Protein 3GFV (pdb70)

B-factor: mean 33.12, std 13.96, range [14.82, 112.89]

Structure (mmCIF, N/CA/C/O backbone):
data_3GFV
#
_entry.id   3GFV
#
_cell.length_a   82.602
_cell.length_b   35.150
_cell.length_c   95.433
_cell.angle_alpha   90.00
_cell.angle_beta   91.53
_cell.angle_gamma   90.00
#
_symmetry.space_group_name_H-M   'P 1 21 1'
#
loop_
_entity.id
_entity.type
_entity.pdbx_description
1 polymer 'Uncharacterized ABC transporter solute-binding protein yclQ'
2 non-polymer 'PHOSPHATE ION'
3 non-polymer ASPARAGINE
4 water water
#
loop_
_atom_site.group_PDB
_atom_site.id
_atom_site.type_symbol
_atom_site.label_atom_id
_atom_site.label_alt_id
_atom_site.label_comp_id
_atom_site.label_asym_id
_atom_site.label_entity_id
_atom_site.label_seq_id
_atom_site.pdbx_PDB_ins_code
_atom_site.Cartn_x
_atom_site.Cartn_y
_atom_site.Cartn_z
_atom_site.occupancy
_atom_site.B_iso_or_equiv
_atom_site.auth_seq_id
_atom_site.auth_comp_id
_atom_site.auth_asym_id
_atom_site.auth_atom_id
_atom_site.pdbx_PDB_model_num
ATOM 1 N N . LYS A 1 14 ? 63.652 -0.106 40.768 1.00 74.18 14 LYS A N 1
ATOM 2 C CA . LYS A 1 14 ? 64.586 0.778 41.465 1.00 72.70 14 LYS A CA 1
ATOM 3 C C . LYS A 1 14 ? 65.875 0.054 41.873 1.00 56.55 14 LYS A C 1
ATOM 4 O O . LYS A 1 14 ? 65.838 -1.053 42.409 1.00 51.38 14 LYS A O 1
ATOM 10 N N . GLU A 1 15 ? 67.011 0.687 41.603 1.00 47.18 15 GLU A N 1
ATOM 11 C CA . GLU A 1 15 ? 68.314 0.080 41.850 1.00 39.54 15 GLU A CA 1
ATOM 12 C C . GLU A 1 15 ? 68.477 -0.211 43.342 1.00 36.85 15 GLU A C 1
ATOM 13 O O . GLU A 1 15 ? 68.131 0.627 44.166 1.00 32.39 15 GLU A O 1
ATOM 19 N N . GLN A 1 16 ? 68.963 -1.406 43.677 1.00 33.97 16 GLN A N 1
ATOM 20 C CA . GLN A 1 16 ? 69.129 -1.817 45.077 1.00 38.46 16 GLN A CA 1
ATOM 21 C C . GLN A 1 16 ? 70.599 -1.947 45.421 1.00 36.88 16 GLN A C 1
ATOM 22 O O . GLN A 1 16 ? 71.427 -2.199 44.547 1.00 35.20 16 GLN A O 1
ATOM 28 N N . ILE A 1 17 ? 70.926 -1.776 46.693 1.00 26.63 17 ILE A N 1
ATOM 29 C CA . ILE A 1 17 ? 72.274 -2.046 47.171 1.00 28.58 17 ILE A CA 1
ATOM 30 C C . ILE A 1 17 ? 72.176 -2.965 48.395 1.00 36.03 17 ILE A C 1
ATOM 31 O O . ILE A 1 17 ? 71.267 -2.817 49.228 1.00 33.81 17 ILE A O 1
ATOM 36 N N . THR A 1 18 ? 73.088 -3.932 48.472 1.00 32.03 18 THR A N 1
ATOM 37 C CA . THR A 1 18 ? 73.141 -4.883 49.576 1.00 29.09 18 THR A CA 1
ATOM 38 C C . THR A 1 18 ? 73.990 -4.330 50.711 1.00 29.40 18 THR A C 1
ATOM 39 O O . THR A 1 18 ? 75.169 -4.045 50.519 1.00 27.71 18 THR A O 1
ATOM 43 N N . VAL A 1 19 ? 73.380 -4.173 51.888 1.00 26.80 19 VAL A N 1
ATOM 44 C CA . VAL A 1 19 ? 74.040 -3.551 53.028 1.00 26.69 19 VAL A CA 1
ATOM 45 C C . VAL A 1 19 ? 74.253 -4.574 54.146 1.00 25.14 19 VAL A C 1
ATOM 46 O O . VAL A 1 19 ? 73.312 -4.952 54.825 1.00 25.30 19 VAL A O 1
ATOM 50 N N . LYS A 1 20 ? 75.483 -5.040 54.320 1.00 27.19 20 LYS A N 1
ATOM 51 C CA . LYS A 1 20 ? 75.804 -5.838 55.500 1.00 25.89 20 LYS A CA 1
ATOM 52 C C . LYS A 1 20 ? 75.845 -4.928 56.731 1.00 29.83 20 LYS A C 1
ATOM 53 O O . LYS A 1 20 ? 76.440 -3.847 56.707 1.00 28.85 20 LYS A O 1
ATOM 59 N N . HIS A 1 21 ? 75.197 -5.366 57.801 1.00 23.55 21 HIS A N 1
ATOM 60 C CA . HIS A 1 21 ? 75.221 -4.609 59.047 1.00 28.32 21 HIS A CA 1
ATOM 61 C C . HIS A 1 21 ? 75.131 -5.575 60.215 1.00 25.60 21 HIS A C 1
ATOM 62 O O . HIS A 1 21 ? 74.905 -6.766 60.019 1.00 27.19 21 HIS A O 1
ATOM 69 N N . GLN A 1 22 ? 75.323 -5.049 61.419 1.00 26.41 22 GLN A N 1
ATOM 70 C CA . GLN A 1 22 ? 75.355 -5.859 62.636 1.00 29.48 22 GLN A CA 1
ATOM 71 C C . GLN A 1 22 ? 74.186 -6.809 62.789 1.00 32.31 22 GLN A C 1
ATOM 72 O O . GLN A 1 22 ? 74.360 -7.920 63.306 1.00 33.12 22 GLN A O 1
ATOM 78 N N . LEU A 1 23 ? 72.999 -6.366 62.372 1.00 28.01 23 LEU A N 1
ATOM 79 C CA . LEU A 1 23 ? 71.777 -7.142 62.574 1.00 29.98 23 LEU A CA 1
ATOM 80 C C . LEU A 1 23 ? 71.404 -7.998 61.363 1.00 35.51 23 LEU A C 1
ATOM 81 O O . LEU A 1 23 ? 70.376 -8.676 61.367 1.00 41.18 23 LEU A O 1
ATOM 86 N N . ASP A 1 24 ? 72.231 -7.948 60.321 1.00 34.32 24 ASP A N 1
ATOM 87 C CA . ASP A 1 24 ? 72.161 -8.937 59.244 1.00 31.12 24 ASP A CA 1
ATOM 88 C C . ASP A 1 24 ? 73.452 -8.953 58.442 1.00 30.19 24 ASP A C 1
ATOM 89 O O . ASP A 1 24 ? 73.633 -8.177 57.494 1.00 34.77 24 ASP A O 1
ATOM 94 N N . LYS A 1 25 ? 74.351 -9.846 58.831 1.00 27.39 25 LYS A N 1
ATOM 95 C CA . LYS A 1 25 ? 75.686 -9.859 58.261 1.00 33.40 25 LYS A CA 1
ATOM 96 C C . LYS A 1 25 ? 75.704 -10.423 56.847 1.00 39.52 25 LYS A C 1
ATOM 97 O O . LYS A 1 25 ? 76.703 -10.304 56.139 1.00 41.33 25 LYS A O 1
ATOM 103 N N . ASN A 1 26 ? 74.583 -11.006 56.426 1.00 34.44 26 ASN A N 1
ATOM 104 C CA . ASN A 1 26 ? 74.454 -11.526 55.077 1.00 37.01 26 ASN A CA 1
ATOM 105 C C . ASN A 1 26 ? 73.953 -10.439 54.134 1.00 40.49 26 ASN A C 1
ATOM 106 O O . ASN A 1 26 ? 74.058 -10.557 52.920 1.00 43.84 26 ASN A O 1
ATOM 111 N N . GLY A 1 27 ? 73.407 -9.377 54.705 1.00 35.99 27 GLY A N 1
ATOM 112 C CA . GLY A 1 27 ? 73.034 -8.219 53.922 1.00 34.93 27 GLY A CA 1
ATOM 113 C C . GLY A 1 27 ? 71.544 -7.980 53.798 1.00 32.31 27 GLY A C 1
ATOM 114 O O . GLY A 1 27 ? 70.760 -8.893 53.535 1.00 41.11 27 GLY A O 1
ATOM 115 N N . THR A 1 28 ? 71.162 -6.723 53.964 1.00 26.15 28 THR A N 1
ATOM 116 C CA . THR A 1 28 ? 69.797 -6.277 53.719 1.00 27.89 28 THR A CA 1
ATOM 117 C C . THR A 1 28 ? 69.755 -5.428 52.446 1.00 27.09 28 THR A C 1
ATOM 118 O O . THR A 1 28 ? 70.547 -4.489 52.298 1.00 27.16 28 THR A O 1
ATOM 122 N N . LYS A 1 29 ? 68.839 -5.754 51.537 1.00 29.71 29 LYS A N 1
ATOM 123 C CA . LYS A 1 29 ? 68.649 -4.979 50.321 1.00 34.24 29 LYS A CA 1
ATOM 124 C C . LYS A 1 29 ? 67.993 -3.648 50.634 1.00 32.80 29 LYS A C 1
ATOM 125 O O . LYS A 1 29 ? 66.911 -3.615 51.215 1.00 28.09 29 LYS A O 1
ATOM 131 N N . VAL A 1 30 ? 68.645 -2.556 50.244 1.00 29.32 30 VAL A N 1
ATOM 132 C CA . VAL A 1 30 ? 68.085 -1.217 50.427 1.00 28.11 30 VAL A CA 1
ATOM 133 C C . VAL A 1 30 ? 68.120 -0.461 49.092 1.00 28.01 30 VAL A C 1
ATOM 134 O O . VAL A 1 30 ? 68.977 -0.719 48.225 1.00 30.36 30 VAL A O 1
ATOM 138 N N . PRO A 1 31 ? 67.164 0.451 48.887 1.00 31.44 31 PRO A N 1
ATOM 139 C CA . PRO A 1 31 ? 67.212 1.140 47.593 1.00 33.94 31 PRO A CA 1
ATOM 140 C C . PRO A 1 31 ? 68.383 2.105 47.570 1.00 30.99 31 PRO A C 1
ATOM 141 O O . PRO A 1 31 ? 68.683 2.743 48.588 1.00 31.93 31 PRO A O 1
ATOM 145 N N . LYS A 1 32 ? 69.047 2.206 46.419 1.00 30.57 32 LYS A N 1
ATOM 146 C CA . LYS A 1 32 ? 70.086 3.197 46.255 1.00 30.98 32 LYS A CA 1
ATOM 147 C C . LYS A 1 32 ? 69.417 4.566 46.233 1.00 27.97 32 LYS A C 1
ATOM 148 O O . LYS A 1 32 ? 68.317 4.710 45.683 1.00 29.89 32 LYS A O 1
ATOM 154 N N . ASN A 1 33 ? 70.057 5.563 46.838 1.00 28.13 33 ASN A N 1
ATOM 155 C CA . ASN A 1 33 ? 69.527 6.923 46.830 1.00 31.43 33 ASN A CA 1
ATOM 156 C C . ASN A 1 33 ? 68.080 6.967 47.317 1.00 31.65 33 ASN A C 1
ATOM 157 O O . ASN A 1 33 ? 67.189 7.455 46.597 1.00 32.18 33 ASN A O 1
ATOM 162 N N . PRO A 1 34 ? 67.838 6.433 48.522 1.00 28.47 34 PRO A N 1
ATOM 163 C CA . PRO A 1 34 ? 66.485 6.532 49.081 1.00 29.92 34 PRO A CA 1
ATOM 164 C C . PRO A 1 34 ? 66.143 7.994 49.351 1.00 27.76 34 PRO A C 1
ATOM 165 O O . PRO A 1 34 ? 67.046 8.832 49.508 1.00 27.40 34 PRO A O 1
ATOM 169 N N . LYS A 1 35 ? 64.848 8.291 49.388 1.00 29.26 35 LYS A N 1
ATOM 170 C CA . LYS A 1 35 ? 64.352 9.663 49.476 1.00 27.94 35 LYS A CA 1
ATOM 171 C C . LYS A 1 35 ? 63.566 9.962 50.748 1.00 30.12 35 LYS A C 1
ATOM 172 O O . LYS A 1 35 ? 63.281 11.119 51.040 1.00 28.82 35 LYS A O 1
ATOM 178 N N . LYS A 1 36 ? 63.193 8.925 51.490 1.00 26.84 36 LYS A N 1
ATOM 179 C CA . LYS A 1 36 ? 62.399 9.102 52.703 1.00 25.50 36 LYS A CA 1
ATOM 180 C C . LYS A 1 36 ? 62.976 8.253 53.836 1.00 25.54 36 LYS A C 1
ATOM 181 O O . LYS A 1 36 ? 62.461 7.174 54.174 1.00 27.06 36 LYS A O 1
ATOM 187 N N . VAL A 1 37 ? 64.042 8.754 54.437 1.00 22.31 37 VAL A N 1
ATOM 188 C CA . VAL A 1 37 ? 64.768 7.979 55.423 1.00 22.81 37 VAL A CA 1
ATOM 189 C C . VAL A 1 37 ? 64.387 8.417 56.845 1.00 21.52 37 VAL A C 1
ATOM 190 O O . VAL A 1 37 ? 64.390 9.608 57.164 1.00 23.86 37 VAL A O 1
ATOM 194 N N . VAL A 1 38 ? 64.018 7.443 57.683 1.00 20.99 38 VAL A N 1
ATOM 195 C CA . VAL A 1 38 ? 63.722 7.699 59.082 1.00 20.59 38 VAL A CA 1
ATOM 196 C C . VAL A 1 38 ? 64.950 7.274 59.876 1.00 18.15 38 VAL A C 1
ATOM 197 O O . VAL A 1 38 ? 65.444 6.164 59.706 1.00 22.31 38 VAL A O 1
ATOM 201 N N . VAL A 1 39 ? 65.454 8.165 60.728 1.00 19.85 39 VAL A N 1
ATOM 202 C CA . VAL A 1 39 ? 66.751 7.944 61.354 1.00 19.13 39 VAL A CA 1
ATOM 203 C C . VAL A 1 39 ? 66.625 8.006 62.873 1.00 20.93 39 VAL A C 1
ATOM 204 O O . VAL A 1 39 ? 66.264 9.046 63.426 1.00 23.22 39 VAL A O 1
ATOM 208 N N . PHE A 1 40 ? 66.912 6.881 63.528 1.00 22.02 40 PHE A N 1
ATOM 209 C CA . PHE A 1 40 ? 66.890 6.789 64.985 1.00 21.88 40 PHE A CA 1
ATOM 210 C C . PHE A 1 40 ? 68.283 6.799 65.596 1.00 22.73 40 PHE A C 1
ATOM 211 O O . PHE A 1 40 ? 68.431 6.622 66.796 1.00 24.14 40 PHE A O 1
ATOM 219 N N . ASP A 1 41 ? 69.305 7.001 64.775 1.00 20.05 41 ASP A N 1
ATOM 220 C CA . ASP A 1 41 ? 70.660 7.081 65.303 1.00 21.79 41 ASP A CA 1
ATOM 221 C C . ASP A 1 41 ? 71.215 8.466 64.978 1.00 21.30 41 ASP A C 1
ATOM 222 O O . ASP A 1 41 ? 71.377 8.798 63.812 1.00 22.07 41 ASP A O 1
ATOM 227 N N . PHE A 1 42 ? 71.525 9.264 65.997 1.00 20.67 42 PHE A N 1
ATOM 228 C CA . PHE A 1 42 ? 71.930 10.653 65.730 1.00 19.75 42 PHE A CA 1
ATOM 229 C C . PHE A 1 42 ? 73.290 10.771 65.045 1.00 20.67 42 PHE A C 1
ATOM 230 O O . PHE A 1 42 ? 73.522 11.720 64.284 1.00 21.28 42 PHE A O 1
ATOM 238 N N . GLY A 1 43 ? 74.181 9.817 65.302 1.00 18.47 43 GLY A N 1
ATOM 239 C CA . GLY A 1 43 ? 75.462 9.812 64.597 1.00 20.00 43 GLY A CA 1
ATOM 240 C C . GLY A 1 43 ? 75.220 9.704 63.100 1.00 22.70 43 GLY A C 1
ATOM 241 O O . GLY A 1 43 ? 75.801 10.442 62.285 1.00 22.18 43 GLY A O 1
ATOM 242 N N . SER A 1 44 ? 74.352 8.773 62.731 1.00 20.27 44 SER A N 1
ATOM 243 C CA . SER A 1 44 ? 74.051 8.541 61.324 1.00 19.77 44 SER A CA 1
ATOM 244 C C . SER A 1 44 ? 73.385 9.774 60.749 1.00 21.78 44 SER A C 1
ATOM 245 O O . SER A 1 44 ? 73.626 10.156 59.601 1.00 23.17 44 SER A O 1
ATOM 248 N N . LEU A 1 45 ? 72.507 10.388 61.538 1.00 20.69 45 LEU A N 1
ATOM 249 C CA . LEU A 1 45 ? 71.885 11.632 61.103 1.00 19.49 45 LEU A CA 1
ATOM 250 C C . LEU A 1 45 ? 72.916 12.718 60.777 1.00 22.04 45 LEU A C 1
ATOM 251 O O . LEU A 1 45 ? 72.779 13.444 59.790 1.00 21.77 45 LEU A O 1
ATOM 256 N N . ASP A 1 46 ? 73.956 12.829 61.601 1.00 20.82 46 ASP A N 1
ATOM 257 C CA . ASP A 1 46 ? 74.926 13.892 61.396 1.00 20.51 46 ASP A CA 1
ATOM 258 C C . ASP A 1 46 ? 75.874 13.583 60.239 1.00 24.45 46 ASP A C 1
ATOM 259 O O . ASP A 1 46 ? 76.381 14.503 59.590 1.00 24.29 46 ASP A O 1
ATOM 264 N N . THR A 1 47 ? 76.061 12.296 59.947 1.00 22.97 47 THR A N 1
ATOM 265 C CA . THR A 1 47 ? 76.778 11.924 58.728 1.00 21.43 47 THR A CA 1
ATOM 266 C C . THR A 1 47 ? 75.946 12.334 57.511 1.00 22.85 47 THR A C 1
ATOM 267 O O . THR A 1 47 ? 76.465 12.955 56.598 1.00 22.09 47 THR A O 1
ATOM 271 N N . LEU A 1 48 ? 74.653 12.023 57.512 1.00 22.73 48 LEU A N 1
ATOM 272 C CA . LEU A 1 48 ? 73.799 12.470 56.418 1.00 26.59 48 LEU A CA 1
ATOM 273 C C . LEU A 1 48 ? 73.892 13.991 56.249 1.00 26.97 48 LEU A C 1
ATOM 274 O O . LEU A 1 48 ? 73.989 14.500 55.128 1.00 26.58 48 LEU A O 1
ATOM 279 N N . ASP A 1 49 ? 73.889 14.722 57.364 1.00 27.14 49 ASP A N 1
ATOM 280 C CA . ASP A 1 49 ? 73.961 16.177 57.310 1.00 24.66 49 ASP A CA 1
ATOM 281 C C . ASP A 1 49 ? 75.279 16.653 56.699 1.00 24.46 49 ASP A C 1
ATOM 282 O O . ASP A 1 49 ? 75.287 17.551 55.860 1.00 29.50 49 ASP A O 1
ATOM 287 N N . LYS A 1 50 ? 76.389 16.056 57.134 1.00 25.18 50 LYS A N 1
ATOM 288 C CA . LYS A 1 50 ? 77.708 16.429 56.625 1.00 24.64 50 LYS A CA 1
ATOM 289 C C . LYS A 1 50 ? 77.792 16.209 55.109 1.00 31.24 50 LYS A C 1
ATOM 290 O O . LYS A 1 50 ? 78.478 16.943 54.387 1.00 31.18 50 LYS A O 1
ATOM 296 N N . LEU A 1 51 ? 77.085 15.195 54.626 1.00 29.46 51 LEU A N 1
ATOM 297 C CA . LEU A 1 51 ? 77.126 14.841 53.213 1.00 26.55 51 LEU A CA 1
ATOM 298 C C . LEU A 1 51 ? 76.117 15.658 52.406 1.00 33.34 51 LEU A C 1
ATOM 299 O O . LEU A 1 51 ? 75.968 15.447 51.209 1.00 32.85 51 LEU A O 1
ATOM 304 N N . GLY A 1 52 ? 75.426 16.582 53.070 1.00 28.23 52 GLY A N 1
ATOM 305 C CA . GLY A 1 52 ? 74.445 17.425 52.407 1.00 28.41 52 GLY A CA 1
ATOM 306 C C . GLY A 1 52 ? 73.180 16.680 52.028 1.00 31.44 52 GLY A C 1
ATOM 307 O O . GLY A 1 52 ? 72.587 16.942 50.986 1.00 32.02 52 GLY A O 1
ATOM 308 N N . LEU A 1 53 ? 72.749 15.748 52.871 1.00 27.90 53 LEU A N 1
ATOM 309 C CA . LEU A 1 53 ? 71.584 14.931 52.539 1.00 29.06 53 LEU A CA 1
ATOM 310 C C . LEU A 1 53 ? 70.373 15.203 53.429 1.00 28.54 53 LEU A C 1
ATOM 311 O O . LEU A 1 53 ? 69.533 14.324 53.586 1.00 29.13 53 LEU A O 1
ATOM 316 N N . ASP A 1 54 ? 70.280 16.407 53.994 1.00 27.56 54 ASP A N 1
ATOM 317 C CA . ASP A 1 54 ? 69.162 16.748 54.900 1.00 27.38 54 ASP A CA 1
ATOM 318 C C . ASP A 1 54 ? 67.812 16.480 54.214 1.00 32.54 54 ASP A C 1
ATOM 319 O O . ASP A 1 54 ? 66.831 16.065 54.845 1.00 30.44 54 ASP A O 1
ATOM 324 N N . ASP A 1 55 ? 67.770 16.725 52.907 1.00 30.95 55 ASP A N 1
ATOM 325 C CA . ASP A 1 55 ? 66.517 16.671 52.165 1.00 35.13 55 ASP A CA 1
ATOM 326 C C . ASP A 1 55 ? 65.868 15.296 52.146 1.00 36.03 55 ASP A C 1
ATOM 327 O O . ASP A 1 55 ? 64.669 15.187 51.894 1.00 35.63 55 ASP A O 1
ATOM 332 N N . ILE A 1 56 ? 66.644 14.247 52.394 1.00 24.85 56 ILE A N 1
ATOM 333 C CA . ILE A 1 56 ? 66.076 12.905 52.296 1.00 24.62 56 ILE A CA 1
ATOM 334 C C . ILE A 1 56 ? 65.761 12.295 53.670 1.00 23.38 56 ILE A C 1
ATOM 335 O O . ILE A 1 56 ? 65.381 11.129 53.781 1.00 27.51 56 ILE A O 1
ATOM 340 N N . VAL A 1 57 ? 65.920 13.097 54.713 1.00 23.39 57 VAL A N 1
ATOM 341 C CA . VAL A 1 57 ? 65.523 12.659 56.053 1.00 22.63 57 VAL A CA 1
ATOM 342 C C . VAL A 1 57 ? 64.034 12.904 56.238 1.00 24.92 57 VAL A C 1
ATOM 343 O O . VAL A 1 57 ? 63.600 14.054 56.275 1.00 25.68 57 VAL A O 1
ATOM 347 N N . ALA A 1 58 ? 63.252 11.834 56.355 1.00 23.30 58 ALA A N 1
ATOM 348 C CA . ALA A 1 58 ? 61.804 11.988 56.528 1.00 28.65 58 ALA A CA 1
ATOM 349 C C . ALA A 1 58 ? 61.396 12.281 57.967 1.00 28.80 58 ALA A C 1
ATOM 350 O O . ALA A 1 58 ? 60.374 12.936 58.217 1.00 26.67 58 ALA A O 1
ATOM 352 N N . GLY A 1 59 ? 62.179 11.781 58.915 1.00 26.43 59 GLY A N 1
ATOM 353 C CA . GLY A 1 59 ? 61.782 11.833 60.316 1.00 24.20 59 GLY A CA 1
ATOM 354 C C . GLY A 1 59 ? 62.875 11.350 61.244 1.00 22.64 59 GLY A C 1
ATOM 355 O O . GLY A 1 59 ? 63.777 10.596 60.838 1.00 22.84 59 GLY A O 1
ATOM 356 N N . LEU A 1 60 ? 62.786 11.787 62.498 1.00 22.02 60 LEU A N 1
ATOM 357 C CA . LEU A 1 60 ? 63.762 11.441 63.519 1.00 18.91 60 LEU A CA 1
ATOM 358 C C . LEU A 1 60 ? 63.073 11.684 64.866 1.00 20.63 60 LEU A C 1
ATOM 359 O O . LEU A 1 60 ? 62.082 12.418 64.940 1.00 21.88 60 LEU A O 1
ATOM 364 N N . PRO A 1 61 ? 63.591 11.067 65.937 1.00 22.06 61 PRO A N 1
ATOM 365 C CA . PRO A 1 61 ? 62.973 11.298 67.251 1.00 24.46 61 PRO A CA 1
ATOM 366 C C . PRO A 1 61 ? 63.437 12.640 67.836 1.00 26.28 61 PRO A C 1
ATOM 367 O O . PRO A 1 61 ? 64.620 12.823 68.084 1.00 29.96 61 PRO A O 1
ATOM 371 N N . LYS A 1 62 ? 62.519 13.575 68.058 1.00 26.25 62 LYS A N 1
ATOM 372 C CA . LYS A 1 62 ? 62.937 14.919 68.459 1.00 27.69 62 LYS A CA 1
ATOM 373 C C . LYS A 1 62 ? 62.838 15.188 69.951 1.00 32.41 62 LYS A C 1
ATOM 374 O O . LYS A 1 62 ? 63.038 16.321 70.380 1.00 33.40 62 LYS A O 1
ATOM 380 N N . GLN A 1 63 ? 62.520 14.163 70.733 1.00 29.68 63 GLN A N 1
ATOM 381 C CA . GLN A 1 63 ? 62.309 14.353 72.176 1.00 32.92 63 GLN A CA 1
ATOM 382 C C . GLN A 1 63 ? 63.399 15.219 72.806 1.00 35.80 63 GLN A C 1
ATOM 383 O O . GLN A 1 63 ? 63.102 16.213 73.478 1.00 34.40 63 GLN A O 1
ATOM 389 N N . VAL A 1 64 ? 64.657 14.827 72.599 1.00 27.72 64 VAL A N 1
ATOM 390 C CA . VAL A 1 64 ? 65.800 15.645 72.969 1.00 28.26 64 VAL A CA 1
ATOM 391 C C . VAL A 1 64 ? 66.819 15.631 71.843 1.00 25.74 64 VAL A C 1
ATOM 392 O O . VAL A 1 64 ? 67.147 14.568 71.306 1.00 28.47 64 VAL A O 1
ATOM 396 N N . LEU A 1 65 ? 67.306 16.814 71.474 1.00 30.85 65 LEU A N 1
ATOM 397 C CA . LEU A 1 65 ? 68.291 16.928 70.402 1.00 26.27 65 LEU A CA 1
ATOM 398 C C . LEU A 1 65 ? 69.531 17.649 70.866 1.00 30.50 65 LEU A C 1
ATOM 399 O O . LEU A 1 65 ? 69.440 18.721 71.477 1.00 32.91 65 LEU A O 1
ATOM 404 N N . PRO A 1 66 ? 70.705 17.074 70.580 1.00 26.40 66 PRO A N 1
ATOM 405 C CA . PRO A 1 66 ? 71.940 17.806 70.870 1.00 32.26 66 PRO A CA 1
ATOM 406 C C . PRO A 1 66 ? 71.934 19.130 70.109 1.00 33.85 66 PRO A C 1
ATOM 407 O O . PRO A 1 66 ? 71.344 19.206 69.020 1.00 30.96 66 PRO A O 1
ATOM 411 N N . LYS A 1 67 ? 72.605 20.139 70.656 1.00 35.50 67 LYS A N 1
ATOM 412 C CA . LYS A 1 67 ? 72.552 21.481 70.102 1.00 36.58 67 LYS A CA 1
ATOM 413 C C . LYS A 1 67 ? 72.958 21.517 68.634 1.00 31.17 67 LYS A C 1
ATOM 414 O O . LYS A 1 67 ? 72.343 22.226 67.846 1.00 27.00 67 LYS A O 1
ATOM 420 N N . TYR A 1 68 ? 73.999 20.767 68.286 1.00 26.46 68 TYR A N 1
ATOM 421 C CA . TYR A 1 68 ? 74.508 20.787 66.920 1.00 31.92 68 TYR A CA 1
ATOM 422 C C . TYR A 1 68 ? 73.471 20.275 65.926 1.00 30.63 68 TYR A C 1
ATOM 423 O O . TYR A 1 68 ? 73.594 20.549 64.736 1.00 27.74 68 TYR A O 1
ATOM 432 N N . LEU A 1 69 ? 72.450 19.568 66.415 1.00 28.45 69 LEU A N 1
ATOM 433 C CA . LEU A 1 69 ? 71.388 19.037 65.541 1.00 27.09 69 LEU A CA 1
ATOM 434 C C . LEU A 1 69 ? 70.073 19.808 65.626 1.00 26.67 69 LEU A C 1
ATOM 435 O O . LEU A 1 69 ? 69.042 19.342 65.135 1.00 25.59 69 LEU A O 1
ATOM 440 N N . SER A 1 70 ? 70.099 20.989 66.230 1.00 23.49 70 SER A N 1
ATOM 441 C CA . SER A 1 70 ? 68.849 21.751 66.462 1.00 28.23 70 SER A CA 1
ATOM 442 C C . SER A 1 70 ? 68.091 22.128 65.187 1.00 28.61 70 SER A C 1
ATOM 443 O O . SER A 1 70 ? 66.881 22.345 65.215 1.00 32.16 70 SER A O 1
ATOM 446 N N . LYS A 1 71 ? 68.801 22.198 64.070 1.00 27.65 71 LYS A N 1
ATOM 447 C CA . LYS A 1 71 ? 68.162 22.509 62.792 1.00 31.01 71 LYS A CA 1
ATOM 448 C C . LYS A 1 71 ? 67.029 21.516 62.501 1.00 28.19 71 LYS A C 1
ATOM 449 O O . LYS A 1 71 ? 66.058 21.841 61.827 1.00 30.60 71 LYS A O 1
ATOM 455 N N . PHE A 1 72 ? 67.151 20.305 63.035 1.00 28.30 72 PHE A N 1
ATOM 456 C CA . PHE A 1 72 ? 66.166 19.259 62.755 1.00 28.13 72 PHE A CA 1
ATOM 457 C C . PHE A 1 72 ? 64.836 19.419 63.501 1.00 29.93 72 PHE A C 1
ATOM 458 O O . PHE A 1 72 ? 63.927 18.606 63.336 1.00 28.60 72 PHE A O 1
ATOM 466 N N . LYS A 1 73 ? 64.713 20.485 64.288 1.00 31.39 73 LYS A N 1
ATOM 467 C CA . LYS A 1 73 ? 63.434 20.825 64.916 1.00 29.77 73 LYS A CA 1
ATOM 468 C C . LYS A 1 73 ? 62.439 21.323 63.864 1.00 26.07 73 LYS A C 1
ATOM 469 O O . LYS A 1 73 ? 61.225 21.300 64.072 1.00 33.12 73 LYS A O 1
ATOM 475 N N . ASP A 1 74 ? 62.966 21.784 62.735 1.00 29.80 74 ASP A N 1
ATOM 476 C CA . ASP A 1 74 ? 62.130 22.221 61.612 1.00 32.04 74 ASP A CA 1
ATOM 477 C C . ASP A 1 74 ? 61.015 21.218 61.338 1.00 31.90 74 ASP A C 1
ATOM 478 O O . ASP A 1 74 ? 61.253 20.018 61.291 1.00 31.11 74 ASP A O 1
ATOM 483 N N . ASP A 1 75 ? 59.792 21.703 61.159 1.00 31.36 75 ASP A N 1
ATOM 484 C CA . ASP A 1 75 ? 58.666 20.807 60.934 1.00 34.41 75 ASP A CA 1
ATOM 485 C C . ASP A 1 75 ? 58.737 20.037 59.609 1.00 33.91 75 ASP A C 1
ATOM 486 O O . ASP A 1 75 ? 57.934 19.140 59.381 1.00 34.47 75 ASP A O 1
ATOM 491 N N . LYS A 1 76 ? 59.681 20.374 58.728 1.00 37.88 76 LYS A N 1
ATOM 492 C CA . LYS A 1 76 ? 59.793 19.604 57.486 1.00 36.63 76 LYS A CA 1
ATOM 493 C C . LYS A 1 76 ? 60.239 18.174 57.825 1.00 29.60 76 LYS A C 1
ATOM 494 O O . LYS A 1 76 ? 60.055 17.248 57.041 1.00 34.91 76 LYS A O 1
ATOM 500 N N . TYR A 1 77 ? 60.827 18.003 59.002 1.00 24.93 77 TYR A N 1
ATOM 501 C CA . TYR A 1 77 ? 61.210 16.675 59.479 1.00 27.57 77 TYR A CA 1
ATOM 502 C C . TYR A 1 77 ? 60.137 16.181 60.448 1.00 28.45 77 TYR A C 1
ATOM 503 O O . TYR A 1 77 ? 59.797 16.883 61.400 1.00 30.22 77 TYR A O 1
ATOM 512 N N . ALA A 1 78 ? 59.593 14.993 60.205 1.00 27.77 78 ALA A N 1
ATOM 513 C CA . ALA A 1 78 ? 58.579 14.446 61.107 1.00 25.89 78 ALA A CA 1
ATOM 514 C C . ALA A 1 78 ? 59.198 14.013 62.424 1.00 27.88 78 ALA A C 1
ATOM 515 O O . ALA A 1 78 ? 60.294 13.450 62.448 1.00 28.05 78 ALA A O 1
ATOM 517 N N . ASP A 1 79 ? 58.494 14.283 63.522 1.00 27.08 79 ASP A N 1
ATOM 518 C CA . ASP A 1 79 ? 58.920 13.823 64.846 1.00 28.44 79 ASP A CA 1
ATOM 519 C C . ASP A 1 79 ? 58.405 12.395 65.060 1.00 29.28 79 ASP A C 1
ATOM 520 O O . ASP A 1 79 ? 57.188 12.168 65.118 1.00 31.72 79 ASP A O 1
ATOM 525 N N . VAL A 1 80 ? 59.315 11.428 65.163 1.00 25.00 80 VAL A N 1
ATOM 526 C CA . VAL A 1 80 ? 58.894 10.036 65.329 1.00 25.46 80 VAL A CA 1
ATOM 527 C C . VAL A 1 80 ? 59.123 9.530 66.762 1.00 27.62 80 VAL A C 1
ATOM 528 O O . VAL A 1 80 ? 59.278 8.332 66.987 1.00 26.09 80 VAL A O 1
ATOM 532 N N . GLY A 1 81 ? 59.161 10.459 67.720 1.00 25.64 81 GLY A N 1
ATOM 533 C CA . GLY A 1 81 ? 59.125 10.120 69.141 1.00 26.30 81 GLY A CA 1
ATOM 534 C C . GLY A 1 81 ? 60.421 10.345 69.902 1.00 26.99 81 GLY A C 1
ATOM 535 O O . GLY A 1 81 ? 60.994 11.443 69.904 1.00 26.12 81 GLY A O 1
ATOM 536 N N . SER A 1 82 ? 60.873 9.303 70.587 1.00 25.13 82 SER A N 1
ATOM 537 C CA . SER A 1 82 ? 62.129 9.382 71.322 1.00 21.68 82 SER A CA 1
ATOM 538 C C . SER A 1 82 ? 62.992 8.183 70.992 1.00 19.97 82 SER A C 1
ATOM 539 O O . SER A 1 82 ? 62.537 7.225 70.353 1.00 23.72 82 SER A O 1
ATOM 542 N N . LEU A 1 83 ? 64.245 8.239 71.438 1.00 21.70 83 LEU A N 1
ATOM 543 C CA . LEU A 1 83 ? 65.205 7.210 71.081 1.00 26.43 83 LEU A CA 1
ATOM 544 C C . LEU A 1 83 ? 64.767 5.881 71.672 1.00 27.89 83 LEU A C 1
ATOM 545 O O . LEU A 1 83 ? 64.967 4.837 71.057 1.00 26.29 83 LEU A O 1
ATOM 550 N N . LYS A 1 84 ? 64.177 5.926 72.869 1.00 24.50 84 LYS A N 1
ATOM 551 C CA . LYS A 1 84 ? 63.779 4.702 73.553 1.00 24.15 84 LYS A CA 1
ATOM 552 C C . LYS A 1 84 ? 62.308 4.351 73.326 1.00 28.77 84 LYS A C 1
ATOM 553 O O . LYS A 1 84 ? 61.899 3.224 73.566 1.00 30.71 84 LYS A O 1
ATOM 559 N N . GLU A 1 85 ? 61.523 5.309 72.848 1.00 25.12 85 GLU A N 1
ATOM 560 C CA . GLU A 1 85 ? 60.106 5.065 72.606 1.00 24.97 85 GLU A CA 1
ATOM 561 C C . GLU A 1 85 ? 59.727 5.521 71.189 1.00 23.05 85 GLU A C 1
ATOM 562 O O . GLU A 1 85 ? 59.163 6.603 71.027 1.00 23.69 85 GLU A O 1
ATOM 568 N N . PRO A 1 86 ? 60.026 4.696 70.166 1.00 24.67 86 PRO A N 1
ATOM 569 C CA . PRO A 1 86 ? 59.644 5.098 68.812 1.00 22.49 86 PRO A CA 1
ATOM 570 C C . PRO A 1 86 ? 58.134 5.164 68.648 1.00 29.14 86 PRO A C 1
ATOM 571 O O . PRO A 1 86 ? 57.386 4.350 69.211 1.00 29.30 86 PRO A O 1
ATOM 575 N N . ASP A 1 87 ? 57.678 6.160 67.900 1.00 28.75 87 ASP A N 1
ATOM 576 C CA . ASP A 1 87 ? 56.275 6.241 67.536 1.00 25.77 87 ASP A CA 1
ATOM 577 C C . ASP A 1 87 ? 56.127 5.430 66.251 1.00 27.36 87 ASP A C 1
ATOM 578 O O . ASP A 1 87 ? 56.237 5.968 65.149 1.00 27.56 87 ASP A O 1
ATOM 583 N N . PHE A 1 88 ? 55.895 4.129 66.403 1.00 27.30 88 PHE A N 1
ATOM 584 C CA . PHE A 1 88 ? 55.896 3.217 65.264 1.00 24.30 88 PHE A CA 1
ATOM 585 C C . PHE A 1 88 ? 54.797 3.538 64.247 1.00 22.93 88 PHE A C 1
ATOM 586 O O . PHE A 1 88 ? 54.989 3.397 63.046 1.00 27.91 88 PHE A O 1
ATOM 594 N N . ASP A 1 89 ? 53.629 3.959 64.722 1.00 26.17 89 ASP A N 1
ATOM 595 C CA . ASP A 1 89 ? 52.567 4.311 63.786 1.00 24.87 89 ASP A CA 1
ATOM 596 C C . ASP A 1 89 ? 52.968 5.489 62.911 1.00 24.19 89 ASP A C 1
ATOM 597 O O . ASP A 1 89 ? 52.675 5.521 61.706 1.00 27.56 89 ASP A O 1
ATOM 602 N N . LYS A 1 90 ? 53.607 6.481 63.522 1.00 26.15 90 LYS A N 1
ATOM 603 C CA . LYS A 1 90 ? 54.056 7.632 62.765 1.00 27.12 90 LYS A CA 1
ATOM 604 C C . LYS A 1 90 ? 55.138 7.231 61.764 1.00 28.32 90 LYS A C 1
ATOM 605 O O . LYS A 1 90 ? 55.126 7.687 60.615 1.00 28.20 90 LYS A O 1
ATOM 611 N N . VAL A 1 91 ? 56.075 6.391 62.196 1.00 21.32 91 VAL A N 1
ATOM 612 C CA . VAL A 1 91 ? 57.088 5.867 61.266 1.00 25.06 91 VAL A CA 1
ATOM 613 C C . VAL A 1 91 ? 56.423 5.243 60.023 1.00 28.24 91 VAL A C 1
ATOM 614 O O . VAL A 1 91 ? 56.795 5.561 58.885 1.00 25.49 91 VAL A O 1
ATOM 618 N N . ALA A 1 92 ? 55.435 4.375 60.251 1.00 25.74 92 ALA A N 1
ATOM 619 C CA . ALA A 1 92 ? 54.707 3.702 59.182 1.00 30.40 92 ALA A CA 1
ATOM 620 C C . ALA A 1 92 ? 53.973 4.712 58.304 1.00 32.42 92 ALA A C 1
ATOM 621 O O . ALA A 1 92 ? 53.957 4.583 57.083 1.00 28.93 92 ALA A O 1
ATOM 623 N N . GLU A 1 93 ? 53.406 5.740 58.932 1.00 29.58 93 GLU A N 1
ATOM 624 C CA . GLU A 1 93 ? 52.660 6.767 58.200 1.00 32.89 93 GLU A CA 1
ATOM 625 C C . GLU A 1 93 ? 53.509 7.500 57.156 1.00 26.97 93 GLU A C 1
ATOM 626 O O . GLU A 1 93 ? 53.002 7.937 56.118 1.00 30.82 93 GLU A O 1
ATOM 632 N N . LEU A 1 94 ? 54.800 7.614 57.427 1.00 29.47 94 LEU A N 1
ATOM 633 C CA . LEU A 1 94 ? 55.718 8.312 56.539 1.00 30.70 94 LEU A CA 1
ATOM 634 C C . LEU A 1 94 ? 56.054 7.505 55.283 1.00 31.25 94 LEU A C 1
ATOM 635 O O . LEU A 1 94 ? 56.631 8.040 54.338 1.00 32.22 94 LEU A O 1
ATOM 640 N N . ASP A 1 95 ? 55.696 6.223 55.272 1.00 27.80 95 ASP A N 1
ATOM 641 C CA . ASP A 1 95 ? 56.014 5.353 54.143 1.00 29.25 95 ASP A CA 1
ATOM 642 C C . ASP A 1 95 ? 57.496 5.452 53.778 1.00 28.72 95 ASP A C 1
ATOM 643 O O . ASP A 1 95 ? 57.867 5.696 52.612 1.00 27.14 95 ASP A O 1
ATOM 648 N N . PRO A 1 96 ? 58.364 5.260 54.773 1.00 24.32 96 PRO A N 1
ATOM 649 C CA . PRO A 1 96 ? 59.792 5.458 54.504 1.00 23.49 96 PRO A CA 1
ATOM 650 C C . PRO A 1 96 ? 60.380 4.387 53.588 1.00 27.43 96 PRO A C 1
ATOM 651 O O . PRO A 1 96 ? 59.849 3.283 53.491 1.00 26.28 96 PRO A O 1
ATOM 655 N N . ASP A 1 97 ? 61.476 4.704 52.906 1.00 26.45 97 ASP A N 1
ATOM 656 C CA . ASP A 1 97 ? 62.092 3.689 52.057 1.00 24.59 97 ASP A CA 1
ATOM 657 C C . ASP A 1 97 ? 63.358 3.104 52.678 1.00 23.66 97 ASP A C 1
ATOM 658 O O . ASP A 1 97 ? 63.923 2.147 52.161 1.00 25.88 97 ASP A O 1
ATOM 663 N N . LEU A 1 98 ? 63.758 3.662 53.826 1.00 23.57 98 LEU A N 1
ATOM 664 C CA . LEU A 1 98 ? 64.888 3.137 54.598 1.00 21.18 98 LEU A CA 1
ATOM 665 C C . LEU A 1 98 ? 64.749 3.581 56.059 1.00 21.89 98 LEU A C 1
ATOM 666 O O . LEU A 1 98 ? 64.375 4.725 56.328 1.00 23.75 98 LEU A O 1
ATOM 671 N N . ILE A 1 99 ? 65.037 2.684 57.000 1.00 19.42 99 ILE A N 1
ATOM 672 C CA . ILE A 1 99 ? 65.075 3.077 58.415 1.00 20.63 99 ILE A CA 1
ATOM 673 C C . ILE A 1 99 ? 66.458 2.744 58.960 1.00 20.91 99 ILE A C 1
ATOM 674 O O . ILE A 1 99 ? 66.992 1.661 58.695 1.00 21.48 99 ILE A O 1
ATOM 679 N N . ILE A 1 100 ? 67.041 3.687 59.692 1.00 21.79 100 ILE A N 1
ATOM 680 C CA . ILE A 1 100 ? 68.358 3.489 60.288 1.00 22.23 100 ILE A CA 1
ATOM 681 C C . ILE A 1 100 ? 68.197 3.485 61.800 1.00 23.38 100 ILE A C 1
ATOM 682 O O . ILE A 1 100 ? 67.654 4.440 62.380 1.00 21.11 100 ILE A O 1
ATOM 687 N N . ILE A 1 101 ? 68.648 2.411 62.438 1.00 21.20 101 ILE A N 1
ATOM 688 C CA . ILE A 1 101 ? 68.563 2.325 63.899 1.00 21.39 101 ILE A CA 1
ATOM 689 C C . ILE A 1 101 ? 69.928 2.070 64.518 1.00 22.92 101 ILE A C 1
ATOM 690 O O . ILE A 1 101 ? 70.909 1.803 63.819 1.00 24.30 101 ILE A O 1
ATOM 695 N N . SER A 1 102 ? 70.006 2.156 65.839 1.00 21.40 102 SER A N 1
ATOM 696 C CA . SER A 1 102 ? 71.217 1.725 66.510 1.00 19.99 102 SER A CA 1
ATOM 697 C C . SER A 1 102 ? 70.881 1.084 67.847 1.00 20.81 102 SER A C 1
ATOM 698 O O . SER A 1 102 ? 69.817 0.507 68.005 1.00 22.40 102 SER A O 1
ATOM 701 N N . ALA A 1 103 ? 71.818 1.132 68.778 1.00 20.93 103 ALA A N 1
ATOM 702 C CA . ALA A 1 103 ? 71.727 0.252 69.932 1.00 25.03 103 ALA A CA 1
ATOM 703 C C . ALA A 1 103 ? 70.417 0.392 70.728 1.00 25.93 103 ALA A C 1
ATOM 704 O O . ALA A 1 103 ? 69.858 -0.603 71.185 1.00 25.48 103 ALA A O 1
ATOM 706 N N . ARG A 1 104 ? 69.929 1.616 70.885 1.00 20.42 104 ARG A N 1
ATOM 707 C CA . ARG A 1 104 ? 68.749 1.843 71.712 1.00 25.13 104 ARG A CA 1
ATOM 708 C C . ARG A 1 104 ? 67.459 1.260 71.124 1.00 27.68 104 ARG A C 1
ATOM 709 O O . ARG A 1 104 ? 66.460 1.131 71.846 1.00 27.00 104 ARG A O 1
ATOM 717 N N . GLN A 1 105 ? 67.470 0.911 69.829 1.00 20.74 105 GLN A N 1
ATOM 718 C CA . GLN A 1 105 ? 66.299 0.287 69.212 1.00 22.97 105 GLN A CA 1
ATOM 719 C C . GLN A 1 105 ? 66.579 -1.144 68.736 1.00 23.71 105 GLN A C 1
ATOM 720 O O . GLN A 1 105 ? 65.802 -1.718 67.960 1.00 24.35 105 GLN A O 1
ATOM 726 N N . SER A 1 106 ? 67.682 -1.714 69.215 1.00 28.99 106 SER A N 1
ATOM 727 C CA . SER A 1 106 ? 68.170 -3.028 68.760 1.00 32.74 106 SER A CA 1
ATOM 728 C C . SER A 1 106 ? 67.103 -4.117 68.797 1.00 32.84 106 SER A C 1
ATOM 729 O O . SER A 1 106 ? 66.954 -4.905 67.856 1.00 31.95 106 SER A O 1
ATOM 732 N N . GLU A 1 107 ? 66.352 -4.154 69.889 1.00 25.97 107 GLU A N 1
ATOM 733 C CA . GLU A 1 107 ? 65.309 -5.151 70.047 1.00 25.80 107 GLU A CA 1
ATOM 734 C C . GLU A 1 107 ? 64.066 -4.944 69.199 1.00 29.28 107 GLU A C 1
ATOM 735 O O . GLU A 1 107 ? 63.194 -5.807 69.171 1.00 32.43 107 GLU A O 1
ATOM 741 N N . SER A 1 108 ? 63.958 -3.804 68.525 1.00 27.30 108 SER A N 1
ATOM 742 C CA . SER A 1 108 ? 62.785 -3.546 67.687 1.00 28.25 108 SER A CA 1
ATOM 743 C C . SER A 1 108 ? 63.114 -3.687 66.204 1.00 29.46 108 SER A C 1
ATOM 744 O O . SER A 1 108 ? 62.335 -3.280 65.350 1.00 27.76 108 SER A O 1
ATOM 747 N N . TYR A 1 109 ? 64.274 -4.263 65.915 1.00 27.55 109 TYR A N 1
ATOM 748 C CA . TYR A 1 109 ? 64.681 -4.483 64.518 1.00 26.99 109 TYR A CA 1
ATOM 749 C C . TYR A 1 109 ? 63.594 -5.208 63.723 1.00 31.48 109 TYR A C 1
ATOM 750 O O . TYR A 1 109 ? 63.260 -4.818 62.604 1.00 27.74 109 TYR A O 1
ATOM 759 N N . LYS A 1 110 ? 63.014 -6.254 64.304 1.00 30.71 110 LYS A N 1
ATOM 760 C CA . LYS A 1 110 ? 61.994 -7.005 63.584 1.00 31.49 110 LYS A CA 1
ATOM 761 C C . LYS A 1 110 ? 60.773 -6.137 63.260 1.00 28.32 110 LYS A C 1
ATOM 762 O O . LYS A 1 110 ? 60.193 -6.240 62.177 1.00 29.63 110 LYS A O 1
ATOM 768 N N . GLU A 1 111 ? 60.379 -5.290 64.214 1.00 33.28 111 GLU A N 1
ATOM 769 C CA . GLU A 1 111 ? 59.205 -4.428 64.054 1.00 37.52 111 GLU A CA 1
ATOM 770 C C . GLU A 1 111 ? 59.439 -3.360 62.976 1.00 29.02 111 GLU A C 1
ATOM 771 O O . GLU A 1 111 ? 58.563 -3.068 62.160 1.00 31.33 111 GLU A O 1
ATOM 777 N N . PHE A 1 112 ? 60.629 -2.769 62.983 1.00 24.95 112 PHE A N 1
ATOM 778 C CA . PHE A 1 112 ? 60.965 -1.745 62.007 1.00 24.79 112 PHE A CA 1
ATOM 779 C C . PHE A 1 112 ? 61.046 -2.360 60.610 1.00 25.75 112 PHE A C 1
ATOM 780 O O . PHE A 1 112 ? 60.622 -1.748 59.629 1.00 26.27 112 PHE A O 1
ATOM 788 N N . SER A 1 113 ? 61.590 -3.573 60.534 1.00 26.91 113 SER A N 1
ATOM 789 C CA . SER A 1 113 ? 61.769 -4.267 59.250 1.00 25.86 113 SER A CA 1
ATOM 790 C C . SER A 1 113 ? 60.456 -4.587 58.549 1.00 27.05 113 SER A C 1
ATOM 791 O O . SER A 1 113 ? 60.432 -4.730 57.331 1.00 29.10 113 SER A O 1
ATOM 794 N N . LYS A 1 114 ? 59.367 -4.704 59.315 1.00 31.82 114 LYS A N 1
ATOM 795 C CA . LYS A 1 114 ? 58.041 -4.874 58.725 1.00 35.89 114 LYS A CA 1
ATOM 796 C C . LYS A 1 114 ? 57.570 -3.599 58.020 1.00 35.26 114 LYS A C 1
ATOM 797 O O . LYS A 1 114 ? 56.742 -3.654 57.109 1.00 34.51 114 LYS A O 1
ATOM 803 N N . ILE A 1 115 ? 58.109 -2.453 58.429 1.00 29.00 115 ILE A N 1
ATOM 804 C CA . ILE A 1 115 ? 57.740 -1.174 57.814 1.00 27.89 115 ILE A CA 1
ATOM 805 C C . ILE A 1 115 ? 58.563 -0.880 56.555 1.00 28.45 115 ILE A C 1
ATOM 806 O O . ILE A 1 115 ? 58.034 -0.490 55.517 1.00 30.04 115 ILE A O 1
ATOM 811 N N . ALA A 1 116 ? 59.866 -1.081 56.651 1.00 25.87 116 ALA A N 1
ATOM 812 C CA . ALA A 1 116 ? 60.751 -0.750 55.540 1.00 25.85 116 ALA A CA 1
ATOM 813 C C . ALA A 1 116 ? 62.081 -1.438 55.760 1.00 25.42 116 ALA A C 1
ATOM 814 O O . ALA A 1 116 ? 62.354 -1.936 56.865 1.00 26.54 116 ALA A O 1
ATOM 816 N N . PRO A 1 117 ? 62.921 -1.458 54.719 1.00 28.03 117 PRO A N 1
ATOM 817 C CA . PRO A 1 117 ? 64.273 -1.976 54.935 1.00 26.17 117 PRO A CA 1
ATOM 818 C C . PRO A 1 117 ? 64.930 -1.208 56.067 1.00 21.56 117 PRO A C 1
ATOM 819 O O . PRO A 1 117 ? 64.877 0.019 56.092 1.00 23.63 117 PRO A O 1
ATOM 823 N N . THR A 1 118 ? 65.532 -1.939 56.996 1.00 23.52 118 THR A N 1
ATOM 824 C CA . THR A 1 118 ? 66.099 -1.341 58.184 1.00 19.53 118 THR A CA 1
ATOM 825 C C . THR A 1 118 ? 67.522 -1.816 58.331 1.00 20.65 118 THR A C 1
ATOM 826 O O . THR A 1 118 ? 67.812 -3.001 58.154 1.00 26.98 118 THR A O 1
ATOM 830 N N . ILE A 1 119 ? 68.410 -0.883 58.639 1.00 21.79 119 ILE A N 1
ATOM 831 C CA . ILE A 1 119 ? 69.795 -1.229 58.878 1.00 22.23 119 ILE A CA 1
ATOM 832 C C . ILE A 1 119 ? 70.206 -0.680 60.231 1.00 22.78 119 ILE A C 1
ATOM 833 O O . ILE A 1 119 ? 69.746 0.375 60.654 1.00 22.68 119 ILE A O 1
ATOM 838 N N . TYR A 1 120 ? 71.079 -1.423 60.893 1.00 20.49 120 TYR A N 1
ATOM 839 C CA . TYR A 1 120 ? 71.674 -1.010 62.165 1.00 22.15 120 TYR A CA 1
ATOM 840 C C . TYR A 1 120 ? 73.037 -0.373 61.941 1.00 21.96 120 TYR A C 1
ATOM 841 O O . TYR A 1 120 ? 73.926 -1.003 61.339 1.00 26.20 120 TYR A O 1
ATOM 850 N N . LEU A 1 121 ? 73.209 0.871 62.389 1.00 19.68 121 LEU A N 1
ATOM 851 C CA . LEU A 1 121 ? 74.506 1.556 62.245 1.00 17.89 121 LEU A CA 1
ATOM 852 C C . LEU A 1 121 ? 75.032 2.091 63.590 1.00 29.21 121 LEU A C 1
ATOM 853 O O . LEU A 1 121 ? 75.396 3.265 63.706 1.00 35.24 121 LEU A O 1
ATOM 858 N N . GLY A 1 122 ? 75.089 1.254 64.605 1.00 32.00 122 GLY A N 1
ATOM 859 C CA . GLY A 1 122 ? 75.733 1.702 65.840 1.00 25.70 122 GLY A CA 1
ATOM 860 C C . GLY A 1 122 ? 77.187 1.299 65.926 1.00 25.59 122 GLY A C 1
ATOM 861 O O . GLY A 1 122 ? 77.558 0.225 65.471 1.00 26.62 122 GLY A O 1
ATOM 862 N N . VAL A 1 123 ? 78.012 2.135 66.554 1.00 25.36 123 VAL A N 1
ATOM 863 C CA . VAL A 1 123 ? 79.410 1.771 66.749 1.00 24.89 123 VAL A CA 1
ATOM 864 C C . VAL A 1 123 ? 79.527 0.591 67.707 1.00 26.98 123 VAL A C 1
ATOM 865 O O . VAL A 1 123 ? 78.727 0.439 68.643 1.00 28.54 123 VAL A O 1
ATOM 869 N N . ASP A 1 124 ? 80.517 -0.253 67.465 1.00 24.10 124 ASP A N 1
ATOM 870 C CA . ASP A 1 124 ? 80.840 -1.327 68.398 1.00 26.12 124 ASP A CA 1
ATOM 871 C C . ASP A 1 124 ? 82.025 -0.807 69.207 1.00 22.72 124 ASP A C 1
ATOM 872 O O . ASP A 1 124 ? 83.125 -0.661 68.669 1.00 25.83 124 ASP A O 1
ATOM 877 N N . THR A 1 125 ? 81.808 -0.509 70.490 1.00 25.96 125 THR A N 1
ATOM 878 C CA . THR A 1 125 ? 82.866 0.161 71.253 1.00 27.07 125 THR A CA 1
ATOM 879 C C . THR A 1 125 ? 84.040 -0.766 71.539 1.00 28.53 125 THR A C 1
ATOM 880 O O . THR A 1 125 ? 85.091 -0.327 72.003 1.00 32.46 125 THR A O 1
ATOM 884 N N . ALA A 1 126 ? 83.882 -2.049 71.259 1.00 30.28 126 ALA A N 1
ATOM 885 C CA . ALA A 1 126 ? 85.014 -2.956 71.386 1.00 38.49 126 ALA A CA 1
ATOM 886 C C . ALA A 1 126 ? 85.896 -2.881 70.130 1.00 34.77 126 ALA A C 1
ATOM 887 O O . ALA A 1 126 ? 87.044 -3.340 70.125 1.00 35.90 126 ALA A O 1
ATOM 889 N N . LYS A 1 127 ? 85.346 -2.301 69.065 1.00 30.66 127 LYS A N 1
ATOM 890 C CA . LYS A 1 127 ? 86.040 -2.169 67.786 1.00 28.12 127 LYS A CA 1
ATOM 891 C C . LYS A 1 127 ? 85.667 -0.821 67.210 1.00 29.65 127 LYS A C 1
ATOM 892 O O . LYS A 1 127 ? 85.015 -0.750 66.163 1.00 29.28 127 LYS A O 1
ATOM 898 N N . TYR A 1 128 ? 86.041 0.252 67.890 1.00 24.57 128 TYR A N 1
ATOM 899 C CA . TYR A 1 128 ? 85.426 1.540 67.597 1.00 21.78 128 TYR A CA 1
ATOM 900 C C . TYR A 1 128 ? 85.655 1.991 66.132 1.00 23.96 128 TYR A C 1
ATOM 901 O O . TYR A 1 128 ? 84.697 2.196 65.388 1.00 26.12 128 TYR A O 1
ATOM 918 N N . GLU A 1 130 ? 86.894 0.521 63.456 1.00 29.45 130 GLU A N 1
ATOM 919 C CA . GLU A 1 130 ? 86.435 -0.415 62.433 1.00 33.06 130 GLU A CA 1
ATOM 920 C C . GLU A 1 130 ? 84.949 -0.194 62.150 1.00 28.29 130 GLU A C 1
ATOM 921 O O . GLU A 1 130 ? 84.553 -0.029 60.994 1.00 29.44 130 GLU A O 1
ATOM 927 N N . SER A 1 131 ? 84.140 -0.184 63.210 1.00 26.93 131 SER A N 1
ATOM 928 C CA . SER A 1 131 ? 82.692 -0.018 63.063 1.00 24.91 131 SER A CA 1
ATOM 929 C C . SER A 1 131 ? 82.349 1.404 62.611 1.00 24.59 131 SER A C 1
ATOM 930 O O . SER A 1 131 ? 81.436 1.595 61.791 1.00 23.49 131 SER A O 1
ATOM 933 N N . PHE A 1 132 ? 83.074 2.396 63.131 1.00 22.74 132 PHE A N 1
ATOM 934 C CA . PHE A 1 132 ? 82.881 3.794 62.726 1.00 24.60 132 PHE A CA 1
ATOM 935 C C . PHE A 1 132 ? 83.098 3.939 61.219 1.00 25.37 132 PHE A C 1
ATOM 936 O O . PHE A 1 132 ? 82.272 4.486 60.498 1.00 21.89 132 PHE A O 1
ATOM 944 N N . LYS A 1 133 ? 84.225 3.458 60.730 1.00 23.10 133 LYS A N 1
ATOM 945 C CA . LYS A 1 133 ? 84.452 3.567 59.288 1.00 24.69 133 LYS A CA 1
ATOM 946 C C . LYS A 1 133 ? 83.433 2.770 58.480 1.00 27.28 133 LYS A C 1
ATOM 947 O O . LYS A 1 133 ? 82.957 3.226 57.436 1.00 25.51 133 LYS A O 1
ATOM 953 N N . SER A 1 134 ? 83.086 1.584 58.961 1.00 24.44 134 SER A N 1
ATOM 954 C CA . SER A 1 134 ? 82.142 0.757 58.219 1.00 27.62 134 SER A CA 1
ATOM 955 C C . SER A 1 134 ? 80.785 1.443 58.113 1.00 25.25 134 SER A C 1
ATOM 956 O O . SER A 1 134 ? 80.158 1.438 57.060 1.00 26.62 134 SER A O 1
ATOM 959 N N . ASP A 1 135 ? 80.344 2.063 59.201 1.00 22.91 135 ASP A N 1
ATOM 960 C CA . ASP A 1 135 ? 79.043 2.744 59.206 1.00 18.79 135 ASP A CA 1
ATOM 961 C C . ASP A 1 135 ? 79.044 3.885 58.207 1.00 24.40 135 ASP A C 1
ATOM 962 O O . ASP A 1 135 ? 78.096 4.022 57.420 1.00 23.10 135 ASP A O 1
ATOM 967 N N . ALA A 1 136 ? 80.084 4.726 58.271 1.00 21.32 136 ALA A N 1
ATOM 968 C CA . ALA A 1 136 ? 80.207 5.863 57.357 1.00 27.39 136 ALA A CA 1
ATOM 969 C C . ALA A 1 136 ? 80.249 5.393 55.905 1.00 29.21 136 ALA A C 1
ATOM 970 O O . ALA A 1 136 ? 79.564 5.932 55.026 1.00 23.83 136 ALA A O 1
ATOM 972 N N . GLU A 1 137 ? 81.070 4.387 55.641 1.00 24.70 137 GLU A N 1
ATOM 973 C CA . GLU A 1 137 ? 81.199 3.875 54.273 1.00 27.77 137 GLU A CA 1
ATOM 974 C C . GLU A 1 137 ? 79.889 3.324 53.726 1.00 30.22 137 GLU A C 1
ATOM 975 O O . GLU A 1 137 ? 79.619 3.413 52.508 1.00 26.08 137 GLU A O 1
ATOM 981 N N . THR A 1 138 ? 79.091 2.742 54.614 1.00 28.70 138 THR A N 1
ATOM 982 C CA . THR A 1 138 ? 77.774 2.211 54.226 1.00 29.01 138 THR A CA 1
ATOM 983 C C . THR A 1 138 ? 76.875 3.348 53.770 1.00 25.81 138 THR A C 1
ATOM 984 O O . THR A 1 138 ? 76.202 3.258 52.741 1.00 24.54 138 THR A O 1
ATOM 988 N N . ILE A 1 139 ? 76.854 4.427 54.543 1.00 25.69 139 ILE A N 1
ATOM 989 C CA . ILE A 1 139 ? 76.092 5.604 54.140 1.00 23.79 139 ILE A CA 1
ATOM 990 C C . ILE A 1 139 ? 76.597 6.152 52.800 1.00 28.88 139 ILE A C 1
ATOM 991 O O . ILE A 1 139 ? 75.812 6.479 51.906 1.00 28.87 139 ILE A O 1
ATOM 996 N N . GLY A 1 140 ? 77.914 6.224 52.647 1.00 27.09 140 GLY A N 1
ATOM 997 C CA . GLY A 1 140 ? 78.487 6.630 51.371 1.00 26.58 140 GLY A CA 1
ATOM 998 C C . GLY A 1 140 ? 77.995 5.806 50.195 1.00 29.20 140 GLY A C 1
ATOM 999 O O . GLY A 1 140 ? 77.672 6.341 49.124 1.00 28.19 140 GLY A O 1
ATOM 1000 N N . LYS A 1 141 ? 77.947 4.492 50.382 1.00 26.97 141 LYS A N 1
ATOM 1001 C CA . LYS A 1 141 ? 77.532 3.597 49.299 1.00 30.37 141 LYS A CA 1
ATOM 1002 C C . LYS A 1 141 ? 76.061 3.772 48.955 1.00 30.08 141 LYS A C 1
ATOM 1003 O O . LYS A 1 141 ? 75.691 3.800 47.766 1.00 27.95 141 LYS A O 1
ATOM 1009 N N . ILE A 1 142 ? 75.220 3.889 49.980 1.00 28.35 142 ILE A N 1
ATOM 1010 C CA . ILE A 1 142 ? 73.780 4.029 49.757 1.00 25.82 142 ILE A CA 1
ATOM 1011 C C . ILE A 1 142 ? 73.429 5.304 48.985 1.00 29.52 142 ILE A C 1
ATOM 1012 O O . ILE A 1 142 ? 72.554 5.297 48.109 1.00 30.62 142 ILE A O 1
ATOM 1017 N N . PHE A 1 143 ? 74.115 6.398 49.303 1.00 29.45 143 PHE A N 1
ATOM 1018 C CA . PHE A 1 143 ? 73.804 7.710 48.716 1.00 33.88 143 PHE A CA 1
ATOM 1019 C C . PHE A 1 143 ? 74.781 8.220 47.664 1.00 33.88 143 PHE A C 1
ATOM 1020 O O . PHE A 1 143 ? 74.765 9.405 47.314 1.00 34.39 143 PHE A O 1
ATOM 1028 N N . ASP A 1 144 ? 75.624 7.330 47.146 1.00 29.19 144 ASP A N 1
ATOM 1029 C CA . ASP A 1 144 ? 76.586 7.692 46.122 1.00 29.54 144 ASP A CA 1
ATOM 1030 C C . ASP A 1 144 ? 77.487 8.836 46.567 1.00 33.94 144 ASP A C 1
ATOM 1031 O O . ASP A 1 144 ? 77.688 9.802 45.821 1.00 35.91 144 ASP A O 1
ATOM 1036 N N . LYS A 1 145 ? 78.038 8.717 47.778 1.00 25.83 145 LYS A N 1
ATOM 1037 C CA . LYS A 1 145 ? 78.932 9.720 48.345 1.00 30.68 145 LYS A CA 1
ATOM 1038 C C . LYS A 1 145 ? 80.211 9.046 48.831 1.00 30.13 145 LYS A C 1
ATOM 1039 O O . LYS A 1 145 ? 80.829 9.474 49.824 1.00 31.94 145 LYS A O 1
ATOM 1045 N N . GLU A 1 146 ? 80.595 7.976 48.149 1.00 33.23 146 GLU A N 1
ATOM 1046 C CA . GLU A 1 146 ? 81.744 7.181 48.578 1.00 36.14 146 GLU A CA 1
ATOM 1047 C C . GLU A 1 146 ? 83.033 8.002 48.646 1.00 34.90 146 GLU A C 1
ATOM 1048 O O . GLU A 1 146 ? 83.791 7.891 49.610 1.00 35.49 146 GLU A O 1
ATOM 1054 N N . ASP A 1 147 ? 83.277 8.848 47.652 1.00 33.25 147 ASP A N 1
ATOM 1055 C CA . ASP A 1 147 ? 84.497 9.650 47.677 1.00 37.56 147 ASP A CA 1
ATOM 1056 C C . ASP A 1 147 ? 84.497 10.693 48.796 1.00 33.12 147 ASP A C 1
ATOM 1057 O O . ASP A 1 147 ? 85.510 10.901 49.457 1.00 32.61 147 ASP A O 1
ATOM 1062 N N . LYS 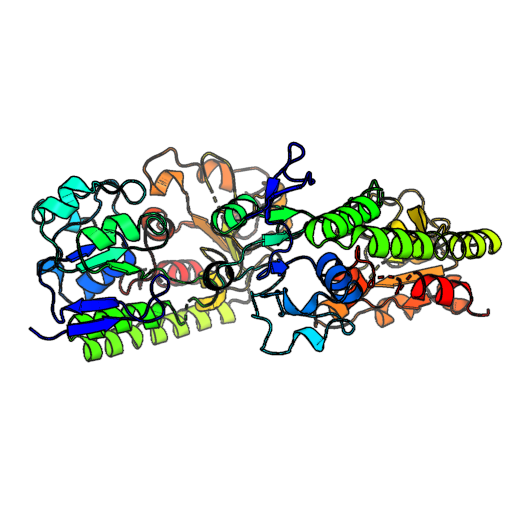A 1 148 ? 83.378 11.377 48.986 1.00 32.31 148 LYS A N 1
ATOM 1063 C CA . LYS A 1 148 ? 83.270 12.330 50.086 1.00 28.67 148 LYS A CA 1
ATOM 1064 C C . LYS A 1 148 ? 83.520 11.637 51.418 1.00 28.56 148 LYS A C 1
ATOM 1065 O O . LYS A 1 148 ? 84.253 12.151 52.267 1.00 29.73 148 LYS A O 1
ATOM 1071 N N . VAL A 1 149 ? 82.924 10.465 51.612 1.00 26.93 149 VAL A N 1
ATOM 1072 C CA . VAL A 1 149 ? 83.142 9.754 52.874 1.00 29.87 149 VAL A CA 1
ATOM 1073 C C . VAL A 1 149 ? 84.612 9.377 53.038 1.00 26.88 149 VAL A C 1
ATOM 1074 O O . VAL A 1 149 ? 85.186 9.544 54.114 1.00 29.09 149 VAL A O 1
ATOM 1078 N N . LYS A 1 150 ? 85.234 8.896 51.964 1.00 27.75 150 LYS A N 1
ATOM 1079 C CA . LYS A 1 150 ? 86.630 8.485 52.054 1.00 31.18 150 LYS A CA 1
ATOM 1080 C C . LYS A 1 150 ? 87.500 9.646 52.523 1.00 31.80 150 LYS A C 1
ATOM 1081 O O . LYS A 1 150 ? 88.356 9.500 53.408 1.00 29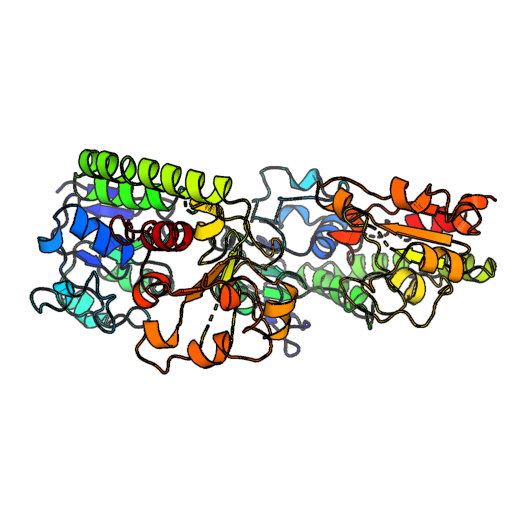.04 150 LYS A O 1
ATOM 1087 N N . ASP A 1 151 ? 87.274 10.804 51.922 1.00 28.20 151 ASP A N 1
ATOM 1088 C CA . ASP A 1 151 ? 88.042 11.996 52.240 1.00 32.41 151 ASP A CA 1
ATOM 1089 C C . ASP A 1 151 ? 87.792 12.470 53.674 1.00 31.67 151 ASP A C 1
ATOM 1090 O O . ASP A 1 151 ? 88.725 12.870 54.382 1.00 31.01 151 ASP A O 1
ATOM 1095 N N . GLU A 1 152 ? 86.536 12.433 54.104 1.00 28.46 152 GLU A N 1
ATOM 1096 C CA . GLU A 1 152 ? 86.203 12.822 55.464 1.00 25.50 152 GLU A CA 1
ATOM 1097 C C . GLU A 1 152 ? 86.818 11.863 56.482 1.00 24.07 152 GLU A C 1
ATOM 1098 O O . GLU A 1 152 ? 87.291 12.287 57.527 1.00 27.11 152 GLU A O 1
ATOM 1104 N N . LEU A 1 153 ? 86.812 10.570 56.175 1.00 25.01 153 LEU A N 1
ATOM 1105 C CA . LEU A 1 153 ? 87.415 9.600 57.086 1.00 27.50 153 LEU A CA 1
ATOM 1106 C C . LEU A 1 153 ? 88.923 9.856 57.162 1.00 26.72 153 LEU A C 1
ATOM 1107 O O . LEU A 1 153 ? 89.517 9.770 58.247 1.00 27.99 153 LEU A O 1
ATOM 1112 N N . ALA A 1 154 ? 89.539 10.166 56.021 1.00 26.85 154 ALA A N 1
ATOM 1113 C CA . ALA A 1 154 ? 90.957 10.493 56.020 1.00 27.53 154 ALA A CA 1
ATOM 1114 C C . ALA A 1 154 ? 91.287 11.691 56.907 1.00 27.77 154 ALA A C 1
ATOM 1115 O O . ALA A 1 154 ? 92.269 11.659 57.664 1.00 29.22 154 ALA A O 1
ATOM 1117 N N . ASN A 1 155 ? 90.482 12.746 56.826 1.00 26.76 155 ASN A N 1
ATOM 1118 C CA . ASN A 1 155 ? 90.693 13.921 57.671 1.00 31.89 155 ASN A CA 1
ATOM 1119 C C . ASN A 1 155 ? 90.535 13.580 59.141 1.00 30.10 155 ASN A C 1
ATOM 1120 O O . ASN A 1 155 ? 91.294 14.058 59.981 1.00 28.65 155 ASN A O 1
ATOM 1125 N N . ILE A 1 156 ? 89.528 12.771 59.450 1.00 23.83 156 ILE A N 1
ATOM 1126 C CA . ILE A 1 156 ? 89.330 12.317 60.817 1.00 23.32 156 ILE A CA 1
ATOM 1127 C C . ILE A 1 156 ? 90.532 11.487 61.319 1.00 24.50 156 ILE A C 1
ATOM 1128 O O . ILE A 1 156 ? 91.008 11.685 62.445 1.00 23.28 156 ILE A O 1
ATOM 1133 N N . ASP A 1 157 ? 91.059 10.603 60.472 1.00 25.10 157 ASP A N 1
ATOM 1134 C CA . ASP A 1 157 ? 92.236 9.823 60.866 1.00 31.30 157 ASP A CA 1
ATOM 1135 C C . ASP A 1 157 ? 93.410 10.740 61.193 1.00 28.90 157 ASP A C 1
ATOM 1136 O O . ASP A 1 157 ? 94.166 10.486 62.138 1.00 27.52 157 ASP A O 1
ATOM 1141 N N A HIS A 1 158 ? 93.558 11.805 60.412 0.60 29.42 158 HIS A N 1
ATOM 1142 N N B HIS A 1 158 ? 93.569 11.794 60.400 0.40 29.51 158 HIS A N 1
ATOM 1143 C CA A HIS A 1 158 ? 94.627 12.782 60.626 0.60 30.36 158 HIS A CA 1
ATOM 1144 C CA B HIS A 1 158 ? 94.625 12.770 60.638 0.40 30.07 158 HIS A CA 1
ATOM 1145 C C A HIS A 1 158 ? 94.438 13.514 61.949 0.60 26.62 158 HIS A C 1
ATOM 1146 C C B HIS A 1 158 ? 94.421 13.441 61.990 0.40 26.40 158 HIS A C 1
ATOM 1147 O O A HIS A 1 158 ? 95.407 13.760 62.676 0.60 26.09 158 HIS A O 1
ATOM 1148 O O B HIS A 1 158 ? 95.358 13.566 62.781 0.40 27.66 158 HIS A O 1
ATOM 1161 N N . SER A 1 159 ? 93.195 13.892 62.237 1.00 24.79 159 SER A N 1
ATOM 1162 C CA . SER A 1 159 ? 92.855 14.575 63.496 1.00 22.79 159 SER A CA 1
ATOM 1163 C C . SER A 1 159 ? 93.058 13.641 64.668 1.00 21.27 159 SER A C 1
ATOM 1164 O O . SER A 1 159 ? 93.544 14.052 65.732 1.00 25.70 159 SER A O 1
ATOM 1167 N N . ILE A 1 160 ? 92.694 12.376 64.485 1.00 21.65 160 ILE A N 1
ATOM 1168 C CA . ILE A 1 160 ? 92.903 11.373 65.543 1.00 23.61 160 ILE A CA 1
ATOM 1169 C C . ILE A 1 160 ? 94.400 11.169 65.831 1.00 25.45 160 ILE A C 1
ATOM 1170 O O . ILE A 1 160 ? 94.819 11.106 67.000 1.00 23.89 160 ILE A O 1
ATOM 1175 N N . ALA A 1 161 ? 95.203 11.069 64.772 1.00 23.59 161 ALA A N 1
ATOM 1176 C CA . ALA A 1 161 ? 96.656 10.946 64.970 1.00 23.93 161 ALA A CA 1
ATOM 1177 C C . ALA A 1 161 ? 97.214 12.131 65.750 1.00 27.95 161 ALA A C 1
ATOM 1178 O O . ALA A 1 161 ? 98.080 11.968 66.632 1.00 26.62 161 ALA A O 1
ATOM 1180 N N A ASP A 1 162 ? 96.723 13.324 65.429 0.70 25.21 162 ASP A N 1
ATOM 1181 N N B ASP A 1 162 ? 96.729 13.322 65.415 0.30 26.03 162 ASP A N 1
ATOM 1182 C CA A ASP A 1 162 ? 97.155 14.547 66.101 0.70 26.87 162 ASP A CA 1
ATOM 1183 C CA B ASP A 1 162 ? 97.138 14.532 66.111 0.30 27.07 162 ASP A CA 1
ATOM 1184 C C A ASP A 1 162 ? 96.791 14.574 67.603 0.70 24.55 162 ASP A C 1
ATOM 1185 C C B ASP A 1 162 ? 96.831 14.437 67.608 0.30 24.99 162 ASP A C 1
ATOM 1186 O O A ASP A 1 162 ? 97.608 14.979 68.439 0.70 25.83 162 ASP A O 1
ATOM 1187 O O B ASP A 1 162 ? 97.725 14.599 68.440 0.30 26.44 162 ASP A O 1
ATOM 1196 N N . VAL A 1 163 ? 95.577 14.158 67.956 1.00 24.30 163 VAL A N 1
ATOM 1197 C CA . VAL A 1 163 ? 95.195 14.161 69.369 1.00 23.20 163 VAL A CA 1
ATOM 1198 C C . VAL A 1 163 ? 95.938 13.063 70.128 1.00 22.56 163 VAL A C 1
ATOM 1199 O O . VAL A 1 163 ? 96.352 13.254 71.275 1.00 23.02 163 VAL A O 1
ATOM 1203 N N . LYS A 1 164 ? 96.147 11.935 69.468 1.00 25.02 164 LYS A N 1
ATOM 1204 C CA . LYS A 1 164 ? 96.866 10.832 70.080 1.00 24.86 164 LYS A CA 1
ATOM 1205 C C . LYS A 1 164 ? 98.309 11.240 70.371 1.00 25.95 164 LYS A C 1
ATOM 1206 O O . LYS A 1 164 ? 98.840 10.940 71.449 1.00 26.05 164 LYS A O 1
ATOM 1212 N N . LYS A 1 165 ? 98.939 11.928 69.426 1.00 23.91 165 LYS A N 1
ATOM 1213 C CA . LYS A 1 165 ? 100.300 12.415 69.649 1.00 25.60 165 LYS A CA 1
ATOM 1214 C C . LYS A 1 165 ? 100.344 13.372 70.850 1.00 26.57 165 LYS A C 1
ATOM 1215 O O . LYS A 1 165 ? 101.216 13.256 71.720 1.00 26.69 165 LYS A O 1
ATOM 1221 N N . THR A 1 166 ? 99.385 14.287 70.912 1.00 23.11 166 THR A N 1
ATOM 1222 C CA . THR A 1 166 ? 99.267 15.215 72.031 1.00 25.16 166 THR A CA 1
ATOM 1223 C C . THR A 1 166 ? 99.074 14.455 73.339 1.00 27.12 166 THR A C 1
ATOM 1224 O O . THR A 1 166 ? 99.717 14.761 74.354 1.00 27.08 166 THR A O 1
ATOM 1228 N N . ALA A 1 167 ? 98.173 13.476 73.330 1.00 23.52 167 ALA A N 1
ATOM 1229 C CA . ALA A 1 167 ? 97.898 12.714 74.554 1.00 22.14 167 ALA A CA 1
ATOM 1230 C C . ALA A 1 167 ? 99.160 11.998 75.044 1.00 24.48 167 ALA A C 1
ATOM 1231 O O . ALA A 1 167 ? 99.434 11.949 76.244 1.00 29.18 167 ALA A O 1
ATOM 1233 N N . GLU A 1 168 ? 99.911 11.426 74.110 1.00 23.00 168 GLU A N 1
ATOM 1234 C CA . GLU A 1 168 ? 101.095 10.644 74.472 1.00 27.61 168 GLU A CA 1
ATOM 1235 C C . GLU A 1 168 ? 102.270 11.521 74.905 1.00 32.22 168 GLU A C 1
ATOM 1236 O O . GLU A 1 168 ? 103.099 11.094 75.714 1.00 32.34 168 GLU A O 1
ATOM 1242 N N . LYS A 1 169 ? 102.327 12.750 74.396 1.00 27.42 169 LYS A N 1
ATOM 1243 C CA . LYS A 1 169 ? 103.366 13.698 74.808 1.00 28.75 169 LYS A CA 1
ATOM 1244 C C . LYS A 1 169 ? 103.302 14.066 76.282 1.00 29.37 169 LYS A C 1
ATOM 1245 O O . LYS A 1 169 ? 104.327 14.332 76.909 1.00 29.00 169 LYS A O 1
ATOM 1251 N N . LEU A 1 170 ? 102.094 14.088 76.833 1.00 25.31 170 LEU A N 1
ATOM 1252 C CA . LEU A 1 170 ? 101.845 14.642 78.152 1.00 23.62 170 LEU A CA 1
ATOM 1253 C C . LEU A 1 170 ? 102.411 13.791 79.255 1.00 24.23 170 LEU A C 1
ATOM 1254 O O . LEU A 1 170 ? 102.792 14.321 80.303 1.00 31.18 170 LEU A O 1
ATOM 1259 N N . ASN A 1 171 ? 102.449 12.474 79.045 1.00 28.74 171 ASN A N 1
ATOM 1260 C CA . ASN A 1 171 ? 102.820 11.559 80.128 1.00 35.58 171 ASN A CA 1
ATOM 1261 C C . ASN A 1 171 ? 101.912 11.773 81.318 1.00 26.57 171 ASN A C 1
ATOM 1262 O O . ASN A 1 171 ? 102.349 11.903 82.475 1.00 28.59 171 ASN A O 1
ATOM 1267 N N . LYS A 1 172 ? 100.631 11.861 81.011 1.00 23.77 172 LYS A N 1
ATOM 1268 C CA . LYS A 1 172 ? 99.626 12.067 82.050 1.00 20.75 172 LYS A CA 1
ATOM 1269 C C . LYS A 1 172 ? 98.484 11.107 81.746 1.00 24.36 172 LYS A C 1
ATOM 1270 O O . LYS A 1 172 ? 98.358 10.631 80.610 1.00 28.64 172 LYS A O 1
ATOM 1276 N N . ASN A 1 173 ? 97.621 10.846 82.729 1.00 19.14 173 ASN A N 1
ATOM 1277 C CA . ASN A 1 173 ? 96.524 9.915 82.484 1.00 18.42 173 ASN A CA 1
ATOM 1278 C C . ASN A 1 173 ? 95.163 10.599 82.594 1.00 17.50 173 ASN A C 1
ATOM 1279 O O . ASN A 1 173 ? 95.078 11.786 82.920 1.00 18.09 173 ASN A O 1
ATOM 1284 N N . GLY A 1 174 ? 94.110 9.849 82.287 1.00 20.29 174 GLY A N 1
ATOM 1285 C CA . GLY A 1 174 ? 92.765 10.410 82.300 1.00 19.03 174 GLY A CA 1
ATOM 1286 C C . GLY A 1 174 ? 91.757 9.419 82.844 1.00 16.88 174 GLY A C 1
ATOM 1287 O O . GLY A 1 174 ? 91.889 8.195 82.671 1.00 21.77 174 GLY A O 1
ATOM 1288 N N . LEU A 1 175 ? 90.739 9.958 83.506 1.00 15.60 175 LEU A N 1
ATOM 1289 C CA . LEU A 1 175 ? 89.598 9.164 83.944 1.00 17.22 175 LEU A CA 1
ATOM 1290 C C . LEU A 1 175 ? 88.333 9.753 83.319 1.00 17.53 175 LEU A C 1
ATOM 1291 O O . LEU A 1 175 ? 88.159 10.968 83.316 1.00 17.39 175 LEU A O 1
ATOM 1296 N N . VAL A 1 176 ? 87.460 8.891 82.803 1.00 16.63 176 VAL A N 1
ATOM 1297 C CA . VAL A 1 176 ? 86.182 9.335 82.232 1.00 15.33 176 VAL A CA 1
ATOM 1298 C C . VAL A 1 176 ? 85.035 8.949 83.153 1.00 17.90 176 VAL A C 1
ATOM 1299 O O . VAL A 1 176 ? 84.875 7.771 83.497 1.00 19.44 176 VAL A O 1
ATOM 1303 N N . ILE A 1 177 ? 84.229 9.931 83.543 1.00 17.40 177 ILE A N 1
ATOM 1304 C CA . ILE A 1 177 ? 83.081 9.655 84.435 1.00 16.54 177 ILE A CA 1
ATOM 1305 C C . ILE A 1 177 ? 81.814 10.260 83.880 1.00 20.61 177 ILE A C 1
ATOM 1306 O O . ILE A 1 177 ? 81.853 11.261 83.176 1.00 19.94 177 ILE A O 1
ATOM 1319 N N . ALA A 1 179 ? 78.115 11.680 85.410 1.00 20.66 179 ALA A N 1
ATOM 1320 C CA . ALA A 1 179 ? 77.315 12.039 86.579 1.00 23.65 179 ALA A CA 1
ATOM 1321 C C . ALA A 1 179 ? 75.837 11.917 86.245 1.00 25.76 179 ALA A C 1
ATOM 1322 O O . ALA A 1 179 ? 75.408 12.312 85.176 1.00 25.34 179 ALA A O 1
ATOM 1324 N N . ASN A 1 180 ? 75.054 11.391 87.185 1.00 22.84 180 ASN A N 1
ATOM 1325 C CA . ASN A 1 180 ? 73.648 11.187 86.927 1.00 25.30 180 ASN A CA 1
ATOM 1326 C C . ASN A 1 180 ? 72.916 11.336 88.235 1.00 27.76 180 ASN A C 1
ATOM 1327 O O . ASN A 1 180 ? 72.909 10.422 89.073 1.00 28.48 180 ASN A O 1
ATOM 1332 N N . ASP A 1 181 ? 72.362 12.528 88.439 1.00 28.99 181 ASP A N 1
ATOM 1333 C CA . ASP A 1 181 ? 71.644 12.827 89.659 1.00 31.66 181 ASP A CA 1
ATOM 1334 C C . ASP A 1 181 ? 72.549 12.530 90.847 1.00 34.20 181 ASP A C 1
ATOM 1335 O O . ASP A 1 181 ? 72.127 11.915 91.832 1.00 39.03 181 ASP A O 1
ATOM 1340 N N . GLY A 1 182 ? 73.803 12.948 90.736 1.00 33.40 182 GLY A N 1
ATOM 1341 C CA . GLY A 1 182 ? 74.739 12.827 91.839 1.00 36.50 182 GLY A CA 1
ATOM 1342 C C . GLY A 1 182 ? 75.505 11.519 91.899 1.00 31.49 182 GLY A C 1
ATOM 1343 O O . GLY A 1 182 ? 76.538 11.450 92.571 1.00 36.37 182 GLY A O 1
ATOM 1344 N N . LYS A 1 183 ? 75.000 10.474 91.241 1.00 27.33 183 LYS A N 1
ATOM 1345 C CA . LYS A 1 183 ? 75.724 9.203 91.186 1.00 24.95 183 LYS A CA 1
ATOM 1346 C C . LYS A 1 183 ? 76.778 9.262 90.071 1.00 25.42 183 LYS A C 1
ATOM 1347 O O . LYS A 1 183 ? 76.545 9.835 89.003 1.00 27.48 183 LYS A O 1
ATOM 1353 N N . ILE A 1 184 ? 77.929 8.658 90.322 1.00 22.97 184 ILE A N 1
ATOM 1354 C CA . ILE A 1 184 ? 79.019 8.693 89.341 1.00 21.94 184 ILE A CA 1
ATOM 1355 C C . ILE A 1 184 ? 79.270 7.299 88.796 1.00 25.09 184 ILE A C 1
ATOM 1356 O O . ILE A 1 184 ? 79.218 6.325 89.540 1.00 22.84 184 ILE A O 1
ATOM 1361 N N . SER A 1 185 ? 79.546 7.184 87.501 1.00 20.93 185 SER A N 1
ATOM 1362 C CA . SER A 1 185 ? 80.003 5.919 86.967 1.00 18.91 185 SER A CA 1
ATOM 1363 C C . SER A 1 185 ? 81.238 6.142 86.104 1.00 18.43 185 SER A C 1
ATOM 1364 O O . SER A 1 185 ? 81.392 7.203 85.514 1.00 22.56 185 SER A O 1
ATOM 1367 N N . ALA A 1 186 ? 82.109 5.139 86.063 1.00 20.09 186 ALA A N 1
ATOM 1368 C CA . ALA A 1 186 ? 83.401 5.246 85.385 1.00 16.98 186 ALA A CA 1
ATOM 1369 C C . ALA A 1 186 ? 83.417 4.432 84.114 1.00 22.70 186 ALA A C 1
ATOM 1370 O O . ALA A 1 186 ? 82.790 3.376 84.044 1.00 21.87 186 ALA A O 1
ATOM 1372 N N . PHE A 1 187 ? 84.186 4.918 83.139 1.00 19.96 187 PHE A N 1
ATOM 1373 C CA . PHE A 1 187 ? 84.272 4.324 81.825 1.00 20.10 187 PHE A CA 1
ATOM 1374 C C . PHE A 1 187 ? 85.735 4.207 81.438 1.00 19.53 187 PHE A C 1
ATOM 1375 O O . PHE A 1 187 ? 86.479 5.204 81.462 1.00 22.88 187 PHE A O 1
ATOM 1383 N N . GLY A 1 188 ? 86.143 2.995 81.085 1.00 19.97 188 GLY A N 1
ATOM 1384 C CA . GLY A 1 188 ? 87.506 2.757 80.668 1.00 24.56 188 GLY A CA 1
ATOM 1385 C C . GLY A 1 188 ? 87.544 2.219 79.253 1.00 21.88 188 GLY A C 1
ATOM 1386 O O . GLY A 1 188 ? 86.559 2.338 78.496 1.00 22.65 188 GLY A O 1
ATOM 1387 N N . PRO A 1 189 ? 88.679 1.626 78.877 1.00 24.38 189 PRO A N 1
ATOM 1388 C CA . PRO A 1 189 ? 88.822 1.060 77.531 1.00 27.15 189 PRO A CA 1
ATOM 1389 C C . PRO A 1 189 ? 87.660 0.137 77.153 1.00 27.10 189 PRO A C 1
ATOM 1390 O O . PRO A 1 189 ? 87.188 -0.634 77.985 1.00 24.55 189 PRO A O 1
ATOM 1394 N N . LYS A 1 190 ? 87.201 0.250 75.906 1.00 24.29 190 LYS A N 1
ATOM 1395 C CA . LYS A 1 190 ? 86.184 -0.637 75.326 1.00 26.75 190 LYS A CA 1
ATOM 1396 C C . LYS A 1 190 ? 84.778 -0.348 75.846 1.00 29.37 190 LYS A C 1
ATOM 1397 O O . LYS A 1 190 ? 83.814 -0.975 75.413 1.00 30.12 190 LYS A O 1
ATOM 1403 N N . SER A 1 191 ? 84.654 0.607 76.762 1.00 25.63 191 SER A N 1
ATOM 1404 C CA . SER A 1 191 ? 83.336 0.989 77.265 1.00 22.79 191 SER A CA 1
ATOM 1405 C C . SER A 1 191 ? 82.662 1.973 76.312 1.00 24.44 191 SER A C 1
ATOM 1406 O O . SER A 1 191 ? 83.217 2.363 75.270 1.00 25.76 191 SER A O 1
ATOM 1409 N N . ARG A 1 192 ? 81.462 2.388 76.684 1.00 24.51 192 ARG A N 1
ATOM 1410 C CA . ARG A 1 192 ? 80.727 3.351 75.894 1.00 29.06 192 ARG A CA 1
ATOM 1411 C C . ARG A 1 192 ? 81.566 4.581 75.537 1.00 28.17 192 ARG A C 1
ATOM 1412 O O . ARG A 1 192 ? 81.491 5.095 74.433 1.00 25.18 192 ARG A O 1
ATOM 1420 N N . TYR A 1 193 ? 82.393 5.045 76.468 1.00 22.65 193 TYR A N 1
ATOM 1421 C CA . TYR A 1 193 ? 83.220 6.221 76.206 1.00 23.64 193 TYR A CA 1
ATOM 1422 C C . TYR A 1 193 ? 84.702 5.876 76.170 1.00 26.64 193 TYR A C 1
ATOM 1423 O O . TYR A 1 193 ? 85.575 6.758 76.279 1.00 26.32 193 TYR A O 1
ATOM 1432 N N . GLY A 1 194 ? 84.977 4.591 75.988 1.00 23.67 194 GLY A N 1
ATOM 1433 C CA . GLY A 1 194 ? 86.329 4.098 75.847 1.00 22.55 194 GLY A CA 1
ATOM 1434 C C . GLY A 1 194 ? 87.158 4.755 74.754 1.00 25.18 194 GLY A C 1
ATOM 1435 O O . GLY A 1 194 ? 88.383 4.706 74.814 1.00 22.68 194 GLY A O 1
ATOM 1436 N N . LEU A 1 195 ? 86.522 5.350 73.746 1.00 19.98 195 LEU A N 1
ATOM 1437 C CA . LEU A 1 195 ? 87.305 5.920 72.641 1.00 18.95 195 LEU A CA 1
ATOM 1438 C C . LEU A 1 195 ? 88.317 6.974 73.090 1.00 21.33 195 LEU A C 1
ATOM 1439 O O . LEU A 1 195 ? 89.328 7.184 72.417 1.00 20.20 195 LEU A O 1
ATOM 1444 N N . ILE A 1 196 ? 88.066 7.620 74.231 1.00 20.17 196 ILE A N 1
ATOM 1445 C CA . ILE A 1 196 ? 88.998 8.623 74.737 1.00 20.88 196 ILE A CA 1
ATOM 1446 C C . ILE A 1 196 ? 90.361 7.959 74.976 1.00 19.79 196 ILE A C 1
ATOM 1447 O O . ILE A 1 196 ? 91.412 8.557 74.722 1.00 21.29 196 ILE A O 1
ATOM 1452 N N . HIS A 1 197 ? 90.325 6.702 75.398 1.00 19.32 197 HIS A N 1
ATOM 1453 C CA . HIS A 1 197 ? 91.547 5.896 75.527 1.00 17.78 197 HIS A CA 1
ATOM 1454 C C . HIS A 1 197 ? 91.892 5.087 74.282 1.00 18.83 197 HIS A C 1
ATOM 1455 O O . HIS A 1 197 ? 93.065 5.065 73.852 1.00 25.45 197 HIS A O 1
ATOM 1462 N N . ASP A 1 198 ? 90.891 4.421 73.704 1.00 21.95 198 ASP A N 1
ATOM 1463 C CA . ASP A 1 198 ? 91.138 3.440 72.653 1.00 24.90 198 ASP A CA 1
ATOM 1464 C C . ASP A 1 198 ? 91.506 4.097 71.329 1.00 26.96 198 ASP A C 1
ATOM 1465 O O . ASP A 1 198 ? 92.240 3.527 70.523 1.00 30.47 198 ASP A O 1
ATOM 1470 N N . VAL A 1 199 ? 90.989 5.295 71.111 1.00 22.82 199 VAL A N 1
ATOM 1471 C CA . VAL A 1 199 ? 91.135 5.959 69.820 1.00 21.28 199 VAL A CA 1
ATOM 1472 C C . VAL A 1 199 ? 91.999 7.202 69.970 1.00 21.29 199 VAL A C 1
ATOM 1473 O O . VAL A 1 199 ? 92.952 7.390 69.218 1.00 24.32 199 VAL A O 1
ATOM 1477 N N . PHE A 1 200 ? 91.685 8.028 70.977 1.00 22.45 200 PHE A N 1
ATOM 1478 C CA . PHE A 1 200 ? 92.362 9.309 71.141 1.00 21.32 200 PHE A CA 1
ATOM 1479 C C . PHE A 1 200 ? 93.671 9.192 71.906 1.00 23.98 200 PHE A C 1
ATOM 1480 O O . PHE A 1 200 ? 94.411 10.171 72.016 1.00 24.76 200 PHE A O 1
ATOM 1488 N N . GLY A 1 201 ? 93.934 8.019 72.478 1.00 22.84 201 GLY A N 1
ATOM 1489 C CA . GLY A 1 201 ? 95.256 7.756 73.034 1.00 23.95 201 GLY A CA 1
ATOM 1490 C C . GLY A 1 201 ? 95.534 8.217 74.463 1.00 24.35 201 GLY A C 1
ATOM 1491 O O . GLY A 1 201 ? 96.683 8.168 74.921 1.00 23.16 201 GLY A O 1
ATOM 1492 N N . VAL A 1 202 ? 94.505 8.668 75.178 1.00 21.04 202 VAL A N 1
ATOM 1493 C CA . VAL A 1 202 ? 94.698 9.103 76.570 1.00 21.86 202 VAL A CA 1
ATOM 1494 C C . VAL A 1 202 ? 95.003 7.888 77.438 1.00 17.67 202 VAL A C 1
ATOM 1495 O O . VAL A 1 202 ? 94.274 6.899 77.425 1.00 22.40 202 VAL A O 1
ATOM 1499 N N . ALA A 1 203 ? 96.111 7.922 78.178 1.00 19.69 203 ALA A N 1
ATOM 1500 C CA . ALA A 1 203 ? 96.408 6.792 79.056 1.00 22.40 203 ALA A CA 1
ATOM 1501 C C . ALA A 1 203 ? 95.328 6.662 80.151 1.00 18.11 203 ALA A C 1
ATOM 1502 O O . ALA A 1 203 ? 94.997 7.645 80.806 1.00 20.16 203 ALA A O 1
ATOM 1504 N N . PRO A 1 204 ? 94.782 5.452 80.344 1.00 22.26 204 PRO A N 1
ATOM 1505 C CA . PRO A 1 204 ? 93.759 5.298 81.382 1.00 22.04 204 PRO A CA 1
ATOM 1506 C C . PRO A 1 204 ? 94.386 5.422 82.758 1.00 22.87 204 PRO A C 1
ATOM 1507 O O . PRO A 1 204 ? 95.440 4.825 83.010 1.00 23.37 204 PRO A O 1
ATOM 1511 N N . ALA A 1 205 ? 93.769 6.204 83.636 1.00 20.91 205 ALA A N 1
ATOM 1512 C CA . ALA A 1 205 ? 94.180 6.258 85.031 1.00 19.78 205 ALA A CA 1
ATOM 1513 C C . ALA A 1 205 ? 93.883 4.937 85.751 1.00 22.72 205 ALA A C 1
ATOM 1514 O O . ALA A 1 205 ? 94.535 4.594 86.741 1.00 23.14 205 ALA A O 1
ATOM 1516 N N . ASP A 1 206 ? 92.894 4.210 85.258 1.00 24.06 206 ASP A N 1
ATOM 1517 C CA . ASP A 1 206 ? 92.555 2.895 85.779 1.00 26.19 206 ASP A CA 1
ATOM 1518 C C . ASP A 1 206 ? 92.235 1.963 84.622 1.00 27.77 206 ASP A C 1
ATOM 1519 O O . ASP A 1 206 ? 91.152 2.040 84.054 1.00 21.67 206 ASP A O 1
ATOM 1524 N N . GLN A 1 207 ? 93.179 1.078 84.296 1.00 32.61 207 GLN A N 1
ATOM 1525 C CA . GLN A 1 207 ? 93.053 0.135 83.183 1.00 40.38 207 GLN A CA 1
ATOM 1526 C C . GLN A 1 207 ? 91.949 -0.888 83.394 1.00 35.97 207 GLN A C 1
ATOM 1527 O O . GLN A 1 207 ? 91.489 -1.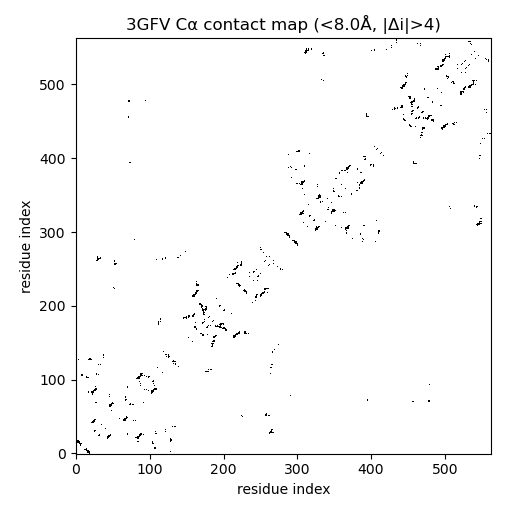516 82.438 1.00 41.15 207 GLN A O 1
ATOM 1533 N N . ASN A 1 208 ? 91.528 -1.045 84.645 1.00 30.85 208 ASN A N 1
ATOM 1534 C CA . ASN A 1 208 ? 90.709 -2.186 85.037 1.00 35.59 208 ASN A CA 1
ATOM 1535 C C . ASN A 1 208 ? 89.219 -1.922 85.219 1.00 31.93 208 ASN A C 1
ATOM 1536 O O . ASN A 1 208 ? 88.497 -2.762 85.751 1.00 33.77 208 ASN A O 1
ATOM 1541 N N . ILE A 1 209 ? 88.762 -0.760 84.782 1.00 26.79 209 ILE A N 1
ATOM 1542 C CA . ILE A 1 209 ? 87.336 -0.463 84.806 1.00 21.59 209 ILE A CA 1
ATOM 1543 C C . ILE A 1 209 ? 86.611 -1.453 83.893 1.00 27.60 209 ILE A C 1
ATOM 1544 O O . ILE A 1 209 ? 86.961 -1.606 82.720 1.00 29.44 209 ILE A O 1
ATOM 1549 N N . LYS A 1 210 ? 85.619 -2.136 84.450 1.00 28.15 210 LYS A N 1
ATOM 1550 C CA . LYS A 1 210 ? 84.796 -3.086 83.703 1.00 29.30 210 LYS A CA 1
ATOM 1551 C C . LYS A 1 210 ? 83.970 -2.349 82.643 1.00 29.56 210 LYS A C 1
ATOM 1552 O O . LYS A 1 210 ? 83.196 -1.449 82.977 1.00 28.17 210 LYS A O 1
ATOM 1558 N N . ALA A 1 211 ? 84.131 -2.738 81.374 1.00 35.16 211 ALA A N 1
ATOM 1559 C CA . ALA A 1 211 ? 83.474 -2.038 80.268 1.00 36.10 211 ALA A CA 1
ATOM 1560 C C . ALA A 1 211 ? 81.983 -2.303 80.269 1.00 33.35 211 ALA A C 1
ATOM 1561 O O . ALA A 1 211 ? 81.545 -3.450 80.383 1.00 37.81 211 ALA A O 1
ATOM 1563 N N . SER A 1 212 ? 81.200 -1.243 80.142 1.00 33.86 212 SER A N 1
ATOM 1564 C CA . SER A 1 212 ? 79.762 -1.397 79.986 1.00 37.72 212 SER A CA 1
ATOM 1565 C C . SER A 1 212 ? 79.169 -0.153 79.334 1.00 41.35 212 SER A C 1
ATOM 1566 O O . SER A 1 212 ? 79.897 0.795 78.992 1.00 32.05 212 SER A O 1
ATOM 1569 N N . THR A 1 213 ? 77.851 -0.152 79.154 1.00 40.05 213 THR A N 1
ATOM 1570 C CA . THR A 1 213 ? 77.184 0.979 78.521 1.00 38.55 213 THR A CA 1
ATOM 1571 C C . THR A 1 213 ? 76.727 2.003 79.552 1.00 38.09 213 THR A C 1
ATOM 1572 O O . THR A 1 213 ? 76.580 3.192 79.240 1.00 41.88 213 THR A O 1
ATOM 1576 N N A HIS A 1 214 ? 76.508 1.524 80.778 0.50 35.86 214 HIS A N 1
ATOM 1577 N N B HIS A 1 214 ? 76.486 1.559 80.779 0.50 35.87 214 HIS A N 1
ATOM 1578 C CA A HIS A 1 214 ? 76.037 2.344 81.892 0.50 38.48 214 HIS A CA 1
ATOM 1579 C CA B HIS A 1 214 ? 76.081 2.496 81.815 0.50 35.86 214 HIS A CA 1
ATOM 1580 C C A HIS A 1 214 ? 77.205 2.775 82.788 0.50 32.51 214 HIS A C 1
ATOM 1581 C C B HIS A 1 214 ? 77.272 2.905 82.681 0.50 31.29 214 HIS A C 1
ATOM 1582 O O A HIS A 1 214 ? 77.061 3.654 83.639 0.50 30.53 214 HIS A O 1
ATOM 1583 O O B HIS A 1 214 ? 77.213 3.898 83.403 0.50 29.14 214 HIS A O 1
ATOM 1596 N N . GLY A 1 215 ? 78.356 2.143 82.584 1.00 27.65 215 GLY A N 1
ATOM 1597 C CA . GLY A 1 215 ? 79.559 2.446 83.342 1.00 31.00 215 GLY A CA 1
ATOM 1598 C C . GLY A 1 215 ? 79.617 1.699 84.662 1.00 29.88 215 GLY A C 1
ATOM 1599 O O . GLY A 1 215 ? 78.639 1.091 85.116 1.00 31.59 215 GLY A O 1
ATOM 1600 N N . GLN A 1 216 ? 80.781 1.761 85.293 1.00 22.66 216 GLN A N 1
ATOM 1601 C CA . GLN A 1 216 ? 80.995 1.096 86.576 1.00 23.00 216 GLN A CA 1
ATOM 1602 C C . GLN A 1 216 ? 80.685 2.065 87.708 1.00 21.14 216 GLN A C 1
ATOM 1603 O O . GLN A 1 216 ? 81.283 3.123 87.818 1.00 23.26 216 GLN A O 1
ATOM 1609 N N . SER A 1 217 ? 79.731 1.700 88.548 1.00 23.74 217 SER A N 1
ATOM 1610 C CA . SER A 1 217 ? 79.345 2.568 89.638 1.00 20.04 217 SER A CA 1
ATOM 1611 C C . SER A 1 217 ? 80.544 2.768 90.578 1.00 26.87 217 SER A C 1
ATOM 1612 O O . SER A 1 217 ? 81.199 1.796 90.969 1.00 27.13 217 SER A O 1
ATOM 1615 N N . VAL A 1 218 ? 80.868 4.029 90.880 1.00 22.79 218 VAL A N 1
ATOM 1616 C CA . VAL A 1 218 ? 81.996 4.349 91.758 1.00 27.52 218 VAL A CA 1
ATOM 1617 C C . VAL A 1 218 ? 81.660 5.496 92.712 1.00 31.11 218 VAL A C 1
ATOM 1618 O O . VAL A 1 218 ? 80.735 6.256 92.470 1.00 27.87 218 VAL A O 1
ATOM 1622 N N . SER A 1 219 ? 82.440 5.624 93.785 1.00 34.50 219 SER A N 1
ATOM 1623 C CA . SER A 1 219 ? 82.268 6.688 94.778 1.00 32.21 219 SER A CA 1
ATOM 1624 C C . SER A 1 219 ? 83.235 7.850 94.539 1.00 33.64 219 SER A C 1
ATOM 1625 O O . SER A 1 219 ? 84.132 7.779 93.687 1.00 30.85 219 SER A O 1
ATOM 1628 N N . TYR A 1 220 ? 83.079 8.914 95.324 1.00 36.45 220 TYR A N 1
ATOM 1629 C CA . TYR A 1 220 ? 84.035 10.017 95.283 1.00 37.21 220 TYR A CA 1
ATOM 1630 C C . TYR A 1 220 ? 85.415 9.532 95.704 1.00 40.85 220 TYR A C 1
ATOM 1631 O O . TYR A 1 220 ? 86.436 9.959 95.146 1.00 37.50 220 TYR A O 1
ATOM 1640 N N . GLU A 1 221 ? 85.444 8.635 96.690 1.00 29.96 221 GLU A N 1
ATOM 1641 C CA . GLU A 1 221 ? 86.696 8.078 97.170 1.00 34.89 221 GLU A CA 1
ATOM 1642 C C . GLU A 1 221 ? 87.447 7.377 96.046 1.00 26.00 221 GLU A C 1
ATOM 1643 O O . GLU A 1 221 ? 88.671 7.295 96.077 1.00 25.90 221 GLU A O 1
ATOM 1649 N N . TYR A 1 222 ? 86.704 6.841 95.080 1.00 25.28 222 TYR A N 1
ATOM 1650 C CA . TYR A 1 222 ? 87.324 6.213 93.922 1.00 21.13 222 TYR A CA 1
ATOM 1651 C C . TYR A 1 222 ? 88.089 7.239 93.072 1.00 18.97 222 TYR A C 1
ATOM 1652 O O . TYR A 1 222 ? 89.174 6.962 92.591 1.00 23.01 222 TYR A O 1
ATOM 1661 N N . ILE A 1 223 ? 87.519 8.425 92.900 1.00 18.34 223 ILE A N 1
ATOM 1662 C CA . ILE A 1 223 ? 88.206 9.470 92.132 1.00 22.93 223 ILE A CA 1
ATOM 1663 C C . ILE A 1 223 ? 89.512 9.867 92.838 1.00 23.37 223 ILE A C 1
ATOM 1664 O O . ILE A 1 223 ? 90.562 10.000 92.212 1.00 20.46 223 ILE A O 1
ATOM 1669 N N . SER A 1 224 ? 89.430 10.020 94.151 1.00 21.22 224 SER A N 1
ATOM 1670 C CA . SER A 1 224 ? 90.577 10.368 94.979 1.00 19.52 224 SER A CA 1
ATOM 1671 C C . SER A 1 224 ? 91.640 9.279 94.903 1.00 23.62 224 SER A C 1
ATOM 1672 O O . SER A 1 224 ? 92.838 9.545 94.714 1.00 22.63 224 SER A O 1
ATOM 1675 N N . LYS A 1 225 ? 91.235 8.029 95.053 1.00 21.63 225 LYS A N 1
ATOM 1676 C CA . LYS A 1 225 ? 92.265 6.996 95.029 1.00 29.49 225 LYS A CA 1
ATOM 1677 C C . LYS A 1 225 ? 92.887 6.806 93.650 1.00 23.49 225 LYS A C 1
ATOM 1678 O O . LYS A 1 225 ? 94.038 6.410 93.528 1.00 26.84 225 LYS A O 1
ATOM 1684 N N . THR A 1 226 ? 92.115 7.096 92.602 1.00 18.29 226 THR A N 1
ATOM 1685 C CA . THR A 1 226 ? 92.619 6.995 91.241 1.00 19.80 226 THR A CA 1
ATOM 1686 C C . THR A 1 226 ? 93.530 8.163 90.889 1.00 20.34 226 THR A C 1
ATOM 1687 O O . THR A 1 226 ? 94.494 7.983 90.145 1.00 21.43 226 THR A O 1
ATOM 1691 N N . ASN A 1 227 ? 93.253 9.337 91.465 1.00 19.10 227 ASN A N 1
ATOM 1692 C CA . ASN A 1 227 ? 94.049 10.546 91.208 1.00 20.45 227 ASN A CA 1
ATOM 1693 C C . ASN A 1 227 ? 94.389 10.817 89.722 1.00 19.31 227 ASN A C 1
ATOM 1694 O O . ASN A 1 227 ? 95.555 10.957 89.328 1.00 18.79 227 ASN A O 1
ATOM 1699 N N . PRO A 1 228 ? 93.363 10.934 88.878 1.00 20.34 228 PRO A N 1
ATOM 1700 C CA . PRO A 1 228 ? 93.640 11.158 87.455 1.00 18.62 228 PRO A CA 1
ATOM 1701 C C . PRO A 1 228 ? 94.217 12.552 87.207 1.00 17.00 228 PRO A C 1
ATOM 1702 O O . PRO A 1 228 ? 93.841 13.512 87.885 1.00 18.91 228 PRO A O 1
ATOM 1706 N N . ASP A 1 229 ? 95.111 12.669 86.235 1.00 20.21 229 ASP A N 1
ATOM 1707 C CA . ASP A 1 229 ? 95.646 13.972 85.835 1.00 19.04 229 ASP A CA 1
ATOM 1708 C C . ASP A 1 229 ? 94.615 14.787 85.066 1.00 19.63 229 ASP A C 1
ATOM 1709 O O . ASP A 1 229 ? 94.563 16.010 85.189 1.00 20.55 229 ASP A O 1
ATOM 1714 N N . TYR A 1 230 ? 93.815 14.092 84.250 1.00 19.64 230 TYR A N 1
ATOM 1715 C CA . TYR A 1 230 ? 92.717 14.697 83.487 1.00 19.61 230 TYR A CA 1
ATOM 1716 C C . TYR A 1 230 ? 91.416 13.995 83.816 1.00 18.92 230 TYR A C 1
ATOM 1717 O O . TYR A 1 230 ? 91.374 12.773 83.919 1.00 18.90 230 TYR A O 1
ATOM 1726 N N . LEU A 1 231 ? 90.354 14.773 83.998 1.00 18.83 231 LEU A N 1
ATOM 1727 C CA . LEU A 1 231 ? 89.058 14.201 84.346 1.00 15.62 231 LEU A CA 1
ATOM 1728 C C . LEU A 1 231 ? 88.023 14.629 83.301 1.00 19.05 231 LEU A C 1
ATOM 1729 O O . LEU A 1 231 ? 87.711 15.810 83.170 1.00 19.35 231 LEU A O 1
ATOM 1734 N N . PHE A 1 232 ? 87.526 13.653 82.552 1.00 16.10 232 PHE A N 1
ATOM 1735 C CA . PHE A 1 232 ? 86.538 13.898 81.504 1.00 17.74 232 PHE A CA 1
ATOM 1736 C C . PHE A 1 232 ? 85.161 13.626 82.077 1.00 17.05 232 PHE A C 1
ATOM 1737 O O . PHE A 1 232 ? 84.900 12.520 82.559 1.00 20.27 232 PHE A O 1
ATOM 1745 N N . VAL A 1 233 ? 84.285 14.629 82.040 1.00 16.01 233 VAL A N 1
ATOM 1746 C CA . VAL A 1 233 ? 82.972 14.485 82.671 1.00 15.33 233 VAL A CA 1
ATOM 1747 C C . VAL A 1 233 ? 81.828 14.617 81.673 1.00 18.21 233 VAL A C 1
ATOM 1748 O O . VAL A 1 233 ? 81.785 15.578 80.885 1.00 22.29 233 VAL A O 1
ATOM 1752 N N . ILE A 1 234 ? 80.892 13.672 81.746 1.00 17.41 234 ILE A N 1
ATOM 1753 C CA . ILE A 1 234 ? 79.642 13.730 80.971 1.00 15.77 234 ILE A CA 1
ATOM 1754 C C . ILE A 1 234 ? 78.529 13.761 81.986 1.00 19.93 234 ILE A C 1
ATOM 1755 O O . ILE A 1 234 ? 78.574 13.027 82.971 1.00 22.56 234 ILE A O 1
ATOM 1760 N N . ASP A 1 235 ? 77.544 14.623 81.774 1.00 17.19 235 ASP A N 1
ATOM 1761 C CA . ASP A 1 235 ? 76.427 14.702 82.708 1.00 22.28 235 ASP A CA 1
ATOM 1762 C C . ASP A 1 235 ? 75.153 14.165 82.058 1.00 24.04 235 ASP A C 1
ATOM 1763 O O . ASP A 1 235 ? 74.574 14.809 81.175 1.00 23.25 235 ASP A O 1
ATOM 1768 N N . ARG A 1 236 ? 74.720 12.983 82.491 1.00 22.23 236 ARG A N 1
ATOM 1769 C CA . ARG A 1 236 ? 73.549 12.350 81.873 1.00 23.08 236 ARG A CA 1
ATOM 1770 C C . ARG A 1 236 ? 72.299 13.198 82.095 1.00 24.69 236 ARG A C 1
ATOM 1771 O O . ARG A 1 236 ? 71.444 13.306 81.213 1.00 22.78 236 ARG A O 1
ATOM 1779 N N . GLY A 1 237 ? 72.201 13.798 83.273 1.00 23.58 237 GLY A N 1
ATOM 1780 C CA . GLY A 1 237 ? 71.062 14.655 83.587 1.00 24.96 237 GLY A CA 1
ATOM 1781 C C . GLY A 1 237 ? 70.997 15.797 82.585 1.00 28.34 237 GLY A C 1
ATOM 1782 O O . GLY A 1 237 ? 69.951 16.057 81.986 1.00 26.11 237 GLY A O 1
ATOM 1783 N N . THR A 1 238 ? 72.123 16.475 82.386 1.00 27.31 238 THR A N 1
ATOM 1784 C CA . THR A 1 238 ? 72.150 17.599 81.454 1.00 26.13 238 THR A CA 1
ATOM 1785 C C . THR A 1 238 ? 71.755 17.139 80.064 1.00 26.19 238 THR A C 1
ATOM 1786 O O . THR A 1 238 ? 71.008 17.827 79.353 1.00 27.33 238 THR A O 1
ATOM 1790 N N . ALA A 1 239 ? 72.228 15.958 79.687 1.00 22.59 239 ALA A N 1
ATOM 1791 C CA . ALA A 1 239 ? 71.982 15.417 78.345 1.00 28.26 239 ALA A CA 1
ATOM 1792 C C . ALA A 1 239 ? 70.495 15.243 78.043 1.00 30.70 239 ALA A C 1
ATOM 1793 O O . ALA A 1 239 ? 70.035 15.459 76.907 1.00 29.01 239 ALA A O 1
ATOM 1795 N N . ILE A 1 240 ? 69.747 14.822 79.053 1.00 26.25 240 ILE A N 1
ATOM 1796 C CA . ILE A 1 240 ? 68.343 14.486 78.852 1.00 29.03 240 ILE A CA 1
ATOM 1797 C C . ILE A 1 240 ? 67.354 15.501 79.408 1.00 34.42 240 ILE A C 1
ATOM 1798 O O . ILE A 1 240 ? 66.148 15.267 79.356 1.00 33.83 240 ILE A O 1
ATOM 1803 N N . GLY A 1 241 ? 67.842 16.615 79.944 1.00 29.82 241 GLY A N 1
ATOM 1804 C CA . GLY A 1 241 ? 66.950 17.644 80.453 1.00 28.03 241 GLY A CA 1
ATOM 1805 C C . GLY A 1 241 ? 66.590 17.534 81.927 1.00 36.33 241 GLY A C 1
ATOM 1806 O O . GLY A 1 241 ? 65.637 18.157 82.402 1.00 36.22 241 GLY A O 1
ATOM 1807 N N . GLU A 1 242 ? 67.348 16.744 82.672 1.00 29.91 242 GLU A N 1
ATOM 1808 C CA . GLU A 1 242 ? 67.098 16.636 84.102 1.00 29.87 242 GLU A CA 1
ATOM 1809 C C . GLU A 1 242 ? 68.156 17.476 84.791 1.00 33.31 242 GLU A C 1
ATOM 1810 O O . GLU A 1 242 ? 68.992 18.096 84.120 1.00 36.02 242 GLU A O 1
ATOM 1816 N N . THR A 1 243 ? 68.152 17.510 86.114 1.00 33.72 243 THR A N 1
ATOM 1817 C CA . THR A 1 243 ? 69.128 18.358 86.782 1.00 26.93 243 THR A CA 1
ATOM 1818 C C . THR A 1 243 ? 70.565 17.871 86.549 1.00 28.98 243 THR A C 1
ATOM 1819 O O . THR A 1 243 ? 70.821 16.667 86.446 1.00 30.44 243 THR A O 1
ATOM 1823 N N . SER A 1 244 ? 71.483 18.831 86.442 1.00 26.03 244 SER A N 1
ATOM 1824 C CA . SER A 1 244 ? 72.912 18.550 86.331 1.00 28.27 244 SER A CA 1
ATOM 1825 C C . SER A 1 244 ? 73.493 18.217 87.695 1.00 27.40 244 SER A C 1
ATOM 1826 O O . SER A 1 244 ? 72.996 18.681 88.718 1.00 28.18 244 SER A O 1
ATOM 1829 N N . SER A 1 245 ? 74.552 17.423 87.729 1.00 24.48 245 SER A N 1
ATOM 1830 C CA . SER A 1 245 ? 75.153 17.134 89.039 1.00 24.37 245 SER A CA 1
ATOM 1831 C C . SER A 1 245 ? 76.666 17.067 88.953 1.00 26.51 245 SER A C 1
ATOM 1832 O O . SER A 1 245 ? 77.332 16.453 89.789 1.00 32.49 245 SER A O 1
ATOM 1835 N N . THR A 1 246 ? 77.212 17.738 87.954 1.00 26.74 246 THR A N 1
ATOM 1836 C CA . THR A 1 246 ? 78.658 17.763 87.781 1.00 34.11 246 THR A CA 1
ATOM 1837 C C . THR A 1 246 ? 79.399 18.542 88.871 1.00 38.47 246 THR A C 1
ATOM 1838 O O . THR A 1 246 ? 80.422 18.078 89.394 1.00 31.89 246 THR A O 1
ATOM 1842 N N . LYS A 1 247 ? 78.894 19.722 89.220 1.00 37.10 247 LYS A N 1
ATOM 1843 C CA . LYS A 1 247 ? 79.587 20.571 90.187 1.00 36.32 247 LYS A CA 1
ATOM 1844 C C . LYS A 1 247 ? 79.642 19.954 91.576 1.00 37.74 247 LYS A C 1
ATOM 1845 O O . LYS A 1 247 ? 80.629 20.113 92.306 1.00 34.69 247 LYS A O 1
ATOM 1851 N N . GLN A 1 248 ? 78.584 19.262 91.967 1.00 32.94 24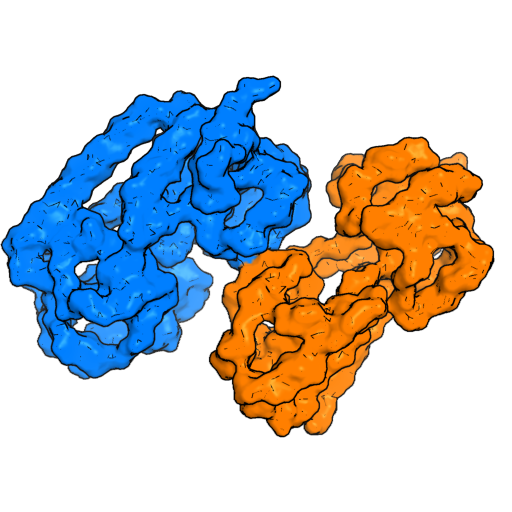8 GLN A N 1
ATOM 1852 C CA . GLN A 1 248 ? 78.596 18.662 93.289 1.00 41.39 248 GLN A CA 1
ATOM 1853 C C . GLN A 1 248 ? 79.646 17.568 93.304 1.00 35.31 248 GLN A C 1
ATOM 1854 O O . GLN A 1 248 ? 80.161 17.224 94.363 1.00 36.36 248 GLN A O 1
ATOM 1860 N N . VAL A 1 249 ? 79.967 17.016 92.130 1.00 30.34 249 VAL A N 1
ATOM 1861 C CA . VAL A 1 249 ? 81.021 16.025 92.109 1.00 31.60 249 VAL A CA 1
ATOM 1862 C C . VAL A 1 249 ? 82.386 16.701 92.093 1.00 26.44 249 VAL A C 1
ATOM 1863 O O . VAL A 1 249 ? 83.212 16.457 92.956 1.00 28.70 249 VAL A O 1
ATOM 1867 N N . VAL A 1 250 ? 82.624 17.551 91.107 1.00 26.87 250 VAL A N 1
ATOM 1868 C CA . VAL A 1 250 ? 84.010 17.927 90.831 1.00 31.13 250 VAL A CA 1
ATOM 1869 C C . VAL A 1 250 ? 84.495 19.035 91.732 1.00 35.86 250 VAL A C 1
ATOM 1870 O O . VAL A 1 250 ? 85.695 19.195 91.946 1.00 37.17 250 VAL A O 1
ATOM 1874 N N . GLU A 1 251 ? 83.557 19.798 92.275 1.00 34.32 251 GLU A N 1
ATOM 1875 C CA . GLU A 1 251 ? 83.922 20.873 93.183 1.00 35.51 251 GLU A CA 1
ATOM 1876 C C . GLU A 1 251 ? 83.753 20.449 94.646 1.00 34.91 251 GLU A C 1
ATOM 1877 O O . GLU A 1 251 ? 83.935 21.252 95.561 1.00 34.95 251 GLU A O 1
ATOM 1883 N N . ASN A 1 252 ? 83.448 19.170 94.859 1.00 28.60 252 ASN A N 1
ATOM 1884 C CA . ASN A 1 252 ? 83.367 18.636 96.223 1.00 26.38 252 ASN A CA 1
ATOM 1885 C C . ASN A 1 252 ? 84.711 18.736 96.959 1.00 31.71 252 ASN A C 1
ATOM 1886 O O . ASN A 1 252 ? 85.760 18.412 96.398 1.00 31.61 252 ASN A O 1
ATOM 1891 N N . ASP A 1 253 ? 84.675 19.171 98.212 1.00 31.59 253 ASP A N 1
ATOM 1892 C CA . ASP A 1 253 ? 85.887 19.296 99.018 1.00 36.61 253 ASP A CA 1
ATOM 1893 C C . ASP A 1 253 ? 86.741 18.024 99.012 1.00 37.57 253 ASP A C 1
ATOM 1894 O O . ASP A 1 253 ? 87.975 18.092 99.055 1.00 34.88 253 ASP A O 1
ATOM 1899 N N . TYR A 1 254 ? 86.087 16.866 98.975 1.00 34.26 254 TYR A N 1
ATOM 1900 C CA . TYR A 1 254 ? 86.811 15.607 99.074 1.00 32.85 254 TYR A CA 1
ATOM 1901 C C . TYR A 1 254 ? 87.862 15.410 97.980 1.00 34.12 254 TYR A C 1
ATOM 1902 O O . TYR A 1 254 ? 88.911 14.831 98.230 1.00 33.70 254 TYR A O 1
ATOM 1911 N N . VAL A 1 255 ? 87.557 15.861 96.769 1.00 26.97 255 VAL A N 1
ATOM 1912 C CA . VAL A 1 255 ? 88.452 15.653 95.636 1.00 24.12 255 VAL A CA 1
ATOM 1913 C C . VAL A 1 255 ? 89.239 16.893 95.269 1.00 25.68 255 VAL A C 1
ATOM 1914 O O . VAL A 1 255 ? 89.788 16.968 94.173 1.00 24.03 255 VAL A O 1
ATOM 1918 N N . LYS A 1 256 ? 89.304 17.861 96.182 1.00 27.96 256 LYS A N 1
ATOM 1919 C CA . LYS A 1 256 ? 89.950 19.132 95.868 1.00 29.77 256 LYS A CA 1
ATOM 1920 C C . LYS A 1 256 ? 91.420 18.951 95.539 1.00 26.58 256 LYS A C 1
ATOM 1921 O O . LYS A 1 256 ? 91.979 19.705 94.742 1.00 30.81 256 LYS A O 1
ATOM 1927 N N . ASN A 1 257 ? 92.046 17.938 96.128 1.00 24.10 257 ASN A N 1
ATOM 1928 C CA . ASN A 1 257 ? 93.452 17.684 95.852 1.00 23.58 257 ASN A CA 1
ATOM 1929 C C . ASN A 1 257 ? 93.766 16.724 94.708 1.00 21.91 257 ASN A C 1
ATOM 1930 O O . ASN A 1 257 ? 94.944 16.462 94.441 1.00 23.03 257 ASN A O 1
ATOM 1935 N N . VAL A 1 258 ? 92.739 16.213 94.021 1.00 21.72 258 VAL A N 1
ATOM 1936 C CA . VAL A 1 258 ? 92.965 15.365 92.852 1.00 20.58 258 VAL A CA 1
ATOM 1937 C C . VAL A 1 258 ? 93.694 16.199 91.780 1.00 21.05 258 VAL A C 1
ATOM 1938 O O . VAL A 1 258 ? 93.340 17.348 91.545 1.00 20.30 258 VAL A O 1
ATOM 1942 N N . ASN A 1 259 ? 94.704 15.621 91.141 1.00 20.81 259 ASN A N 1
ATOM 1943 C CA . ASN A 1 259 ? 95.453 16.337 90.105 1.00 17.87 259 ASN A CA 1
ATOM 1944 C C . ASN A 1 259 ? 94.545 17.101 89.133 1.00 19.75 259 ASN A C 1
ATOM 1945 O O . ASN A 1 259 ? 94.675 18.319 88.974 1.00 21.70 259 ASN A O 1
ATOM 1950 N N . ALA A 1 260 ? 93.612 16.390 88.501 1.00 19.79 260 ALA A N 1
ATOM 1951 C CA . ALA A 1 260 ? 92.743 17.022 87.508 1.00 20.02 260 ALA A CA 1
ATOM 1952 C C . ALA A 1 260 ? 91.993 18.232 88.076 1.00 26.23 260 ALA A C 1
ATOM 1953 O O . ALA A 1 260 ? 91.782 19.233 87.383 1.00 23.33 260 ALA A O 1
ATOM 1955 N N . VAL A 1 261 ? 91.587 18.134 89.335 1.00 21.22 261 VAL A N 1
ATOM 1956 C CA . VAL A 1 261 ? 90.841 19.218 89.957 1.00 20.53 261 VAL A CA 1
ATOM 1957 C C . VAL A 1 261 ? 91.748 20.407 90.306 1.00 24.10 261 VAL A C 1
ATOM 1958 O O . VAL A 1 261 ? 91.484 21.536 89.878 1.00 24.52 261 VAL A O 1
ATOM 1962 N N . LYS A 1 262 ? 92.816 20.169 91.054 1.00 22.56 262 LYS A N 1
ATOM 1963 C CA . LYS A 1 262 ? 93.618 21.303 91.494 1.00 25.09 262 LYS A CA 1
ATOM 1964 C C . LYS A 1 262 ? 94.395 21.966 90.356 1.00 30.98 262 LYS A C 1
ATOM 1965 O O . LYS A 1 262 ? 94.686 23.150 90.428 1.00 31.43 262 LYS A O 1
ATOM 1971 N N . ASN A 1 263 ? 94.692 21.215 89.301 1.00 25.66 263 ASN A N 1
ATOM 1972 C CA . ASN A 1 263 ? 95.450 21.735 88.172 1.00 23.98 263 ASN A CA 1
ATOM 1973 C C . ASN A 1 263 ? 94.551 22.316 87.068 1.00 26.89 263 ASN A C 1
ATOM 1974 O O . ASN A 1 263 ? 95.051 22.799 86.055 1.00 32.83 263 ASN A O 1
ATOM 1979 N N . GLY A 1 264 ? 93.238 22.267 87.266 1.00 25.47 264 GLY A N 1
ATOM 1980 C CA . GLY A 1 264 ? 92.294 22.797 86.286 1.00 31.56 264 GLY A CA 1
ATOM 1981 C C . GLY A 1 264 ? 92.222 21.979 85.002 1.00 30.49 264 GLY A C 1
ATOM 1982 O O . GLY A 1 264 ? 92.172 22.531 83.890 1.00 30.57 264 GLY A O 1
ATOM 1983 N N . HIS A 1 265 ? 92.242 20.657 85.145 1.00 23.62 265 HIS A N 1
ATOM 1984 C CA . HIS A 1 265 ? 92.113 19.763 83.996 1.00 23.98 265 HIS A CA 1
ATOM 1985 C C . HIS A 1 265 ? 90.874 18.886 84.098 1.00 24.78 265 HIS A C 1
ATOM 1986 O O . HIS A 1 265 ? 90.935 17.682 83.838 1.00 22.71 265 HIS A O 1
ATOM 1993 N N . VAL A 1 266 ? 89.771 19.492 84.525 1.00 20.64 266 VAL A N 1
ATOM 1994 C CA . VAL A 1 266 ? 88.468 18.866 84.367 1.00 19.64 266 VAL A CA 1
ATOM 1995 C C . VAL A 1 266 ? 87.951 19.317 83.011 1.00 23.36 266 VAL A C 1
ATOM 1996 O O . VAL A 1 266 ? 87.931 20.510 82.698 1.00 24.89 266 VAL A O 1
ATOM 2000 N N . ILE A 1 267 ? 87.580 18.347 82.192 1.00 19.39 267 ILE A N 1
ATOM 2001 C CA . ILE A 1 267 ? 87.092 18.627 80.841 1.00 18.51 267 ILE A CA 1
ATOM 2002 C C . ILE A 1 267 ? 85.613 18.295 80.794 1.00 20.09 267 ILE A C 1
ATOM 2003 O O . ILE A 1 267 ? 85.221 17.129 80.938 1.00 21.48 267 ILE A O 1
ATOM 2008 N N . TYR A 1 268 ? 84.793 19.336 80.651 1.00 20.72 268 TYR A N 1
ATOM 2009 C CA . TYR A 1 268 ? 83.345 19.170 80.628 1.00 23.39 268 TYR A CA 1
ATOM 2010 C C . TYR A 1 268 ? 82.915 18.935 79.182 1.00 21.88 268 TYR A C 1
ATOM 2011 O O . TYR A 1 268 ? 82.855 19.864 78.378 1.00 24.96 268 TYR A O 1
ATOM 2020 N N . LEU A 1 269 ? 82.638 17.682 78.868 1.00 19.06 269 LEU A N 1
ATOM 2021 C CA . LEU A 1 269 ? 82.274 17.298 77.510 1.00 18.84 269 LEU A CA 1
ATOM 2022 C C . LEU A 1 269 ? 80.847 17.756 77.230 1.00 21.77 269 LEU A C 1
ATOM 2023 O O . LEU A 1 269 ? 80.080 18.006 78.152 1.00 18.65 269 LEU A O 1
ATOM 2028 N N . ASP A 1 270 ? 80.510 17.904 75.951 1.00 18.62 270 ASP A N 1
ATOM 2029 C CA . ASP A 1 270 ? 79.153 18.276 75.548 1.00 22.98 270 ASP A CA 1
ATOM 2030 C C . ASP A 1 270 ? 78.239 17.083 75.787 1.00 19.88 270 ASP A C 1
ATOM 2031 O O . ASP A 1 270 ? 78.118 16.204 74.940 1.00 23.82 270 ASP A O 1
ATOM 2036 N N . SER A 1 271 ? 77.583 17.055 76.954 1.00 20.77 271 SER A N 1
ATOM 2037 C CA . SER A 1 271 ? 76.924 15.839 77.415 1.00 20.92 271 SER A CA 1
ATOM 2038 C C . SER A 1 271 ? 75.858 15.340 76.447 1.00 17.29 271 SER A C 1
ATOM 2039 O O . SER A 1 271 ? 75.759 14.134 76.189 1.00 19.77 271 SER A O 1
ATOM 2042 N N . ALA A 1 272 ? 75.055 16.258 75.922 1.00 19.28 272 ALA A N 1
ATOM 2043 C CA . ALA A 1 272 ? 74.013 15.859 74.965 1.00 21.32 272 ALA A CA 1
ATOM 2044 C C . ALA A 1 272 ? 74.591 15.116 73.750 1.00 23.05 272 ALA A C 1
ATOM 2045 O O . ALA A 1 272 ? 74.085 14.067 73.350 1.00 21.38 272 ALA A O 1
ATOM 2047 N N . THR A 1 273 ? 75.661 15.645 73.169 1.00 20.17 273 THR A N 1
ATOM 2048 C CA . THR A 1 273 ? 76.288 14.976 72.037 1.00 21.06 273 THR A CA 1
ATOM 2049 C C . THR A 1 273 ? 76.893 13.632 72.436 1.00 23.27 273 THR A C 1
ATOM 2050 O O . THR A 1 273 ? 76.701 12.623 71.757 1.00 17.82 273 THR A O 1
ATOM 2054 N N . TRP A 1 274 ? 77.608 13.605 73.566 1.00 17.74 274 TRP A N 1
ATOM 2055 C CA . TRP A 1 274 ? 78.288 12.384 73.979 1.00 18.36 274 TRP A CA 1
ATOM 2056 C C . TRP A 1 274 ? 77.341 11.266 74.403 1.00 19.10 274 TRP A C 1
ATOM 2057 O O . TRP A 1 274 ? 77.602 10.085 74.128 1.00 20.95 274 TRP A O 1
ATOM 2068 N N . TYR A 1 275 ? 76.226 11.645 75.030 1.00 19.05 275 TYR A N 1
ATOM 2069 C CA . TYR A 1 275 ? 75.266 10.670 75.534 1.00 21.22 275 TYR A CA 1
ATOM 2070 C C . TYR A 1 275 ? 74.205 10.265 74.495 1.00 22.33 275 TYR A C 1
ATOM 2071 O O . TYR A 1 275 ? 73.867 9.088 74.376 1.00 24.23 275 TYR A O 1
ATOM 2080 N N . LEU A 1 276 ? 73.712 11.224 73.724 1.00 18.75 276 LEU A N 1
ATOM 2081 C CA . LEU A 1 276 ? 72.609 10.938 72.795 1.00 19.86 276 LEU A CA 1
ATOM 2082 C C . LEU A 1 276 ? 73.115 10.626 71.403 1.00 24.31 276 LEU A C 1
ATOM 2083 O O . LEU A 1 276 ? 72.391 10.060 70.585 1.00 22.29 276 LEU A O 1
ATOM 2088 N N . SER A 1 277 ? 74.346 11.018 71.114 1.00 20.62 277 SER A N 1
ATOM 2089 C CA . SER A 1 277 ? 74.829 10.895 69.739 1.00 19.94 277 SER A CA 1
ATOM 2090 C C . SER A 1 277 ? 76.196 10.216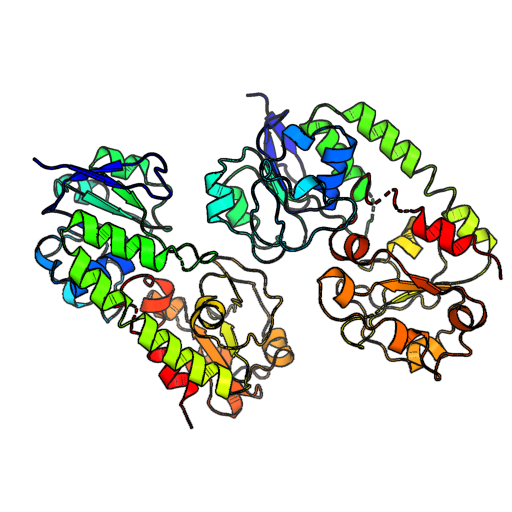 69.692 1.00 22.71 277 SER A C 1
ATOM 2091 O O . SER A 1 277 ? 76.473 9.311 70.471 1.00 23.50 277 SER A O 1
ATOM 2094 N N . GLY A 1 278 ? 77.048 10.659 68.778 1.00 20.96 278 GLY A N 1
ATOM 2095 C CA . GLY A 1 278 ? 78.333 10.014 68.576 1.00 20.36 278 GLY A CA 1
ATOM 2096 C C . GLY A 1 278 ? 78.305 9.018 67.421 1.00 24.45 278 GLY A C 1
ATOM 2097 O O . GLY A 1 278 ? 77.249 8.488 67.074 1.00 23.11 278 GLY A O 1
ATOM 2098 N N . GLY A 1 279 ? 79.472 8.766 66.836 1.00 21.51 279 GLY A N 1
ATOM 2099 C CA . GLY A 1 279 ? 79.615 7.735 65.821 1.00 19.67 279 GLY A CA 1
ATOM 2100 C C . GLY A 1 279 ? 79.377 8.244 64.417 1.00 19.67 279 GLY A C 1
ATOM 2101 O O . GLY A 1 279 ? 79.431 7.451 63.490 1.00 21.55 279 GLY A O 1
ATOM 2102 N N . GLY A 1 280 ? 79.146 9.548 64.268 1.00 22.45 280 GLY A N 1
ATOM 2103 C CA . GLY A 1 280 ? 78.959 10.165 62.963 1.00 18.59 280 GLY A CA 1
ATOM 2104 C C . GLY A 1 280 ? 80.093 11.097 62.585 1.00 22.16 280 GLY A C 1
ATOM 2105 O O . GLY A 1 280 ? 80.956 11.408 63.397 1.00 20.74 280 GLY A O 1
ATOM 2106 N N . LEU A 1 281 ? 80.115 11.551 61.336 1.00 21.73 281 LEU A N 1
ATOM 2107 C CA . LEU A 1 281 ? 81.223 12.397 60.890 1.00 18.80 281 LEU A CA 1
ATOM 2108 C C . LEU A 1 281 ? 81.285 13.714 61.674 1.00 27.52 281 LEU A C 1
ATOM 2109 O O . LEU A 1 281 ? 82.359 14.197 61.999 1.00 24.96 281 LEU A O 1
ATOM 2114 N N . GLU A 1 282 ? 80.136 14.296 61.996 1.00 21.84 282 GLU A N 1
ATOM 2115 C CA . GLU A 1 282 ? 80.155 15.576 62.696 1.00 21.88 282 GLU A CA 1
ATOM 2116 C C . GLU A 1 282 ? 80.441 15.389 64.178 1.00 19.67 282 GLU A C 1
ATOM 2117 O O . GLU A 1 282 ? 81.269 16.096 64.750 1.00 22.63 282 GLU A O 1
ATOM 2123 N N . SER A 1 283 ? 79.753 14.435 64.797 1.00 21.13 283 SER A N 1
ATOM 2124 C CA . SER A 1 283 ? 79.945 14.217 66.228 1.00 20.82 283 SER A CA 1
ATOM 2125 C C . SER A 1 283 ? 81.391 13.792 66.513 1.00 22.44 283 SER A C 1
ATOM 2126 O O . SER A 1 283 ? 81.987 14.257 67.483 1.00 19.21 283 SER A O 1
ATOM 2137 N N . THR A 1 285 ? 84.071 14.569 64.773 1.00 22.82 285 THR A N 1
ATOM 2138 C CA . THR A 1 285 ? 84.886 15.764 64.579 1.00 23.25 285 THR A CA 1
ATOM 2139 C C . THR A 1 285 ? 84.848 16.655 65.815 1.00 22.62 285 THR A C 1
ATOM 2140 O O . THR A 1 285 ? 85.889 17.114 66.300 1.00 23.91 285 THR A O 1
ATOM 2144 N N A GLN A 1 286 ? 83.643 16.859 66.328 0.70 20.94 286 GLN A N 1
ATOM 2145 N N B GLN A 1 286 ? 83.658 16.884 66.358 0.30 21.47 286 GLN A N 1
ATOM 2146 C CA A GLN A 1 286 ? 83.452 17.641 67.534 0.70 21.84 286 GLN A CA 1
ATOM 2147 C CA B GLN A 1 286 ? 83.546 17.719 67.554 0.30 22.08 286 GLN A CA 1
ATOM 2148 C C A GLN A 1 286 ? 84.176 17.013 68.719 0.70 21.66 286 GLN A C 1
ATOM 2149 C C B GLN A 1 286 ? 84.077 17.032 68.819 0.30 21.37 286 GLN A C 1
ATOM 2150 O O A GLN A 1 286 ? 84.874 17.707 69.470 0.70 22.35 286 GLN A O 1
ATOM 2151 O O B GLN A 1 286 ? 84.563 17.703 69.733 0.30 22.26 286 GLN A O 1
ATOM 2170 N N . ILE A 1 288 ? 86.644 14.830 68.922 1.00 22.21 288 ILE A N 1
ATOM 2171 C CA . ILE A 1 288 ? 88.106 14.949 68.870 1.00 22.50 288 ILE A CA 1
ATOM 2172 C C . ILE A 1 288 ? 88.540 16.322 69.365 1.00 20.98 288 ILE A C 1
ATOM 2173 O O . ILE A 1 288 ? 89.436 16.446 70.216 1.00 24.64 288 ILE A O 1
ATOM 2178 N N . LYS A 1 289 ? 87.899 17.366 68.850 1.00 21.40 289 LYS A N 1
ATOM 2179 C CA . LYS A 1 289 ? 88.291 18.731 69.179 1.00 25.85 289 LYS A CA 1
ATOM 2180 C C . LYS A 1 289 ? 88.094 19.059 70.658 1.00 23.21 289 LYS A C 1
ATOM 2181 O O . LYS A 1 289 ? 88.918 19.752 71.261 1.00 24.17 289 LYS A O 1
ATOM 2187 N N . GLU A 1 290 ? 87.011 18.561 71.251 1.00 21.47 290 GLU A N 1
ATOM 2188 C CA . GLU A 1 290 ? 86.819 18.772 72.681 1.00 18.80 290 GLU A CA 1
ATOM 2189 C C . GLU A 1 290 ? 87.957 18.152 73.497 1.00 22.64 290 GLU A C 1
ATOM 2190 O O . GLU A 1 290 ? 88.436 18.759 74.463 1.00 23.10 290 GLU A O 1
ATOM 2196 N N . VAL A 1 291 ? 88.361 16.938 73.135 1.00 20.02 291 VAL A N 1
ATOM 2197 C CA . VAL A 1 291 ? 89.427 16.246 73.862 1.00 22.33 291 VAL A CA 1
ATOM 2198 C C . VAL A 1 291 ? 90.776 16.959 73.651 1.00 23.58 291 VAL A C 1
ATOM 2199 O O . VAL A 1 291 ? 91.525 17.213 74.617 1.00 22.50 291 VAL A O 1
ATOM 2203 N N . LYS A 1 292 ? 91.053 17.300 72.401 1.00 24.29 292 LYS A N 1
ATOM 2204 C CA . LYS A 1 292 ? 92.304 17.980 72.028 1.00 24.15 292 LYS A CA 1
ATOM 2205 C C . LYS A 1 292 ? 92.397 19.308 72.772 1.00 25.87 292 LYS A C 1
ATOM 2206 O O . LYS A 1 292 ? 93.429 19.625 73.371 1.00 24.47 292 LYS A O 1
ATOM 2212 N N . ASP A 1 293 ? 91.312 20.081 72.742 1.00 23.33 293 ASP A N 1
ATOM 2213 C CA . ASP A 1 293 ? 91.258 21.351 73.480 1.00 26.29 293 ASP A CA 1
ATOM 2214 C C . ASP A 1 293 ? 91.503 21.170 74.973 1.00 27.51 293 ASP A C 1
ATOM 2215 O O . ASP A 1 293 ? 92.234 21.945 75.587 1.00 27.33 293 ASP A O 1
ATOM 2220 N N . GLY A 1 294 ? 90.876 20.150 75.552 1.00 23.58 294 GLY A N 1
ATOM 2221 C CA . GLY A 1 294 ? 91.098 19.812 76.945 1.00 23.77 294 GLY A CA 1
ATOM 2222 C C . GLY A 1 294 ? 92.562 19.513 77.199 1.00 24.21 294 GLY A C 1
ATOM 2223 O O . GLY A 1 294 ? 93.147 20.019 78.185 1.00 24.48 294 GLY A O 1
ATOM 2224 N N . LEU A 1 295 ? 93.174 18.722 76.311 1.00 20.74 295 LEU A N 1
ATOM 2225 C CA . LEU A 1 295 ? 94.556 18.257 76.546 1.00 22.24 295 LEU A CA 1
ATOM 2226 C C . LEU A 1 295 ? 95.572 19.361 76.310 1.00 30.22 295 LEU A C 1
ATOM 2227 O O . LEU A 1 295 ? 96.717 19.273 76.762 1.00 29.51 295 LEU A O 1
ATOM 2232 N N . GLU A 1 296 ? 95.154 20.399 75.594 1.00 27.51 296 GLU A N 1
ATOM 2233 C CA . GLU A 1 296 ? 96.065 21.475 75.237 1.00 31.07 296 GLU A CA 1
ATOM 2234 C C . GLU A 1 296 ? 95.980 22.668 76.184 1.00 36.68 296 GLU A C 1
ATOM 2235 O O . GLU A 1 296 ? 96.778 23.594 76.085 1.00 36.74 296 GLU A O 1
ATOM 2241 N N . LYS A 1 297 ? 95.029 22.641 77.112 1.00 31.14 297 LYS A N 1
ATOM 2242 C CA . LYS A 1 297 ? 94.867 23.747 78.050 1.00 38.24 297 LYS A CA 1
ATOM 2243 C C . LYS A 1 297 ? 96.051 23.824 78.997 1.00 45.55 297 LYS A C 1
ATOM 2244 O O . LYS A 1 297 ? 96.554 22.798 79.444 1.00 41.81 297 LYS A O 1
ATOM 2250 N N . GLU A 1 298 ? 96.485 25.042 79.309 1.00 56.03 298 GLU A N 1
ATOM 2251 C CA . GLU A 1 298 ? 97.648 25.263 80.176 1.00 67.16 298 GLU A CA 1
ATOM 2252 C C . GLU A 1 298 ? 97.396 24.922 81.652 1.00 65.69 298 GLU A C 1
ATOM 2253 O O . GLU A 1 298 ? 96.257 24.975 82.118 1.00 63.69 298 GLU A O 1
ATOM 2259 N N . ASN A 1 299 ? 98.473 24.585 82.368 1.00 71.48 299 ASN A N 1
ATOM 2260 C CA . ASN A 1 299 ? 98.466 24.320 83.821 1.00 75.01 299 ASN A CA 1
ATOM 2261 C C . ASN A 1 299 ? 98.616 22.847 84.208 1.00 71.27 299 ASN A C 1
ATOM 2262 O O . ASN A 1 299 ? 99.465 22.130 83.678 1.00 65.91 299 ASN A O 1
ATOM 2267 N N . LYS B 1 14 ? 21.850 6.197 49.335 1.00 97.93 14 LYS B N 1
ATOM 2268 C CA . LYS B 1 14 ? 22.032 5.823 50.735 1.00 95.60 14 LYS B CA 1
ATOM 2269 C C . LYS B 1 14 ? 23.219 6.564 51.346 1.00 84.11 14 LYS B C 1
ATOM 2270 O O . LYS B 1 14 ? 24.338 6.481 50.844 1.00 81.56 14 LYS B O 1
ATOM 2276 N N . GLU B 1 15 ? 22.963 7.282 52.437 1.00 75.25 15 GLU B N 1
ATOM 2277 C CA . GLU B 1 15 ? 23.938 8.207 53.009 1.00 69.40 15 GLU B CA 1
ATOM 2278 C C . GLU B 1 15 ? 25.313 7.593 53.282 1.00 64.08 15 GLU B C 1
ATOM 2279 O O . GLU B 1 15 ? 25.434 6.475 53.792 1.00 52.02 15 GLU B O 1
ATOM 2285 N N . GLN B 1 16 ? 26.346 8.354 52.945 1.00 60.29 16 GLN B N 1
ATOM 2286 C CA . GLN B 1 16 ? 27.713 7.901 53.078 1.00 58.99 16 GLN B CA 1
ATOM 2287 C C . GLN B 1 16 ? 28.451 8.867 53.983 1.00 55.99 16 GLN B C 1
ATOM 2288 O O . GLN B 1 16 ? 28.035 10.009 54.146 1.00 57.12 16 GLN B O 1
ATOM 2294 N N . ILE B 1 17 ? 29.542 8.401 54.576 1.00 49.18 17 ILE B N 1
ATOM 2295 C CA . ILE B 1 17 ? 30.385 9.232 55.416 1.00 52.05 17 ILE B CA 1
ATOM 2296 C C . ILE B 1 17 ? 31.830 8.857 55.124 1.00 48.18 17 ILE B C 1
ATOM 2297 O O . ILE B 1 17 ? 32.132 7.685 54.879 1.00 49.46 17 ILE B O 1
ATOM 2302 N N . THR B 1 18 ? 32.732 9.831 55.125 1.00 37.83 18 THR B N 1
ATOM 2303 C CA . THR B 1 18 ? 34.126 9.483 54.890 1.00 34.60 18 THR B CA 1
ATOM 2304 C C . THR B 1 18 ? 34.911 9.487 56.194 1.00 38.86 18 THR B C 1
ATOM 2305 O O . THR B 1 18 ? 34.857 10.438 56.976 1.00 39.65 18 THR B O 1
ATOM 2309 N N . VAL B 1 19 ? 35.608 8.380 56.425 1.00 35.84 19 VAL B N 1
ATOM 2310 C CA . VAL B 1 19 ? 36.313 8.128 57.665 1.00 36.63 19 VAL B CA 1
ATOM 2311 C C . VAL B 1 19 ? 37.812 8.112 57.420 1.00 31.18 19 VAL B C 1
ATOM 2312 O O . VAL B 1 19 ? 38.327 7.237 56.730 1.00 33.89 19 VAL B O 1
ATOM 2316 N N . LYS B 1 20 ? 38.520 9.089 57.979 1.00 33.11 20 LYS B N 1
ATOM 2317 C CA . LYS B 1 20 ? 39.969 9.094 57.884 1.00 36.45 20 LYS B CA 1
ATOM 2318 C C . LYS B 1 20 ? 40.479 8.166 58.983 1.00 38.13 20 LYS B C 1
ATOM 2319 O O . LYS B 1 20 ? 39.947 8.173 60.095 1.00 36.37 20 LYS B O 1
ATOM 2325 N N . HIS B 1 21 ? 41.478 7.356 58.650 1.00 31.85 21 HIS B N 1
ATOM 2326 C CA . HIS B 1 21 ? 42.059 6.395 59.585 1.00 37.21 21 HIS B CA 1
ATOM 2327 C C . HIS B 1 21 ? 43.479 6.088 59.148 1.00 38.32 21 HIS B C 1
ATOM 2328 O O . HIS B 1 21 ? 43.900 6.484 58.062 1.00 39.63 21 HIS B O 1
ATOM 2335 N N . GLN B 1 22 ? 44.227 5.383 59.989 1.00 38.20 22 GLN B N 1
ATOM 2336 C CA . GLN B 1 22 ? 45.647 5.163 59.709 1.00 35.07 22 GLN B CA 1
ATOM 2337 C C . GLN B 1 22 ? 45.974 4.461 58.407 1.00 47.38 22 GLN B C 1
ATOM 2338 O O . GLN B 1 22 ? 47.062 4.643 57.870 1.00 54.24 22 GLN B O 1
ATOM 2344 N N . LEU B 1 23 ? 45.065 3.638 57.901 1.00 43.74 23 LEU B N 1
ATOM 2345 C CA . LEU B 1 23 ? 45.355 2.921 56.668 1.00 41.28 23 LEU B CA 1
ATOM 2346 C C . LEU B 1 23 ? 44.738 3.627 55.443 1.00 36.90 23 LEU B C 1
ATOM 2347 O O . LEU B 1 23 ? 44.798 3.120 54.340 1.00 44.10 23 LEU B O 1
ATOM 2352 N N . ASP B 1 24 ? 44.154 4.801 55.667 1.00 38.42 24 ASP B N 1
ATOM 2353 C CA . ASP B 1 24 ? 43.618 5.626 54.576 1.00 38.93 24 ASP B CA 1
ATOM 2354 C C . ASP B 1 24 ? 43.445 7.048 55.087 1.00 41.40 24 ASP B C 1
ATOM 2355 O O . ASP B 1 24 ? 42.341 7.458 55.462 1.00 41.28 24 ASP B O 1
ATOM 2360 N N . LYS B 1 25 ? 44.545 7.798 55.124 1.00 50.32 25 LYS B N 1
ATOM 2361 C CA . LYS B 1 25 ? 44.532 9.134 55.722 1.00 55.40 25 LYS B CA 1
ATOM 2362 C C . LYS B 1 25 ? 43.628 10.115 54.973 1.00 49.55 25 LYS B C 1
ATOM 2363 O O . LYS B 1 25 ? 43.141 11.087 55.553 1.00 44.02 25 LYS B O 1
ATOM 2369 N N . ASN B 1 26 ? 43.404 9.861 53.690 1.00 47.13 26 ASN B N 1
ATOM 2370 C CA . ASN B 1 26 ? 42.545 10.741 52.901 1.00 50.39 26 ASN B CA 1
ATOM 2371 C C . ASN B 1 26 ? 41.055 10.406 52.996 1.00 48.54 26 ASN B C 1
ATOM 2372 O O . ASN B 1 26 ? 40.211 11.168 52.518 1.00 46.85 26 ASN B O 1
ATOM 2377 N N . GLY B 1 27 ? 40.731 9.271 53.615 1.00 45.00 27 GLY B N 1
ATOM 2378 C CA . GLY B 1 27 ? 39.342 8.950 53.895 1.00 40.87 27 GLY B CA 1
ATOM 2379 C C . GLY B 1 27 ? 38.741 7.785 53.123 1.00 43.14 27 GLY B C 1
ATOM 2380 O O . GLY B 1 27 ? 38.737 7.761 51.887 1.00 42.98 27 GLY B O 1
ATOM 2381 N N . THR B 1 28 ? 38.219 6.818 53.872 1.00 38.95 28 THR B N 1
ATOM 2382 C CA . THR B 1 28 ? 37.481 5.696 53.316 1.00 33.82 28 THR B CA 1
ATOM 2383 C C . THR B 1 28 ? 35.993 6.026 53.337 1.00 35.34 28 THR B C 1
ATOM 2384 O O . THR B 1 28 ? 35.448 6.418 54.378 1.00 35.79 28 THR B O 1
ATOM 2388 N N . LYS B 1 29 ? 35.336 5.872 52.192 1.00 35.35 29 LYS B N 1
ATOM 2389 C CA . LYS B 1 29 ? 33.901 6.109 52.101 1.00 35.90 29 LYS B CA 1
ATOM 2390 C C . LYS B 1 29 ? 33.173 4.932 52.741 1.00 38.05 29 LYS B C 1
ATOM 2391 O O . LYS B 1 29 ? 33.329 3.794 52.307 1.00 34.17 29 LYS B O 1
ATOM 2397 N N . VAL B 1 30 ? 32.390 5.221 53.779 1.00 34.39 30 VAL B N 1
ATOM 2398 C CA . VAL B 1 30 ? 31.699 4.215 54.571 1.00 34.36 30 VAL B CA 1
ATOM 2399 C C . VAL B 1 30 ? 30.203 4.510 54.645 1.00 35.05 30 VAL B C 1
ATOM 2400 O O . VAL B 1 30 ? 29.809 5.661 54.803 1.00 37.22 30 VAL B O 1
ATOM 2404 N N . PRO B 1 31 ? 29.356 3.477 54.542 1.00 31.07 31 PRO B N 1
ATOM 2405 C CA . PRO B 1 31 ? 27.917 3.746 54.674 1.00 33.76 31 PRO B CA 1
ATOM 2406 C C . PRO B 1 31 ? 27.576 4.221 56.078 1.00 32.57 31 PRO B C 1
ATOM 2407 O O . PRO B 1 31 ? 28.120 3.667 57.035 1.00 32.72 31 PRO B O 1
ATOM 2411 N N . LYS B 1 32 ? 26.694 5.206 56.213 1.00 32.47 32 LYS B N 1
ATOM 2412 C CA . LYS B 1 32 ? 26.162 5.552 57.527 1.00 34.57 32 LYS B CA 1
ATOM 2413 C C . LYS B 1 32 ? 25.190 4.456 57.938 1.00 32.03 32 LYS B C 1
ATOM 2414 O O . LYS B 1 32 ? 24.444 3.937 57.103 1.00 32.59 32 LYS B O 1
ATOM 2420 N N . ASN B 1 33 ? 25.197 4.102 59.216 1.00 30.08 33 ASN B N 1
ATOM 2421 C CA . ASN B 1 33 ? 24.300 3.058 59.717 1.00 29.88 33 ASN B CA 1
ATOM 2422 C C . ASN B 1 33 ? 24.373 1.716 58.980 1.00 34.73 33 ASN B C 1
ATOM 2423 O O . ASN B 1 33 ? 23.350 1.198 58.519 1.00 30.67 33 ASN B O 1
ATOM 2428 N N . PRO B 1 34 ? 25.578 1.139 58.875 1.00 32.04 34 PRO B N 1
ATOM 2429 C CA . PRO B 1 34 ? 25.718 -0.171 58.233 1.00 33.21 34 PRO B CA 1
ATOM 2430 C C . PRO B 1 34 ? 25.016 -1.256 59.057 1.00 31.58 34 PRO B C 1
ATOM 2431 O O . PRO B 1 34 ? 24.762 -1.051 60.245 1.00 32.11 34 PRO B O 1
ATOM 2435 N N . LYS B 1 35 ? 24.709 -2.390 58.432 1.00 33.31 35 LYS B N 1
ATOM 2436 C CA . LYS B 1 35 ? 23.861 -3.409 59.050 1.00 33.23 35 LYS B CA 1
ATOM 2437 C C . LYS B 1 35 ? 24.528 -4.772 59.164 1.00 31.68 35 LYS B C 1
ATOM 2438 O O . LYS B 1 35 ? 24.020 -5.659 59.841 1.00 34.34 35 LYS B O 1
ATOM 2444 N N . LYS B 1 36 ? 25.642 -4.943 58.464 1.00 32.08 36 LYS B N 1
ATOM 2445 C CA . LYS B 1 36 ? 26.367 -6.202 58.443 1.00 34.94 36 LYS B CA 1
ATOM 2446 C C . LYS B 1 36 ? 27.859 -5.922 58.577 1.00 36.30 36 LYS B C 1
ATOM 2447 O O . LYS B 1 36 ? 28.605 -5.869 57.586 1.00 33.92 36 LYS B O 1
ATOM 2453 N N . VAL B 1 37 ? 28.288 -5.735 59.818 1.00 26.79 37 VAL B N 1
ATOM 2454 C CA . VAL B 1 37 ? 29.638 -5.273 60.074 1.00 29.09 37 VAL B CA 1
ATOM 2455 C C . VAL B 1 37 ? 30.470 -6.440 60.559 1.00 27.11 37 VAL B C 1
ATOM 2456 O O . VAL B 1 37 ? 30.078 -7.145 61.489 1.00 29.63 37 VAL B O 1
ATOM 2460 N N . VAL B 1 38 ? 31.608 -6.657 59.911 1.00 24.31 38 VAL B N 1
ATOM 2461 C CA . VAL B 1 38 ? 32.542 -7.687 60.348 1.00 26.50 38 VAL B CA 1
ATOM 2462 C C . VAL B 1 38 ? 33.653 -7.024 61.156 1.00 25.37 38 VAL B C 1
ATOM 2463 O O . VAL B 1 38 ? 34.246 -6.037 60.721 1.00 25.19 38 VAL B O 1
ATOM 2467 N N . VAL B 1 39 ? 33.926 -7.549 62.349 1.00 24.68 39 VAL B N 1
ATOM 2468 C CA . VAL B 1 39 ? 34.793 -6.828 63.275 1.00 21.99 39 VAL B CA 1
ATOM 2469 C C . VAL B 1 39 ? 35.960 -7.705 63.723 1.00 24.30 39 VAL B C 1
ATOM 2470 O O . VAL B 1 39 ? 35.759 -8.732 64.364 1.00 25.05 39 VAL B O 1
ATOM 2474 N N . PHE B 1 40 ? 37.179 -7.288 63.395 1.00 20.70 40 PHE B N 1
ATOM 2475 C CA . PHE B 1 40 ? 38.376 -8.028 63.777 1.00 22.27 40 PHE B CA 1
ATOM 2476 C C . PHE B 1 40 ? 39.106 -7.341 64.914 1.00 25.31 40 PHE B C 1
ATOM 2477 O O . PHE B 1 40 ? 40.137 -7.829 65.371 1.00 30.14 40 PHE B O 1
ATOM 2485 N N . ASP B 1 41 ? 38.593 -6.198 65.361 1.00 21.02 41 ASP B N 1
ATOM 2486 C CA . ASP B 1 41 ? 39.221 -5.498 66.483 1.00 21.04 41 ASP B CA 1
ATOM 2487 C C . ASP B 1 41 ? 38.312 -5.612 67.704 1.00 21.41 41 ASP B C 1
ATOM 2488 O O . ASP B 1 41 ? 37.198 -5.105 67.682 1.00 19.63 41 ASP B O 1
ATOM 2493 N N . PHE B 1 42 ? 38.775 -6.262 68.763 1.00 19.61 42 PHE B N 1
ATOM 2494 C CA . PHE B 1 42 ? 37.854 -6.562 69.883 1.00 20.83 42 PHE B CA 1
ATOM 2495 C C . PHE B 1 42 ? 37.448 -5.331 70.692 1.00 20.89 42 PHE B C 1
ATOM 2496 O O . PHE B 1 42 ? 36.345 -5.289 71.250 1.00 20.41 42 PHE B O 1
ATOM 2504 N N . GLY B 1 43 ? 38.335 -4.338 70.784 1.00 18.05 43 GLY B N 1
ATOM 2505 C CA . GLY B 1 43 ? 37.982 -3.063 71.395 1.00 16.38 43 GLY B CA 1
ATOM 2506 C C . GLY B 1 43 ? 36.798 -2.428 70.686 1.00 19.42 43 GLY B C 1
ATOM 2507 O O . GLY B 1 43 ? 35.828 -1.982 71.326 1.00 18.44 43 GLY B O 1
ATOM 2508 N N . SER B 1 44 ? 36.860 -2.396 69.355 1.00 18.31 44 SER B N 1
ATOM 2509 C CA . SER B 1 44 ? 35.780 -1.791 68.572 1.00 17.51 44 SER B CA 1
ATOM 2510 C C . SER B 1 44 ? 34.487 -2.587 68.770 1.00 19.37 44 SER B C 1
ATOM 2511 O O . SER B 1 44 ? 33.402 -2.001 68.850 1.00 20.21 44 SER B O 1
ATOM 2514 N N . LEU B 1 45 ? 34.612 -3.914 68.799 1.00 19.27 45 LEU B N 1
ATOM 2515 C CA . LEU B 1 45 ? 33.471 -4.804 69.065 1.00 19.42 45 LEU B CA 1
ATOM 2516 C C . LEU B 1 45 ? 32.822 -4.439 70.385 1.00 23.75 45 LEU B C 1
ATOM 2517 O O . LEU B 1 45 ? 31.606 -4.387 70.481 1.00 23.42 45 LEU B O 1
ATOM 2522 N N . ASP B 1 46 ? 33.633 -4.201 71.414 1.00 18.93 46 ASP B N 1
ATOM 2523 C CA . ASP B 1 46 ? 33.048 -3.900 72.723 1.00 19.27 46 ASP B CA 1
ATOM 2524 C C . ASP B 1 46 ? 32.447 -2.494 72.794 1.00 21.31 46 ASP B C 1
ATOM 2525 O O . ASP B 1 46 ? 31.494 -2.254 73.531 1.00 22.75 46 ASP B O 1
ATOM 2530 N N . THR B 1 47 ? 32.968 -1.574 71.983 1.00 21.04 47 THR B N 1
ATOM 2531 C CA . THR B 1 47 ? 32.322 -0.275 71.851 1.00 20.38 47 THR B CA 1
ATOM 2532 C C . THR B 1 47 ? 30.966 -0.439 71.190 1.00 21.28 47 THR B C 1
ATOM 2533 O O . THR B 1 47 ? 29.980 0.124 71.670 1.00 21.02 47 THR B O 1
ATOM 2537 N N . LEU B 1 48 ? 30.905 -1.186 70.089 1.00 18.87 48 LEU B N 1
ATOM 2538 C CA . LEU B 1 48 ? 29.603 -1.467 69.466 1.00 22.60 48 LEU B CA 1
ATOM 2539 C C . LEU B 1 48 ? 28.645 -2.072 70.501 1.00 24.94 48 LEU B C 1
ATOM 2540 O O . LEU B 1 48 ? 27.489 -1.661 70.596 1.00 22.82 48 LEU B O 1
ATOM 2545 N N . ASP B 1 49 ? 29.133 -3.027 71.292 1.00 23.00 49 ASP B N 1
ATOM 2546 C CA . ASP B 1 49 ? 28.278 -3.631 72.314 1.00 25.21 49 ASP B CA 1
ATOM 2547 C C . ASP B 1 49 ? 27.737 -2.614 73.318 1.00 26.39 49 ASP B C 1
ATOM 2548 O O . ASP B 1 49 ? 26.537 -2.612 73.630 1.00 23.34 49 ASP B O 1
ATOM 2553 N N . LYS B 1 50 ? 28.620 -1.760 73.823 1.00 22.89 50 LYS B N 1
ATOM 2554 C CA . LYS B 1 50 ? 28.261 -0.744 74.805 1.00 26.06 50 LYS B CA 1
ATOM 2555 C C . LYS B 1 50 ? 27.211 0.210 74.256 1.00 30.27 50 LYS B C 1
ATOM 2556 O O . LYS B 1 50 ? 26.357 0.703 74.986 1.00 29.31 50 LYS B O 1
ATOM 2562 N N . LEU B 1 51 ? 27.275 0.465 72.957 1.00 21.58 51 LEU B N 1
ATOM 2563 C CA . LEU B 1 51 ? 26.335 1.386 72.324 1.00 24.60 51 LEU B CA 1
ATOM 2564 C C . LEU B 1 51 ? 25.039 0.701 71.911 1.00 28.16 51 LEU B C 1
ATOM 2565 O O . LEU B 1 51 ? 24.173 1.323 71.288 1.00 31.35 51 LEU B O 1
ATOM 2570 N N . GLY B 1 52 ? 24.909 -0.578 72.247 1.00 28.92 52 GLY B N 1
ATOM 2571 C CA . GLY B 1 52 ? 23.712 -1.330 71.933 1.00 29.74 52 GLY B CA 1
ATOM 2572 C C . GLY B 1 52 ? 23.550 -1.692 70.470 1.00 30.38 52 GLY B C 1
ATOM 2573 O O . GLY B 1 52 ? 22.430 -1.724 69.955 1.00 32.55 52 GLY B O 1
ATOM 2574 N N . LEU B 1 53 ? 24.660 -1.992 69.804 1.00 26.28 53 LEU B N 1
ATOM 2575 C CA . LEU B 1 53 ? 24.664 -2.263 68.369 1.00 26.32 53 LEU B CA 1
ATOM 2576 C C . LEU B 1 53 ? 24.979 -3.722 67.996 1.00 30.09 53 LEU B C 1
ATOM 2577 O O . LEU B 1 53 ? 25.397 -3.982 66.867 1.00 28.83 53 LEU B O 1
ATOM 2582 N N . ASP B 1 54 ? 24.762 -4.667 68.919 1.00 27.42 54 ASP B N 1
ATOM 2583 C CA . ASP B 1 54 ? 25.028 -6.093 68.655 1.00 31.66 54 ASP B CA 1
ATOM 2584 C C . ASP B 1 54 ? 24.380 -6.569 67.367 1.00 32.60 54 ASP B C 1
ATOM 2585 O O . ASP B 1 54 ? 24.941 -7.397 66.653 1.00 30.18 54 ASP B O 1
ATOM 2590 N N . ASP B 1 55 ? 23.175 -6.077 67.095 1.00 33.39 55 ASP B N 1
ATOM 2591 C CA . ASP B 1 55 ? 22.391 -6.593 65.983 1.00 38.31 55 ASP B CA 1
ATOM 2592 C C . ASP B 1 55 ? 23.014 -6.322 64.630 1.00 35.08 55 ASP B C 1
ATOM 2593 O O . ASP B 1 55 ? 22.650 -6.948 63.643 1.00 41.47 55 ASP B O 1
ATOM 2598 N N . ILE B 1 56 ? 23.958 -5.395 64.573 1.00 32.08 56 ILE B N 1
ATOM 2599 C CA . ILE B 1 56 ? 24.579 -5.103 63.290 1.00 31.50 56 ILE B CA 1
ATOM 2600 C C . ILE B 1 56 ? 25.946 -5.766 63.140 1.00 30.57 56 ILE B C 1
ATOM 2601 O O . ILE B 1 56 ? 26.639 -5.569 62.139 1.00 30.51 56 ILE B O 1
ATOM 2606 N N . VAL B 1 57 ? 26.337 -6.544 64.143 1.00 28.31 57 VAL B N 1
ATOM 2607 C CA . VAL B 1 57 ? 27.586 -7.290 64.054 1.00 30.89 57 VAL B CA 1
ATOM 2608 C C . VAL B 1 57 ? 27.302 -8.589 63.334 1.00 33.46 57 VAL B C 1
ATOM 2609 O O . VAL B 1 57 ? 26.620 -9.474 63.859 1.00 33.38 57 VAL B O 1
ATOM 2613 N N . ALA B 1 58 ? 27.809 -8.684 62.110 1.00 29.29 58 ALA B N 1
ATOM 2614 C CA . ALA B 1 58 ? 27.608 -9.858 61.277 1.00 33.46 58 ALA B CA 1
ATOM 2615 C C . ALA B 1 58 ? 28.551 -11.004 61.645 1.00 33.97 58 ALA B C 1
ATOM 2616 O O . ALA B 1 58 ? 28.158 -12.173 61.604 1.00 38.22 58 ALA B O 1
ATOM 2618 N N . GLY B 1 59 ? 29.792 -10.674 62.005 1.00 32.10 59 GLY B N 1
ATOM 2619 C CA . GLY B 1 59 ? 30.774 -11.698 62.295 1.00 29.90 59 GLY B CA 1
ATOM 2620 C C . GLY B 1 59 ? 32.025 -11.159 62.972 1.00 27.39 59 GLY B C 1
ATOM 2621 O O . GLY B 1 59 ? 32.282 -9.957 62.979 1.00 28.37 59 GLY B O 1
ATOM 2622 N N . LEU B 1 60 ? 32.802 -12.074 63.537 1.00 29.11 60 LEU B N 1
ATOM 2623 C CA . LEU B 1 60 ? 34.030 -11.723 64.265 1.00 25.08 60 LEU B CA 1
ATOM 2624 C C . LEU B 1 60 ? 34.885 -12.980 64.345 1.00 27.48 60 LEU B C 1
ATOM 2625 O O . LEU B 1 60 ? 34.378 -14.081 64.161 1.00 29.08 60 LEU B O 1
ATOM 2630 N N . PRO B 1 61 ? 36.195 -12.829 64.615 1.00 28.35 61 PRO B N 1
ATOM 2631 C CA . PRO B 1 61 ? 37.033 -14.021 64.772 1.00 29.56 61 PRO B CA 1
ATOM 2632 C C . PRO B 1 61 ? 36.864 -14.631 66.169 1.00 29.08 61 PRO B C 1
ATOM 2633 O O . PRO B 1 61 ? 37.281 -14.031 67.150 1.00 32.11 61 PRO B O 1
ATOM 2637 N N . LYS B 1 62 ? 36.257 -15.808 66.251 1.00 27.47 62 LYS B N 1
ATOM 2638 C CA . LYS B 1 62 ? 35.907 -16.396 67.539 1.00 33.88 62 LYS B CA 1
ATOM 2639 C C . LYS B 1 62 ? 36.946 -17.326 68.152 1.00 35.49 62 LYS B C 1
ATOM 2640 O O . LYS B 1 62 ? 36.722 -17.859 69.241 1.00 38.44 62 LYS B O 1
ATOM 2646 N N . GLN B 1 63 ? 38.070 -17.537 67.473 1.00 37.52 63 GLN B N 1
ATOM 2647 C CA . GLN B 1 63 ? 39.064 -18.495 67.977 1.00 38.66 63 GLN B CA 1
ATOM 2648 C C . GLN B 1 63 ? 39.307 -18.355 69.476 1.00 40.45 63 GLN B C 1
ATOM 2649 O O . GLN B 1 63 ? 39.316 -19.344 70.217 1.00 38.61 63 GLN B O 1
ATOM 2655 N N . VAL B 1 64 ? 39.544 -17.130 69.927 1.00 34.02 64 VAL B N 1
ATOM 2656 C CA . VAL B 1 64 ? 39.671 -16.900 71.357 1.00 33.34 64 VAL B CA 1
ATOM 2657 C C . VAL B 1 64 ? 39.020 -15.574 71.709 1.00 30.83 64 VAL B C 1
ATOM 2658 O O . VAL B 1 64 ? 39.296 -14.556 71.076 1.00 32.79 64 VAL B O 1
ATOM 2662 N N . LEU B 1 65 ? 38.127 -15.592 72.695 1.00 25.81 65 LEU B N 1
ATOM 2663 C CA . LEU B 1 65 ? 37.449 -14.373 73.101 1.00 24.55 65 LEU B CA 1
ATOM 2664 C C . LEU B 1 65 ? 37.664 -14.129 74.587 1.00 30.22 65 LEU B C 1
ATOM 2665 O O . LEU B 1 65 ? 37.496 -15.042 75.394 1.00 33.22 65 LEU B O 1
ATOM 2670 N N . PRO B 1 66 ? 38.017 -12.893 74.956 1.00 25.79 66 PRO B N 1
ATOM 2671 C CA . PRO B 1 66 ? 38.098 -12.550 76.379 1.00 31.47 66 PRO B CA 1
ATOM 2672 C C . PRO B 1 66 ? 36.745 -12.837 77.036 1.00 34.58 66 PRO B C 1
ATOM 2673 O O . PRO B 1 66 ? 35.702 -12.790 76.368 1.00 27.93 66 PRO B O 1
ATOM 2677 N N . LYS B 1 67 ? 36.750 -13.114 78.328 1.00 31.88 67 LYS B N 1
ATOM 2678 C CA . LYS B 1 67 ? 35.516 -13.552 78.965 1.00 36.23 67 LYS B CA 1
ATOM 2679 C C . LYS B 1 67 ? 34.410 -12.488 78.905 1.00 32.41 67 LYS B C 1
ATOM 2680 O O . LYS B 1 67 ? 33.243 -12.837 78.757 1.00 31.70 67 LYS B O 1
ATOM 2686 N N . TYR B 1 68 ? 34.767 -11.205 78.980 1.00 26.76 68 TYR B N 1
ATOM 2687 C CA . TYR B 1 68 ? 33.748 -10.150 78.911 1.00 28.95 68 TYR B CA 1
ATOM 2688 C C . TYR B 1 68 ? 33.055 -10.117 77.545 1.00 28.59 68 TYR B C 1
ATOM 2689 O O . TYR B 1 68 ? 32.002 -9.506 77.415 1.00 29.97 68 TYR B O 1
ATOM 2698 N N . LEU B 1 69 ? 33.619 -10.797 76.545 1.00 26.50 69 LEU B N 1
ATOM 2699 C CA . LEU B 1 69 ? 32.988 -10.847 75.209 1.00 26.99 69 LEU B CA 1
ATOM 2700 C C . LEU B 1 69 ? 32.420 -12.224 74.852 1.00 34.12 69 LEU B C 1
ATOM 2701 O O . LEU B 1 69 ? 32.119 -12.494 73.682 1.00 31.98 69 LEU B O 1
ATOM 2706 N N . SER B 1 70 ? 32.276 -13.090 75.851 1.00 33.86 70 SER B N 1
ATOM 2707 C CA . SER B 1 70 ? 31.821 -14.459 75.601 1.00 37.62 70 SER B CA 1
ATOM 2708 C C . SER B 1 70 ? 30.454 -14.515 74.904 1.00 37.34 70 SER B C 1
ATOM 2709 O O . SER B 1 70 ? 30.172 -15.459 74.158 1.00 39.69 70 SER B O 1
ATOM 2712 N N . LYS B 1 71 ? 29.616 -13.506 75.136 1.00 35.33 71 LYS B N 1
ATOM 2713 C CA . LYS B 1 71 ? 28.302 -13.449 74.488 1.00 39.77 71 LYS B CA 1
ATOM 2714 C C . LYS B 1 71 ? 28.402 -13.573 72.975 1.00 39.17 71 LYS B C 1
ATOM 2715 O O . LYS B 1 71 ? 27.461 -14.023 72.328 1.00 39.27 71 LYS B O 1
ATOM 2721 N N . PHE B 1 72 ? 29.540 -13.176 72.412 1.00 35.74 72 PHE B N 1
ATOM 2722 C CA . PHE B 1 72 ? 29.722 -13.208 70.962 1.00 35.44 72 PHE B CA 1
ATOM 2723 C C . PHE B 1 72 ? 30.114 -14.592 70.427 1.00 38.14 72 PHE B C 1
ATOM 2724 O O . PHE B 1 72 ? 30.367 -14.741 69.230 1.00 39.13 72 PHE B O 1
ATOM 2732 N N . LYS B 1 73 ? 30.156 -15.597 71.304 1.00 34.54 73 LYS B N 1
ATOM 2733 C CA . LYS B 1 73 ? 30.338 -16.979 70.850 1.00 42.86 73 LYS B CA 1
ATOM 2734 C C . LYS B 1 73 ? 29.077 -17.451 70.134 1.00 46.04 73 LYS B C 1
ATOM 2735 O O . LYS B 1 73 ? 29.120 -18.361 69.311 1.00 45.57 73 LYS B O 1
ATOM 2741 N N . ASP B 1 74 ? 27.959 -16.805 70.456 1.00 44.72 74 ASP B N 1
ATOM 2742 C CA . ASP B 1 74 ? 26.649 -17.161 69.923 1.00 44.76 74 ASP B CA 1
ATOM 2743 C C . ASP B 1 74 ? 26.673 -17.272 68.393 1.00 42.51 74 ASP B C 1
ATOM 2744 O O . ASP B 1 74 ? 27.209 -16.395 67.709 1.00 44.73 74 ASP B O 1
ATOM 2749 N N A ASP B 1 75 ? 26.102 -18.343 67.847 0.70 41.26 75 ASP B N 1
ATOM 2750 N N B ASP B 1 75 ? 26.074 -18.346 67.882 0.30 42.06 75 ASP B N 1
ATOM 2751 C CA A ASP B 1 75 ? 26.122 -18.530 66.398 0.70 41.75 75 ASP B CA 1
ATOM 2752 C CA B ASP B 1 75 ? 26.003 -18.614 66.449 0.30 43.81 75 ASP B CA 1
ATOM 2753 C C A ASP B 1 75 ? 25.208 -17.545 65.676 0.70 42.77 75 ASP B C 1
ATOM 2754 C C B ASP B 1 75 ? 25.313 -17.484 65.702 0.30 43.19 75 ASP B C 1
ATOM 2755 O O A ASP B 1 75 ? 25.070 -17.592 64.455 0.70 42.85 75 ASP B O 1
ATOM 2756 O O B ASP B 1 75 ? 25.415 -17.385 64.479 0.30 42.39 75 ASP B O 1
ATOM 2765 N N . LYS B 1 76 ? 24.587 -16.650 66.437 1.00 47.09 76 LYS B N 1
ATOM 2766 C CA . LYS B 1 76 ? 23.921 -15.493 65.849 1.00 48.01 76 LYS B CA 1
ATOM 2767 C C . LYS B 1 76 ? 24.970 -14.662 65.097 1.00 44.99 76 LYS B C 1
ATOM 2768 O O . LYS B 1 76 ? 24.658 -13.970 64.125 1.00 42.76 76 LYS B O 1
ATOM 2774 N N . TYR B 1 77 ? 26.223 -14.756 65.548 1.00 36.53 77 TYR B N 1
ATOM 2775 C CA . TYR B 1 77 ? 27.351 -14.097 64.889 1.00 35.99 77 TYR B CA 1
ATOM 2776 C C . TYR B 1 77 ? 28.186 -15.116 64.125 1.00 37.11 77 TYR B C 1
ATOM 2777 O O . TYR B 1 77 ? 28.443 -16.204 64.620 1.00 43.89 77 TYR B O 1
ATOM 2786 N N . ALA B 1 78 ? 28.612 -14.756 62.918 1.00 38.38 78 ALA B N 1
ATOM 2787 C CA . ALA B 1 78 ? 29.414 -15.653 62.085 1.00 35.85 78 ALA B CA 1
ATOM 2788 C C . ALA B 1 78 ? 30.848 -15.699 62.593 1.00 36.38 78 ALA B C 1
ATOM 2789 O O . ALA B 1 78 ? 31.385 -14.680 62.986 1.00 36.34 78 ALA B O 1
ATOM 2791 N N . ASP B 1 79 ? 31.469 -16.873 62.566 1.00 38.66 79 ASP B N 1
ATOM 2792 C CA . ASP B 1 79 ? 32.878 -16.996 62.933 1.00 39.54 79 ASP B CA 1
ATOM 2793 C C . ASP B 1 79 ? 33.754 -16.767 61.711 1.00 42.34 79 ASP B C 1
ATOM 2794 O O . ASP B 1 79 ? 33.683 -17.523 60.746 1.00 49.17 79 ASP B O 1
ATOM 2799 N N . VAL B 1 80 ? 34.585 -15.729 61.748 1.00 41.14 80 VAL B N 1
ATOM 2800 C CA . VAL B 1 80 ? 35.414 -15.416 60.584 1.00 39.62 80 VAL B CA 1
ATOM 2801 C C . VAL B 1 80 ? 36.902 -15.641 60.839 1.00 38.42 80 VAL B C 1
ATOM 2802 O O . VAL B 1 80 ? 37.760 -15.009 60.224 1.00 41.68 80 VAL B O 1
ATOM 2806 N N . GLY B 1 81 ? 37.185 -16.566 61.745 1.00 36.60 81 GLY B N 1
ATOM 2807 C CA . GLY B 1 81 ? 38.524 -17.102 61.918 1.00 39.28 81 GLY B CA 1
ATOM 2808 C C . GLY B 1 81 ? 39.205 -16.691 63.202 1.00 40.65 81 GLY B C 1
ATOM 2809 O O . GLY B 1 81 ? 38.637 -16.806 64.309 1.00 35.79 81 GLY B O 1
ATOM 2810 N N . SER B 1 82 ? 40.447 -16.232 63.056 1.00 39.87 82 SER B N 1
ATOM 2811 C CA . SER B 1 82 ? 41.245 -15.792 64.195 1.00 36.31 82 SER B CA 1
ATOM 2812 C C . SER B 1 82 ? 41.784 -14.393 63.931 1.00 38.13 82 SER B C 1
ATOM 2813 O O . SER B 1 82 ? 41.755 -13.916 62.800 1.00 37.33 82 SER B O 1
ATOM 2816 N N . LEU B 1 83 ? 42.284 -13.747 64.976 1.00 30.66 83 LEU B N 1
ATOM 2817 C CA . LEU B 1 83 ? 42.854 -12.413 64.846 1.00 32.97 83 LEU B CA 1
ATOM 2818 C C . LEU B 1 83 ? 43.978 -12.334 63.811 1.00 38.42 83 LEU B C 1
ATOM 2819 O O . LEU B 1 83 ? 44.068 -11.358 63.058 1.00 34.95 83 LEU B O 1
ATOM 2824 N N . LYS B 1 84 ? 44.843 -13.347 63.781 1.00 34.93 84 LYS B N 1
ATOM 2825 C CA . LYS B 1 84 ? 45.974 -13.316 62.853 1.00 39.80 84 LYS B CA 1
ATOM 2826 C C . LYS B 1 84 ? 45.696 -14.018 61.516 1.00 40.08 84 LYS B C 1
ATOM 2827 O O . LYS B 1 84 ? 46.444 -13.839 60.558 1.00 46.39 84 LYS B O 1
ATOM 2833 N N . GLU B 1 85 ? 44.625 -14.806 61.447 1.00 35.30 85 GLU B N 1
ATOM 2834 C CA . GLU B 1 85 ? 44.291 -15.490 60.202 1.00 41.54 85 GLU B CA 1
ATOM 2835 C C . GLU B 1 85 ? 42.809 -15.361 59.868 1.00 42.70 85 GLU B C 1
ATOM 2836 O O . GLU B 1 85 ? 42.007 -16.238 60.198 1.00 42.31 85 GLU B O 1
ATOM 2842 N N . PRO B 1 86 ? 42.436 -14.243 59.235 1.00 41.77 86 PRO B N 1
ATOM 2843 C CA . PRO B 1 86 ? 41.048 -14.061 58.822 1.00 41.95 86 PRO B CA 1
ATOM 2844 C C . PRO B 1 86 ? 40.646 -15.185 57.879 1.00 46.02 86 PRO B C 1
ATOM 2845 O O . PRO B 1 86 ? 41.487 -15.676 57.123 1.00 46.14 86 PRO B O 1
ATOM 2849 N N . ASP B 1 87 ? 39.390 -15.608 57.966 1.00 43.66 87 ASP B N 1
ATOM 2850 C CA . ASP B 1 87 ? 38.800 -16.522 56.994 1.00 47.33 87 ASP B CA 1
ATOM 2851 C C . ASP B 1 87 ? 38.164 -15.675 55.896 1.00 47.84 87 ASP B C 1
ATOM 2852 O O . ASP B 1 87 ? 36.962 -15.392 55.925 1.00 43.45 87 ASP B O 1
ATOM 2857 N N . PHE B 1 88 ? 38.979 -15.255 54.932 1.00 44.82 88 PHE B N 1
ATOM 2858 C CA . PHE B 1 88 ? 38.538 -14.267 53.962 1.00 44.39 88 PHE B CA 1
ATOM 2859 C C . PHE B 1 88 ? 37.316 -14.736 53.182 1.00 54.44 88 PHE B C 1
ATOM 2860 O O . PHE B 1 88 ? 36.500 -13.926 52.745 1.00 52.38 88 PHE B O 1
ATOM 2868 N N . ASP B 1 89 ? 37.183 -16.046 53.013 1.00 61.25 89 ASP B N 1
ATOM 2869 C CA . ASP B 1 89 ? 36.040 -16.577 52.284 1.00 67.29 89 ASP B CA 1
ATOM 2870 C C . ASP B 1 89 ? 34.742 -16.406 53.068 1.00 54.05 89 ASP B C 1
ATOM 2871 O O . ASP B 1 89 ? 33.723 -15.998 52.510 1.00 51.84 89 ASP B O 1
ATOM 2876 N N . LYS B 1 90 ? 34.785 -16.714 54.362 1.00 47.16 90 LYS B N 1
ATOM 2877 C CA . LYS B 1 90 ? 33.618 -16.533 55.217 1.00 48.95 90 LYS B CA 1
ATOM 2878 C C . LYS B 1 90 ? 33.240 -15.052 55.297 1.00 45.76 90 LYS B C 1
ATOM 2879 O O . LYS B 1 90 ? 32.057 -14.700 55.272 1.00 50.36 90 LYS B O 1
ATOM 2885 N N . VAL B 1 91 ? 34.242 -14.181 55.372 1.00 40.34 91 VAL B N 1
ATOM 2886 C CA . VAL B 1 91 ? 33.972 -12.746 55.387 1.00 40.00 91 VAL B CA 1
ATOM 2887 C C . VAL B 1 91 ? 33.191 -12.309 54.132 1.00 46.34 91 VAL B C 1
ATOM 2888 O O . VAL B 1 91 ? 32.176 -11.617 54.237 1.00 44.79 91 VAL B O 1
ATOM 2892 N N . ALA B 1 92 ? 33.656 -12.734 52.955 1.00 45.32 92 ALA B N 1
ATOM 2893 C CA . ALA B 1 92 ? 33.022 -12.370 51.685 1.00 47.35 92 ALA B CA 1
ATOM 2894 C C . ALA B 1 92 ? 31.598 -12.913 51.596 1.00 48.71 92 ALA B C 1
ATOM 2895 O O . ALA B 1 92 ? 30.698 -12.256 51.076 1.00 51.72 92 ALA B O 1
ATOM 2897 N N . GLU B 1 93 ? 31.413 -14.122 52.112 1.00 55.82 93 GLU B N 1
ATOM 2898 C CA . GLU B 1 93 ? 30.123 -14.803 52.100 1.00 59.36 93 GLU B CA 1
ATOM 2899 C C . GLU B 1 93 ? 29.057 -14.070 52.918 1.00 54.37 93 GLU B C 1
ATOM 2900 O O . GLU B 1 93 ? 27.857 -14.222 52.672 1.00 48.81 93 GLU B O 1
ATOM 2906 N N . LEU B 1 94 ? 29.495 -13.278 53.892 1.00 51.27 94 LEU B N 1
ATOM 2907 C CA . LEU B 1 94 ? 28.575 -12.507 54.724 1.00 46.86 94 LEU B CA 1
ATOM 2908 C C . LEU B 1 94 ? 28.038 -11.277 53.996 1.00 48.25 94 LEU B C 1
ATOM 2909 O O . LEU B 1 94 ? 27.021 -10.709 54.401 1.00 49.17 94 LEU B O 1
ATOM 2914 N N . ASP B 1 95 ? 28.727 -10.871 52.931 1.00 44.58 95 ASP B N 1
ATOM 2915 C CA . ASP B 1 95 ? 28.365 -9.668 52.181 1.00 51.35 95 ASP B CA 1
ATOM 2916 C C . ASP B 1 95 ? 28.345 -8.424 53.075 1.00 45.75 95 ASP B C 1
ATOM 2917 O O . ASP B 1 95 ? 27.363 -7.679 53.104 1.00 38.64 95 ASP B O 1
ATOM 2922 N N . PRO B 1 96 ? 29.441 -8.190 53.803 1.00 42.04 96 PRO B N 1
ATOM 2923 C CA . PRO B 1 96 ? 29.466 -7.108 54.792 1.00 37.83 96 PRO B CA 1
ATOM 2924 C C . PRO B 1 96 ? 29.398 -5.730 54.148 1.00 38.89 96 PRO B C 1
ATOM 2925 O O . PRO B 1 96 ? 29.838 -5.569 53.007 1.00 36.92 96 PRO B O 1
ATOM 2929 N N . ASP B 1 97 ? 28.851 -4.742 54.853 1.00 32.90 97 ASP B N 1
ATOM 2930 C CA . ASP B 1 97 ? 28.879 -3.388 54.317 1.00 34.95 97 ASP B CA 1
ATOM 2931 C C . ASP B 1 97 ? 30.001 -2.552 54.947 1.00 31.68 97 ASP B C 1
ATOM 2932 O O . ASP B 1 97 ? 30.299 -1.452 54.483 1.00 30.36 97 ASP B O 1
ATOM 2937 N N . LEU B 1 98 ? 30.629 -3.109 55.981 1.00 29.30 98 LEU B N 1
ATOM 2938 C CA . LEU B 1 98 ? 31.743 -2.469 56.679 1.00 28.58 98 LEU B CA 1
ATOM 2939 C C . LEU B 1 98 ? 32.590 -3.534 57.385 1.00 27.75 98 LEU B C 1
ATOM 2940 O O . LEU B 1 98 ? 32.052 -4.453 58.023 1.00 28.30 98 LEU B O 1
ATOM 2945 N N . ILE B 1 99 ? 33.909 -3.400 57.273 1.00 25.05 99 ILE B N 1
ATOM 2946 C CA . ILE B 1 99 ? 34.846 -4.249 58.023 1.00 22.93 99 ILE B CA 1
ATOM 2947 C C . ILE B 1 99 ? 35.744 -3.355 58.870 1.00 23.89 99 ILE B C 1
ATOM 2948 O O . ILE B 1 99 ? 36.265 -2.344 58.379 1.00 24.34 99 ILE B O 1
ATOM 2953 N N . ILE B 1 100 ? 35.905 -3.717 60.145 1.00 23.41 100 ILE B N 1
ATOM 2954 C CA . ILE B 1 100 ? 36.757 -2.962 61.078 1.00 20.68 100 ILE B CA 1
ATOM 2955 C C . ILE B 1 100 ? 37.936 -3.848 61.439 1.00 23.80 100 ILE B C 1
ATOM 2956 O O . ILE B 1 100 ? 37.753 -4.994 61.869 1.00 22.99 100 ILE B O 1
ATOM 2961 N N . ILE B 1 101 ? 39.146 -3.330 61.266 1.00 23.36 101 ILE B N 1
ATOM 2962 C CA . ILE B 1 101 ? 40.335 -4.096 61.636 1.00 19.65 101 ILE B CA 1
ATOM 2963 C C . ILE B 1 101 ? 41.230 -3.299 62.577 1.00 20.55 101 ILE B C 1
ATOM 2964 O O . ILE B 1 101 ? 40.974 -2.129 62.850 1.00 23.84 101 ILE B O 1
ATOM 2969 N N . SER B 1 102 ? 42.276 -3.947 63.075 1.00 24.77 102 SER B N 1
ATOM 2970 C CA . SER B 1 102 ? 43.307 -3.224 63.804 1.00 24.89 102 SER B CA 1
ATOM 2971 C C . SER B 1 102 ? 44.681 -3.791 63.506 1.00 24.15 102 SER B C 1
ATOM 2972 O O . SER B 1 102 ? 44.886 -4.390 62.447 1.00 26.03 102 SER B O 1
ATOM 2975 N N . ALA B 1 103 ? 45.616 -3.559 64.422 1.00 26.61 103 ALA B N 1
ATOM 2976 C CA . ALA B 1 103 ? 47.038 -3.825 64.174 1.00 28.07 103 ALA B CA 1
ATOM 2977 C C . ALA B 1 103 ? 47.303 -5.231 63.643 1.00 26.39 103 ALA B C 1
ATOM 2978 O O . ALA B 1 103 ? 48.108 -5.419 62.725 1.00 29.68 103 ALA B O 1
ATOM 2980 N N . ARG B 1 104 ? 46.615 -6.227 64.191 1.00 26.22 104 ARG B N 1
ATOM 2981 C CA . ARG B 1 104 ? 46.887 -7.616 63.797 1.00 30.37 104 ARG B CA 1
ATOM 2982 C C . ARG B 1 104 ? 46.486 -7.994 62.374 1.00 29.45 104 ARG B C 1
ATOM 2983 O O . ARG B 1 104 ? 46.942 -9.018 61.840 1.00 29.18 104 ARG B O 1
ATOM 2991 N N . GLN B 1 105 ? 45.657 -7.173 61.738 1.00 28.63 105 GLN B N 1
ATOM 2992 C CA . GLN B 1 105 ? 45.258 -7.476 60.369 1.00 29.15 105 GLN B CA 1
ATOM 2993 C C . GLN B 1 105 ? 45.752 -6.416 59.385 1.00 31.05 105 GLN B C 1
ATOM 2994 O O . GLN B 1 105 ? 45.311 -6.379 58.242 1.00 32.00 105 GLN B O 1
ATOM 3000 N N . SER B 1 106 ? 46.672 -5.564 59.827 1.00 32.11 106 SER B N 1
ATOM 3001 C CA . SER B 1 106 ? 47.042 -4.394 59.036 1.00 36.19 106 SER B CA 1
ATOM 3002 C C . SER B 1 106 ? 47.615 -4.770 57.673 1.00 46.31 106 SER B C 1
ATOM 3003 O O . SER B 1 106 ? 47.402 -4.068 56.684 1.00 39.89 106 SER B O 1
ATOM 3006 N N . GLU B 1 107 ? 48.321 -5.889 57.611 1.00 47.66 107 GLU B N 1
ATOM 3007 C CA . GLU B 1 107 ? 48.881 -6.342 56.342 1.00 51.06 107 GLU B CA 1
ATOM 3008 C C . GLU B 1 107 ? 47.799 -6.804 55.368 1.00 50.92 107 GLU B C 1
ATOM 3009 O O . GLU B 1 107 ? 48.053 -6.936 54.172 1.00 49.10 107 GLU B O 1
ATOM 3015 N N . SER B 1 108 ? 46.593 -7.041 55.872 1.00 43.95 108 SER B N 1
ATOM 3016 C CA . SER B 1 108 ? 45.521 -7.582 55.037 1.00 46.37 108 SER B CA 1
ATOM 3017 C C . SER B 1 108 ? 44.538 -6.507 54.563 1.00 42.29 108 SER B C 1
ATOM 3018 O O . SER B 1 108 ? 43.476 -6.824 54.013 1.00 40.90 108 SER B O 1
ATOM 3021 N N . TYR B 1 109 ? 44.894 -5.241 54.777 1.00 39.35 109 TYR B N 1
ATOM 3022 C CA . TYR B 1 109 ? 43.971 -4.144 54.503 1.00 34.33 109 TYR B CA 1
ATOM 3023 C C . TYR B 1 109 ? 43.405 -4.194 53.087 1.00 37.93 109 TYR B C 1
ATOM 3024 O O . TYR B 1 109 ? 42.231 -3.895 52.883 1.00 37.30 109 TYR B O 1
ATOM 3033 N N . LYS B 1 110 ? 44.235 -4.583 52.118 1.00 43.85 110 LYS B N 1
ATOM 3034 C CA . LYS B 1 110 ? 43.808 -4.636 50.714 1.00 49.39 110 LYS B CA 1
ATOM 3035 C C . LYS B 1 110 ? 42.857 -5.799 50.446 1.00 44.60 110 LYS B C 1
ATOM 3036 O O . LYS B 1 110 ? 41.836 -5.632 49.784 1.00 44.84 110 LYS B O 1
ATOM 3042 N N . GLU B 1 111 ? 43.194 -6.978 50.960 1.00 43.45 111 GLU B N 1
ATOM 3043 C CA . GLU B 1 111 ? 42.319 -8.133 50.812 1.00 49.58 111 GLU B CA 1
ATOM 3044 C C . GLU B 1 111 ? 40.943 -7.818 51.387 1.00 43.95 111 GLU B C 1
ATOM 3045 O O . GLU B 1 111 ? 39.922 -8.086 50.758 1.00 43.55 111 GLU B O 1
ATOM 3051 N N . PHE B 1 112 ? 40.908 -7.239 52.585 1.00 39.95 112 PHE B N 1
ATOM 3052 C CA . PHE B 1 112 ? 39.632 -6.853 53.159 1.00 33.44 112 PHE B CA 1
ATOM 3053 C C . PHE B 1 112 ? 38.923 -5.807 52.295 1.00 37.52 112 PHE B C 1
ATOM 3054 O O . PHE B 1 112 ? 37.717 -5.902 52.047 1.00 33.70 112 PHE B O 1
ATOM 3062 N N . SER B 1 113 ? 39.664 -4.805 51.837 1.00 35.16 113 SER B N 1
ATOM 3063 C CA . SER B 1 113 ? 39.033 -3.713 51.095 1.00 35.27 113 SER B CA 1
ATOM 3064 C C . SER B 1 113 ? 38.369 -4.172 49.783 1.00 41.52 113 SER B C 1
ATOM 3065 O O . SER B 1 113 ? 37.463 -3.504 49.286 1.00 38.42 113 SER B O 1
ATOM 3068 N N . LYS B 1 114 ? 38.799 -5.308 49.238 1.00 42.39 114 LYS B N 1
ATOM 3069 C CA . LYS B 1 114 ? 38.161 -5.854 48.044 1.00 49.71 114 LYS B CA 1
ATOM 3070 C C . LYS B 1 114 ? 36.762 -6.362 48.357 1.00 47.67 114 LYS B C 1
ATOM 3071 O O . LYS B 1 114 ? 35.929 -6.481 47.469 1.00 46.27 114 LYS B O 1
ATOM 3077 N N . ILE B 1 115 ? 36.515 -6.685 49.620 1.00 41.12 115 ILE B N 1
ATOM 3078 C CA . ILE B 1 115 ? 35.222 -7.223 50.021 1.00 37.00 115 ILE B CA 1
ATOM 3079 C C . ILE B 1 115 ? 34.251 -6.091 50.368 1.00 41.09 115 ILE B C 1
ATOM 3080 O O . ILE B 1 115 ? 33.090 -6.095 49.935 1.00 40.22 115 ILE B O 1
ATOM 3085 N N . ALA B 1 116 ? 34.741 -5.118 51.134 1.00 38.67 116 ALA B N 1
ATOM 3086 C CA . ALA B 1 116 ? 33.914 -4.020 51.631 1.00 36.53 116 ALA B CA 1
ATOM 3087 C C . ALA B 1 116 ? 34.774 -2.862 52.151 1.00 33.56 116 ALA B C 1
ATOM 3088 O O . ALA B 1 116 ? 35.985 -3.028 52.361 1.00 33.63 116 ALA B O 1
ATOM 3090 N N . PRO B 1 117 ? 34.159 -1.679 52.323 1.00 33.15 117 PRO B N 1
ATOM 3091 C CA . PRO B 1 117 ? 34.868 -0.540 52.912 1.00 32.19 117 PRO B CA 1
ATOM 3092 C C . PRO B 1 117 ? 35.448 -1.019 54.237 1.00 29.69 117 PRO B C 1
ATOM 3093 O O . PRO B 1 117 ? 34.741 -1.650 55.035 1.00 29.88 117 PRO B O 1
ATOM 3097 N N . THR B 1 118 ? 36.732 -0.771 54.444 1.00 25.93 118 THR B N 1
ATOM 3098 C CA . THR B 1 118 ? 37.408 -1.297 55.624 1.00 24.70 118 THR B CA 1
ATOM 3099 C C . THR B 1 118 ? 38.078 -0.151 56.324 1.00 29.26 118 THR B C 1
ATOM 3100 O O . THR B 1 118 ? 38.674 0.709 55.663 1.00 29.53 118 THR B O 1
ATOM 3104 N N . ILE B 1 119 ? 37.967 -0.116 57.655 1.00 26.28 119 ILE B N 1
ATOM 3105 C CA . ILE B 1 119 ? 38.631 0.931 58.405 1.00 24.78 119 ILE B CA 1
ATOM 3106 C C . ILE B 1 119 ? 39.515 0.321 59.497 1.00 25.60 119 ILE B C 1
ATOM 3107 O O . ILE B 1 119 ? 39.231 -0.748 60.031 1.00 24.18 119 ILE B O 1
ATOM 3112 N N . TYR B 1 120 ? 40.594 1.017 59.813 1.00 25.29 120 TYR B N 1
ATOM 3113 C CA . TYR B 1 120 ? 41.511 0.587 60.859 1.00 20.55 120 TYR B CA 1
ATOM 3114 C C . TYR B 1 120 ? 41.228 1.406 62.113 1.00 21.34 120 TYR B C 1
ATOM 3115 O O . TYR B 1 120 ? 41.258 2.642 62.067 1.00 24.01 120 TYR B O 1
ATOM 3124 N N . LEU B 1 121 ? 40.937 0.720 63.222 1.00 20.05 121 LEU B N 1
ATOM 3125 C CA . LEU B 1 121 ? 40.650 1.386 64.505 1.00 17.88 121 LEU B CA 1
ATOM 3126 C C . LEU B 1 121 ? 41.477 0.843 65.682 1.00 26.76 121 LEU B C 1
ATOM 3127 O O . LEU B 1 121 ? 40.934 0.592 66.757 1.00 37.32 121 LEU B O 1
ATOM 3132 N N . GLY B 1 122 ? 42.774 0.681 65.511 1.00 29.87 122 GLY B N 1
ATOM 3133 C CA . GLY B 1 122 ? 43.610 0.323 66.651 1.00 27.39 122 GLY B CA 1
ATOM 3134 C C . GLY B 1 122 ? 44.168 1.526 67.404 1.00 27.50 122 GLY B C 1
ATOM 3135 O O . GLY B 1 122 ? 44.433 2.575 66.816 1.00 26.29 122 GLY B O 1
ATOM 3136 N N . VAL B 1 123 ? 44.372 1.386 68.710 1.00 22.57 123 VAL B N 1
ATOM 3137 C CA . VAL B 1 123 ? 44.955 2.499 69.458 1.00 19.81 123 VAL B CA 1
ATOM 3138 C C . VAL B 1 123 ? 46.417 2.668 69.080 1.00 23.89 123 VAL B C 1
ATOM 3139 O O . VAL B 1 123 ? 47.096 1.701 68.759 1.00 26.80 123 VAL B O 1
ATOM 3143 N N . ASP B 1 124 ? 46.878 3.909 69.105 1.00 21.42 124 ASP B N 1
ATOM 3144 C CA . ASP B 1 124 ? 48.280 4.248 68.881 1.00 21.82 124 ASP B CA 1
ATOM 3145 C C . ASP B 1 124 ? 48.864 4.448 70.265 1.00 24.33 124 ASP B C 1
ATOM 3146 O O . ASP B 1 124 ? 48.496 5.405 70.939 1.00 23.00 124 ASP B O 1
ATOM 3151 N N . THR B 1 125 ? 49.739 3.554 70.723 1.00 23.51 125 THR B N 1
ATOM 3152 C CA . THR B 1 125 ? 50.150 3.650 72.126 1.00 26.19 125 THR B CA 1
ATOM 3153 C C . THR B 1 125 ? 51.097 4.812 72.383 1.00 23.33 125 THR B C 1
ATOM 3154 O O . THR B 1 125 ? 51.401 5.110 73.529 1.00 27.11 125 THR B O 1
ATOM 3158 N N . ALA B 1 126 ? 51.547 5.477 71.324 1.00 28.50 126 ALA B N 1
ATOM 3159 C CA . ALA B 1 126 ? 52.317 6.711 71.488 1.00 32.47 126 ALA B CA 1
ATOM 3160 C C . ALA B 1 126 ? 51.408 7.906 71.785 1.00 31.65 126 ALA B C 1
ATOM 3161 O O . ALA B 1 126 ? 51.871 8.957 72.224 1.00 29.66 126 ALA B O 1
ATOM 3163 N N . LYS B 1 127 ? 50.119 7.745 71.512 1.00 24.50 127 LYS B N 1
ATOM 3164 C CA . LYS B 1 127 ? 49.137 8.819 71.666 1.00 23.89 127 LYS B CA 1
ATOM 3165 C C . LYS B 1 127 ? 47.843 8.154 72.090 1.00 19.11 127 LYS B C 1
ATOM 3166 O O . LYS B 1 127 ? 46.843 8.198 71.355 1.00 23.92 127 LYS B O 1
ATOM 3172 N N . TYR B 1 128 ? 47.894 7.498 73.246 1.00 19.61 128 TYR B N 1
ATOM 3173 C CA . TYR B 1 128 ? 46.884 6.540 73.627 1.00 20.34 128 TYR B CA 1
ATOM 3174 C C . TYR B 1 128 ? 45.496 7.180 73.693 1.00 20.06 128 TYR B C 1
ATOM 3175 O O . TYR B 1 128 ? 44.582 6.739 72.994 1.00 18.59 128 TYR B O 1
ATOM 3192 N N A GLU B 1 130 ? 44.329 10.140 72.707 0.50 21.36 130 GLU B N 1
ATOM 3193 N N B GLU B 1 130 ? 44.315 10.154 72.698 0.50 21.61 130 GLU B N 1
ATOM 3194 C CA A GLU B 1 130 ? 43.936 10.785 71.446 0.50 21.46 130 GLU B CA 1
ATOM 3195 C CA B GLU B 1 130 ? 43.869 10.774 71.437 0.50 21.28 130 GLU B CA 1
ATOM 3196 C C A GLU B 1 130 ? 43.339 9.779 70.451 0.50 20.37 130 GLU B C 1
ATOM 3197 C C B GLU B 1 130 ? 43.265 9.725 70.507 0.50 19.85 130 GLU B C 1
ATOM 3198 O O A GLU B 1 130 ? 42.298 10.038 69.835 0.50 19.60 130 GLU B O 1
ATOM 3199 O O B GLU B 1 130 ? 42.155 9.902 69.983 0.50 18.86 130 GLU B O 1
ATOM 3210 N N . SER B 1 131 ? 43.992 8.630 70.296 1.00 20.62 131 SER B N 1
ATOM 3211 C CA . SER B 1 131 ? 43.518 7.603 69.368 1.00 22.40 131 SER B CA 1
ATOM 3212 C C . SER B 1 131 ? 42.305 6.871 69.933 1.00 18.97 131 SER B C 1
ATOM 3213 O O . SER B 1 131 ? 41.371 6.540 69.211 1.00 20.02 131 SER B O 1
ATOM 3216 N N . PHE B 1 132 ? 42.325 6.627 71.245 1.00 18.36 132 PHE B N 1
ATOM 3217 C CA . PHE B 1 132 ? 41.183 5.999 71.912 1.00 19.02 132 PHE B CA 1
ATOM 3218 C C . PHE B 1 132 ? 39.912 6.830 71.682 1.00 15.53 132 PHE B C 1
ATOM 3219 O O . PHE B 1 132 ? 38.873 6.309 71.276 1.00 19.57 132 PHE B O 1
ATOM 3227 N N . LYS B 1 133 ? 40.014 8.129 71.890 1.00 16.55 133 LYS B N 1
ATOM 3228 C CA . LYS B 1 133 ? 38.840 8.983 71.726 1.00 18.55 133 LYS B CA 1
ATOM 3229 C C . LYS B 1 133 ? 38.454 9.059 70.259 1.00 21.02 133 LYS B C 1
ATOM 3230 O O . LYS B 1 133 ? 37.271 9.010 69.919 1.00 19.83 133 LYS B O 1
ATOM 3236 N N . SER B 1 134 ? 39.449 9.174 69.386 1.00 19.60 134 SER B N 1
ATOM 3237 C CA . SER B 1 134 ? 39.168 9.300 67.961 1.00 21.86 134 SER B CA 1
ATOM 3238 C C . SER B 1 134 ? 38.443 8.045 67.449 1.00 19.64 134 SER B C 1
ATOM 3239 O O . SER B 1 134 ? 37.512 8.145 66.662 1.00 20.10 134 SER B O 1
ATOM 3242 N N . ASP B 1 135 ? 38.878 6.867 67.905 1.00 17.44 135 ASP B N 1
ATOM 3243 C CA . ASP B 1 135 ? 38.281 5.614 67.463 1.00 18.51 135 ASP B CA 1
ATOM 3244 C C . ASP B 1 135 ? 36.819 5.521 67.917 1.00 21.05 135 ASP B C 1
ATOM 3245 O O . ASP B 1 135 ? 35.941 5.153 67.137 1.00 20.37 135 ASP B O 1
ATOM 3250 N N . ALA B 1 136 ? 36.554 5.855 69.176 1.00 20.10 136 ALA B N 1
ATOM 3251 C CA . ALA B 1 136 ? 35.175 5.791 69.661 1.00 17.30 136 ALA B CA 1
ATOM 3252 C C . ALA B 1 136 ? 34.291 6.802 68.899 1.00 18.92 136 ALA B C 1
ATOM 3253 O O . ALA B 1 136 ? 33.163 6.493 68.508 1.00 21.11 136 ALA B O 1
ATOM 3255 N N . GLU B 1 137 ? 34.808 8.006 68.700 1.00 17.91 137 GLU B N 1
ATOM 3256 C CA . GLU B 1 137 ? 34.054 9.053 68.004 1.00 19.87 137 GLU B CA 1
ATOM 3257 C C . GLU B 1 137 ? 33.782 8.683 66.552 1.00 20.87 137 GLU B C 1
ATOM 3258 O O . GLU B 1 137 ? 32.738 9.015 66.032 1.00 21.63 137 GLU B O 1
ATOM 3264 N N . THR B 1 138 ? 34.702 7.961 65.922 1.00 21.56 138 THR B N 1
ATOM 3265 C CA . THR B 1 138 ? 34.459 7.464 64.571 1.00 21.44 138 THR B CA 1
ATOM 3266 C C . THR B 1 138 ? 33.290 6.482 64.558 1.00 22.61 138 THR B C 1
ATOM 3267 O O . THR B 1 138 ? 32.420 6.553 63.697 1.00 22.73 138 THR B O 1
ATOM 3271 N N . ILE B 1 139 ? 33.271 5.564 65.517 1.00 20.74 139 ILE B N 1
ATOM 3272 C CA . ILE B 1 139 ? 32.165 4.625 65.627 1.00 21.57 139 ILE B CA 1
ATOM 3273 C C . ILE B 1 139 ? 30.882 5.404 65.873 1.00 23.60 139 ILE B C 1
ATOM 3274 O O . ILE B 1 139 ? 29.839 5.104 65.284 1.00 23.53 139 ILE B O 1
ATOM 3279 N N . GLY B 1 140 ? 30.971 6.416 66.732 1.00 19.66 140 GLY B N 1
ATOM 3280 C CA . GLY B 1 140 ? 29.829 7.297 66.994 1.00 22.18 140 GLY B CA 1
ATOM 3281 C C . GLY B 1 140 ? 29.254 7.915 65.721 1.00 23.10 140 GLY B C 1
ATOM 3282 O O . GLY B 1 140 ? 28.049 7.928 65.511 1.00 25.04 140 GLY B O 1
ATOM 3283 N N . LYS B 1 141 ? 30.131 8.427 64.865 1.00 21.90 141 LYS B N 1
ATOM 3284 C CA . LYS B 1 141 ? 29.695 9.067 63.619 1.00 26.30 141 LYS B CA 1
ATOM 3285 C C . LYS B 1 141 ? 29.060 8.069 62.635 1.00 25.89 141 LYS B C 1
ATOM 3286 O O . LYS B 1 141 ? 28.046 8.373 62.007 1.00 24.47 141 LYS B O 1
ATOM 3292 N N . ILE B 1 142 ? 29.670 6.899 62.485 1.00 23.47 142 ILE B N 1
ATOM 3293 C CA . ILE B 1 142 ? 29.173 5.885 61.559 1.00 23.87 142 ILE B CA 1
ATOM 3294 C C . ILE B 1 142 ? 27.771 5.419 61.929 1.00 27.29 142 ILE B C 1
ATOM 3295 O O . ILE B 1 142 ? 26.910 5.220 61.058 1.00 25.66 142 ILE B O 1
ATOM 3300 N N . PHE B 1 143 ? 27.529 5.268 63.222 1.00 24.31 143 PHE B N 1
ATOM 3301 C CA . PHE B 1 143 ? 26.300 4.624 63.683 1.00 26.90 143 PHE B CA 1
ATOM 3302 C C . PHE B 1 143 ? 25.310 5.586 64.330 1.00 27.31 143 PHE B C 1
ATOM 3303 O O . PHE B 1 143 ? 24.344 5.169 64.991 1.00 28.51 143 PHE B O 1
ATOM 3311 N N . ASP B 1 144 ? 25.552 6.871 64.134 1.00 22.56 144 ASP B N 1
ATOM 3312 C CA . ASP B 1 144 ? 24.711 7.915 64.709 1.00 27.67 144 ASP B CA 1
ATOM 3313 C C . ASP B 1 144 ? 24.504 7.770 66.216 1.00 29.91 144 ASP B C 1
ATOM 3314 O O . ASP B 1 144 ? 23.382 7.865 66.736 1.00 27.08 144 ASP B O 1
ATOM 3319 N N . LYS B 1 145 ? 25.614 7.564 66.910 1.00 25.74 145 LYS B N 1
ATOM 3320 C CA . LYS B 1 145 ? 25.621 7.438 68.360 1.00 25.32 145 LYS B CA 1
ATOM 3321 C C . LYS B 1 145 ? 26.588 8.458 68.969 1.00 24.25 145 LYS B C 1
ATOM 3322 O O . LYS B 1 145 ? 27.225 8.196 69.989 1.00 27.82 145 LYS B O 1
ATOM 3328 N N . GLU B 1 146 ? 26.692 9.630 68.359 1.00 25.51 146 GLU B N 1
ATOM 3329 C CA . GLU B 1 146 ? 27.697 10.600 68.805 1.00 26.19 146 GLU B CA 1
ATOM 3330 C C . GLU B 1 146 ? 27.421 11.091 70.232 1.00 29.65 146 GLU B C 1
ATOM 3331 O O . GLU B 1 146 ? 28.341 11.237 71.037 1.00 27.01 146 GLU B O 1
ATOM 3337 N N . ASP B 1 147 ? 26.155 11.331 70.563 1.00 28.72 147 ASP B N 1
ATOM 3338 C CA . ASP B 1 147 ? 25.861 11.782 71.926 1.00 28.04 147 ASP B CA 1
ATOM 3339 C C . ASP B 1 147 ? 26.239 10.718 72.945 1.00 29.86 147 ASP B C 1
ATOM 3340 O O . ASP B 1 147 ? 26.815 11.021 73.998 1.00 29.53 147 ASP B O 1
ATOM 3345 N N . LYS B 1 148 ? 25.917 9.467 72.643 1.00 23.67 148 LYS B N 1
ATOM 3346 C CA . LYS B 1 148 ? 26.164 8.398 73.590 1.00 23.76 148 LYS B CA 1
ATOM 3347 C C . LYS B 1 148 ? 27.660 8.174 73.779 1.00 25.61 148 LYS B C 1
ATOM 3348 O O . LYS B 1 148 ? 28.123 7.942 74.892 1.00 22.58 148 LYS B O 1
ATOM 3354 N N . VAL B 1 149 ? 28.409 8.248 72.685 1.00 23.66 149 VAL B N 1
ATOM 3355 C CA . VAL B 1 149 ? 29.857 8.161 72.769 1.00 22.39 149 VAL B CA 1
ATOM 3356 C C . VAL B 1 149 ? 30.396 9.296 73.626 1.00 22.70 149 VAL B C 1
ATOM 3357 O O . VAL B 1 149 ? 31.262 9.072 74.474 1.00 20.42 149 VAL B O 1
ATOM 3361 N N . LYS B 1 150 ? 29.881 10.509 73.423 1.00 24.58 150 LYS B N 1
ATOM 3362 C CA . LYS B 1 150 ? 30.301 11.643 74.248 1.00 26.53 150 LYS B CA 1
ATOM 3363 C C . LYS B 1 150 ? 30.089 11.341 75.748 1.00 24.50 150 LYS B C 1
ATOM 3364 O O . LYS B 1 150 ? 30.975 11.593 76.581 1.00 24.31 150 LYS B O 1
ATOM 3370 N N . ASP B 1 151 ? 28.916 10.800 76.078 1.00 26.22 151 ASP B N 1
ATOM 3371 C CA . ASP B 1 151 ? 28.608 10.420 77.467 1.00 23.80 151 ASP B CA 1
ATOM 3372 C C . ASP B 1 151 ? 29.584 9.374 78.011 1.00 24.09 151 ASP B C 1
ATOM 3373 O O . ASP B 1 151 ? 30.087 9.507 79.146 1.00 24.02 151 ASP B O 1
ATOM 3378 N N . GLU B 1 152 ? 29.836 8.333 77.214 1.00 22.74 152 GLU B N 1
ATOM 3379 C CA . GLU B 1 152 ? 30.698 7.230 77.635 1.00 21.79 152 GLU B CA 1
ATOM 3380 C C . GLU B 1 152 ? 32.131 7.685 77.846 1.00 21.76 152 GLU B C 1
ATOM 3381 O O . GLU B 1 152 ? 32.792 7.270 78.803 1.00 20.02 152 GLU B O 1
ATOM 3387 N N . LEU B 1 153 ? 32.615 8.533 76.942 1.00 22.42 153 LEU B N 1
ATOM 3388 C CA . LEU B 1 153 ? 33.966 9.066 77.064 1.00 23.27 153 LEU B CA 1
ATOM 3389 C C . LEU B 1 153 ? 34.100 9.970 78.285 1.00 23.68 153 LEU B C 1
ATOM 3390 O O . LEU B 1 153 ? 35.141 9.981 78.940 1.00 22.45 153 LEU B O 1
ATOM 3395 N N . ALA B 1 154 ? 33.048 10.711 78.613 1.00 21.60 154 ALA B N 1
ATOM 3396 C CA . ALA B 1 154 ? 33.100 11.568 79.794 1.00 27.52 154 ALA B CA 1
ATOM 3397 C C . ALA B 1 154 ? 33.216 10.703 81.044 1.00 25.88 154 ALA B C 1
ATOM 3398 O O . ALA B 1 154 ? 34.015 11.004 81.960 1.00 24.17 154 ALA B O 1
ATOM 3400 N N A ASN B 1 155 ? 32.427 9.631 81.086 0.70 22.17 155 ASN B N 1
ATOM 3401 N N B ASN B 1 155 ? 32.424 9.633 81.090 0.30 23.15 155 ASN B N 1
ATOM 3402 C CA A ASN B 1 155 ? 32.449 8.727 82.226 0.70 23.95 155 ASN B CA 1
ATOM 3403 C CA B ASN B 1 155 ? 32.437 8.713 82.222 0.30 24.59 155 ASN B CA 1
ATOM 3404 C C A ASN B 1 155 ? 33.829 8.106 82.381 0.70 25.40 155 ASN B C 1
ATOM 3405 C C B ASN B 1 155 ? 33.814 8.080 82.381 0.30 24.17 155 ASN B C 1
ATOM 3406 O O A ASN B 1 155 ? 34.362 8.021 83.489 0.70 23.34 155 ASN B O 1
ATOM 3407 O O B ASN B 1 155 ? 34.324 7.950 83.493 0.30 23.95 155 ASN B O 1
ATOM 3416 N N . ILE B 1 156 ? 34.412 7.699 81.255 1.00 18.27 156 ILE B N 1
ATOM 3417 C CA . ILE B 1 156 ? 35.762 7.133 81.251 1.00 20.70 156 ILE B CA 1
ATOM 3418 C C . ILE B 1 156 ? 36.781 8.169 81.736 1.00 20.46 156 ILE B C 1
ATOM 3419 O O . ILE B 1 156 ? 37.637 7.862 82.584 1.00 20.72 156 ILE B O 1
ATOM 3424 N N . ASP B 1 157 ? 36.675 9.399 81.241 1.00 17.89 157 ASP B N 1
ATOM 3425 C CA . ASP B 1 157 ? 37.576 10.463 81.735 1.00 21.59 157 ASP B CA 1
ATOM 3426 C C . ASP B 1 157 ? 37.510 10.643 83.261 1.00 24.94 157 ASP B C 1
ATOM 3427 O O . ASP B 1 157 ? 38.533 10.821 83.942 1.00 22.10 157 ASP B O 1
ATOM 3432 N N . HIS B 1 158 ? 36.304 10.604 83.809 1.00 21.22 158 HIS B N 1
ATOM 3433 C CA . HIS B 1 158 ? 36.154 10.750 85.258 1.00 21.80 158 HIS B CA 1
ATOM 3434 C C . HIS B 1 158 ? 36.808 9.578 85.991 1.00 21.53 158 HIS B C 1
ATOM 3435 O O . HIS B 1 158 ? 37.455 9.763 87.016 1.00 22.47 158 HIS B O 1
ATOM 3442 N N . SER B 1 159 ? 36.629 8.374 85.466 1.00 20.25 159 SER B N 1
ATOM 3443 C CA . SER B 1 159 ? 37.246 7.179 86.050 1.00 21.99 159 SER B CA 1
ATOM 3444 C C . SER B 1 159 ? 38.759 7.181 85.962 1.00 21.80 159 SER B C 1
ATOM 3445 O O . SER B 1 159 ? 39.452 6.781 86.909 1.00 20.77 159 SER B O 1
ATOM 3448 N N . ILE B 1 160 ? 39.271 7.616 84.818 1.00 18.57 160 ILE B N 1
ATOM 3449 C CA . ILE B 1 160 ? 40.714 7.820 84.665 1.00 19.93 160 ILE B CA 1
ATOM 3450 C C . ILE B 1 160 ? 41.252 8.806 85.709 1.00 20.92 160 ILE B C 1
ATOM 3451 O O . ILE B 1 160 ? 42.261 8.521 86.365 1.00 21.42 160 ILE B O 1
ATOM 3456 N N . ALA B 1 161 ? 40.581 9.952 85.865 1.00 18.80 161 ALA B N 1
ATOM 3457 C CA . ALA B 1 161 ? 41.016 10.965 86.824 1.00 21.96 161 ALA B CA 1
ATOM 3458 C C . ALA B 1 161 ? 41.065 10.379 88.221 1.00 27.46 161 ALA B C 1
ATOM 3459 O O . ALA B 1 161 ? 41.957 10.679 89.000 1.00 24.20 161 ALA B O 1
ATOM 3461 N N . ASP B 1 162 ? 40.093 9.537 88.534 1.00 21.18 162 ASP B N 1
ATOM 3462 C CA . ASP B 1 162 ? 40.036 8.931 89.860 1.00 23.94 162 ASP B CA 1
ATOM 3463 C C . ASP B 1 162 ? 41.190 7.950 90.125 1.00 25.50 162 ASP B C 1
ATOM 3464 O O . ASP B 1 162 ? 41.821 8.000 91.195 1.00 28.57 162 ASP B O 1
ATOM 3469 N N . VAL B 1 163 ? 41.476 7.063 89.175 1.00 27.56 163 VAL B N 1
ATOM 3470 C CA . VAL B 1 163 ? 42.568 6.117 89.391 1.00 22.96 163 VAL B CA 1
ATOM 3471 C C . VAL B 1 163 ? 43.900 6.869 89.418 1.00 23.18 163 VAL B C 1
ATOM 3472 O O . VAL B 1 163 ? 44.798 6.508 90.172 1.00 21.38 163 VAL B O 1
ATOM 3476 N N . LYS B 1 164 ? 44.019 7.917 88.603 1.00 21.37 164 LYS B N 1
ATOM 3477 C CA . LYS B 1 164 ? 45.250 8.727 88.589 1.00 24.29 164 LYS B CA 1
ATOM 3478 C C . LYS B 1 164 ? 45.465 9.412 89.940 1.00 24.32 164 LYS B C 1
ATOM 3479 O O . LYS B 1 164 ? 46.586 9.455 90.474 1.00 26.66 164 LYS B O 1
ATOM 3485 N N . LYS B 1 165 ? 44.390 9.931 90.522 1.00 23.29 165 LYS B N 1
ATOM 3486 C CA . LYS B 1 165 ? 44.495 10.527 91.861 1.00 29.51 165 LYS B CA 1
ATOM 3487 C C . LYS B 1 165 ? 44.999 9.492 92.870 1.00 30.25 165 LYS B C 1
ATOM 3488 O O . LYS B 1 165 ? 45.886 9.756 93.699 1.00 30.44 165 LYS B O 1
ATOM 3494 N N . THR B 1 166 ? 44.438 8.298 92.790 1.00 27.14 166 THR B N 1
ATOM 3495 C CA . THR B 1 166 ? 44.866 7.189 93.631 1.00 28.08 166 THR B CA 1
ATOM 3496 C C . THR B 1 166 ? 46.338 6.833 93.406 1.00 27.73 166 THR B C 1
ATOM 3497 O O . THR B 1 166 ? 47.105 6.706 94.365 1.00 34.60 166 THR B O 1
ATOM 3501 N N . ALA B 1 167 ? 46.722 6.690 92.151 1.00 22.12 167 ALA B N 1
ATOM 3502 C CA . ALA B 1 167 ? 48.107 6.355 91.798 1.00 23.12 167 ALA B CA 1
ATOM 3503 C C . ALA B 1 167 ? 49.084 7.429 92.283 1.00 30.87 167 ALA B C 1
ATOM 3504 O O . ALA B 1 167 ? 50.149 7.116 92.817 1.00 34.60 167 ALA B O 1
ATOM 3506 N N . GLU B 1 168 ? 48.728 8.695 92.104 1.00 26.99 168 GLU B N 1
ATOM 3507 C CA . GLU B 1 168 ? 49.659 9.770 92.442 1.00 28.21 168 GLU B CA 1
ATOM 3508 C C . GLU B 1 168 ? 49.789 9.990 93.945 1.00 36.77 168 GLU B C 1
ATOM 3509 O O . GLU B 1 168 ? 50.812 10.500 94.425 1.00 42.71 168 GLU B O 1
ATOM 3515 N N . LYS B 1 169 ? 48.758 9.586 94.682 1.00 34.31 169 LYS B N 1
ATOM 3516 C CA . LYS B 1 169 ? 48.691 9.767 96.128 1.00 38.97 169 LYS B CA 1
ATOM 3517 C C . LYS B 1 169 ? 49.510 8.685 96.813 1.00 42.70 169 LYS B C 1
ATOM 3518 O O . LYS B 1 169 ? 49.943 8.836 97.964 1.00 37.75 169 LYS B O 1
ATOM 3524 N N . LEU B 1 170 ? 49.711 7.588 96.092 1.00 38.28 170 LEU B N 1
ATOM 3525 C CA . LEU B 1 170 ? 50.436 6.436 96.613 1.00 37.60 170 LEU B CA 1
ATOM 3526 C C . LEU B 1 170 ? 51.907 6.709 96.834 1.00 37.07 170 LEU B C 1
ATOM 3527 O O . LEU B 1 170 ? 52.485 6.202 97.783 1.00 36.68 170 LEU B O 1
ATOM 3532 N N . ASN B 1 171 ? 52.521 7.495 95.959 1.00 38.32 171 ASN B N 1
ATOM 3533 C CA . ASN B 1 171 ? 53.967 7.662 96.026 1.00 47.85 171 ASN B CA 1
ATOM 3534 C C . ASN B 1 171 ? 54.664 6.301 96.005 1.00 41.51 171 ASN B C 1
ATOM 3535 O O . ASN B 1 171 ? 55.615 6.056 96.750 1.00 41.68 171 ASN B O 1
ATOM 3540 N N . LYS B 1 172 ? 54.167 5.408 95.159 1.00 33.86 172 LYS B N 1
ATOM 3541 C CA . LYS B 1 172 ? 54.802 4.110 94.944 1.00 28.51 172 LYS B CA 1
ATOM 3542 C C . LYS B 1 172 ? 54.935 3.940 93.440 1.00 27.45 172 LYS B C 1
ATOM 3543 O O . LYS B 1 172 ? 54.245 4.621 92.669 1.00 31.18 172 LYS B O 1
ATOM 3549 N N . ASN B 1 173 ? 55.817 3.040 93.019 1.00 22.89 173 ASN B N 1
ATOM 3550 C CA . ASN B 1 173 ? 55.995 2.804 91.585 1.00 21.53 173 ASN B CA 1
ATOM 3551 C C . ASN B 1 173 ? 55.447 1.449 91.154 1.00 22.25 173 ASN B C 1
ATOM 3552 O O . ASN B 1 173 ? 55.001 0.643 91.991 1.00 20.10 173 ASN B O 1
ATOM 3557 N N . GLY B 1 174 ? 55.465 1.215 89.844 1.00 19.14 174 GLY B N 1
ATOM 3558 C CA . GLY B 1 174 ? 54.956 -0.020 89.282 1.00 20.56 174 GLY B CA 1
ATOM 3559 C C . GLY B 1 174 ? 55.787 -0.488 88.092 1.00 15.43 174 GLY B C 1
ATOM 3560 O O . GLY B 1 174 ? 56.334 0.331 87.318 1.00 19.43 174 GLY B O 1
ATOM 3561 N N . LEU B 1 175 ? 55.867 -1.805 87.939 1.00 17.49 175 LEU B N 1
ATOM 3562 C CA . LEU B 1 175 ? 56.498 -2.414 86.760 1.00 17.80 175 LEU B CA 1
ATOM 3563 C C . LEU B 1 175 ? 55.474 -3.325 86.088 1.00 17.27 175 LEU B C 1
ATOM 3564 O O . LEU B 1 175 ? 54.753 -4.079 86.766 1.00 17.02 175 LEU B O 1
ATOM 3569 N N . VAL B 1 176 ? 55.405 -3.234 84.765 1.00 15.88 176 VAL B N 1
ATOM 3570 C CA . VAL B 1 176 ? 54.470 -4.022 83.970 1.00 1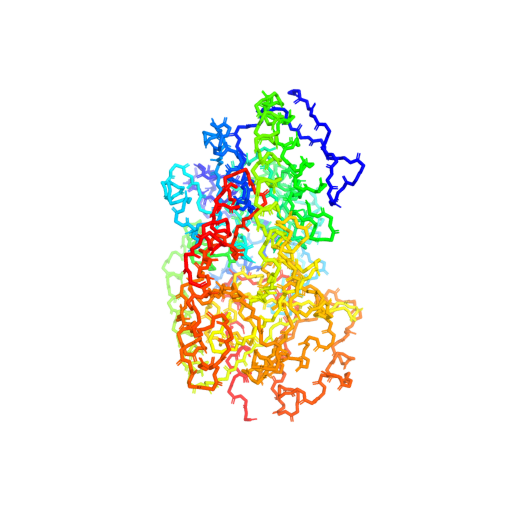6.01 176 VAL B CA 1
ATOM 3571 C C . VAL B 1 176 ? 55.256 -5.062 83.213 1.00 17.26 176 VAL B C 1
ATOM 3572 O O . VAL B 1 176 ? 56.191 -4.731 82.479 1.00 16.40 176 VAL B O 1
ATOM 3576 N N . ILE B 1 177 ? 54.912 -6.324 83.415 1.00 17.67 177 ILE B N 1
ATOM 3577 C CA . ILE B 1 177 ? 55.590 -7.395 82.698 1.00 15.79 177 ILE B CA 1
ATOM 3578 C C . ILE B 1 177 ? 54.592 -8.338 82.030 1.00 19.84 177 ILE B C 1
ATOM 3579 O O . ILE B 1 177 ? 53.440 -8.492 82.484 1.00 20.39 177 ILE B O 1
ATOM 3592 N N . ALA B 1 179 ? 54.507 -12.454 80.883 1.00 20.43 179 ALA B N 1
ATOM 3593 C CA . ALA B 1 179 ? 55.147 -13.767 80.961 1.00 22.96 179 ALA B CA 1
ATOM 3594 C C . ALA B 1 179 ? 54.675 -14.570 79.772 1.00 24.61 179 ALA B C 1
ATOM 3595 O O . ALA B 1 179 ? 53.496 -14.585 79.472 1.00 25.28 179 ALA B O 1
ATOM 3597 N N . ASN B 1 180 ? 55.607 -15.268 79.143 1.00 21.88 180 ASN B N 1
ATOM 3598 C CA . ASN B 1 180 ? 55.318 -16.060 77.961 1.00 27.21 180 ASN B CA 1
ATOM 3599 C C . ASN B 1 180 ? 56.171 -17.306 77.997 1.00 31.11 180 ASN B C 1
ATOM 3600 O O . ASN B 1 180 ? 57.365 -17.260 77.702 1.00 29.56 180 ASN B O 1
ATOM 3605 N N . ASP B 1 181 ? 55.569 -18.413 78.409 1.00 31.22 181 ASP B N 1
ATOM 3606 C CA . ASP B 1 181 ? 56.288 -19.673 78.479 1.00 37.11 181 ASP B CA 1
ATOM 3607 C C . ASP B 1 181 ? 57.601 -19.505 79.251 1.00 38.97 181 ASP B C 1
ATOM 3608 O O . ASP B 1 181 ? 58.643 -20.009 78.838 1.00 44.48 181 ASP B O 1
ATOM 3613 N N . GLY B 1 182 ? 57.557 -18.777 80.360 1.00 34.76 182 GLY B N 1
ATOM 3614 C CA . GLY B 1 182 ? 58.728 -18.656 81.213 1.00 34.66 182 GLY B CA 1
ATOM 3615 C C . GLY B 1 182 ? 59.657 -17.498 80.885 1.00 32.82 182 GLY B C 1
ATOM 3616 O O . GLY B 1 182 ? 60.554 -17.189 81.659 1.00 36.50 182 GLY B O 1
ATOM 3617 N N . LYS B 1 183 ? 59.448 -16.862 79.738 1.00 27.44 183 LYS B N 1
ATOM 3618 C CA . LYS B 1 183 ? 60.214 -15.680 79.366 1.00 30.58 183 LYS B CA 1
ATOM 3619 C C . LYS B 1 183 ? 59.479 -14.414 79.774 1.00 27.40 183 LYS B C 1
ATOM 3620 O O . LYS B 1 183 ? 58.255 -14.358 79.693 1.00 26.90 183 LYS B O 1
ATOM 3626 N N . ILE B 1 184 ? 60.223 -13.402 80.209 1.00 22.10 184 ILE B N 1
ATOM 3627 C CA . ILE B 1 184 ? 59.616 -12.190 80.758 1.00 20.44 184 ILE B CA 1
ATOM 3628 C C . ILE B 1 184 ? 59.985 -11.009 79.891 1.00 23.12 184 ILE B C 1
ATOM 3629 O O . ILE B 1 184 ? 61.139 -10.889 79.454 1.00 26.00 184 ILE B O 1
ATOM 3634 N N . SER B 1 185 ? 59.009 -10.162 79.586 1.00 20.34 185 SER B N 1
ATOM 3635 C CA . SER B 1 185 ? 59.333 -8.886 78.966 1.00 20.99 185 SER B CA 1
ATOM 3636 C C . SER B 1 185 ? 58.664 -7.729 79.697 1.00 20.83 185 SER B C 1
ATOM 3637 O O . SER B 1 185 ? 57.609 -7.897 80.320 1.00 21.71 185 SER B O 1
ATOM 3640 N N . ALA B 1 186 ? 59.313 -6.575 79.635 1.00 18.59 186 ALA B N 1
ATOM 3641 C CA . ALA B 1 186 ? 58.903 -5.399 80.388 1.00 17.81 186 ALA B CA 1
ATOM 3642 C C . ALA B 1 186 ? 58.351 -4.331 79.462 1.00 19.06 186 ALA B C 1
ATOM 3643 O O . ALA B 1 186 ? 58.767 -4.196 78.302 1.00 20.28 186 ALA B O 1
ATOM 3645 N N . PHE B 1 187 ? 57.391 -3.585 79.988 1.00 17.42 187 PHE B N 1
ATOM 3646 C CA . PHE B 1 187 ? 56.677 -2.551 79.232 1.00 16.35 187 PHE B CA 1
ATOM 3647 C C . PHE B 1 187 ? 56.688 -1.267 80.032 1.00 20.82 187 PHE B C 1
ATOM 3648 O O . PHE B 1 187 ? 56.270 -1.260 81.193 1.00 19.38 187 PHE B O 1
ATOM 3656 N N . GLY B 1 188 ? 57.143 -0.176 79.424 1.00 18.57 188 GLY B N 1
ATOM 3657 C CA . GLY B 1 188 ? 57.152 1.112 80.087 1.00 19.15 188 GLY B CA 1
ATOM 3658 C C . GLY B 1 188 ? 56.237 2.072 79.362 1.00 16.29 188 GLY B C 1
ATOM 3659 O O . GLY B 1 188 ? 55.406 1.635 78.571 1.00 19.52 188 GLY B O 1
ATOM 3660 N N . PRO B 1 189 ? 56.379 3.372 79.631 1.00 22.15 189 PRO B N 1
ATOM 3661 C CA . PRO B 1 189 ? 55.615 4.422 78.943 1.00 22.95 189 PRO B CA 1
ATOM 3662 C C . PRO B 1 189 ? 55.677 4.270 77.426 1.00 21.94 189 PRO B C 1
ATOM 3663 O O . PRO B 1 189 ? 56.716 3.871 76.879 1.00 25.45 189 PRO B O 1
ATOM 3667 N N . LYS B 1 190 ? 54.552 4.552 76.779 1.00 21.49 190 LYS B N 1
ATOM 3668 C CA . LYS B 1 190 ? 54.393 4.493 75.319 1.00 23.84 190 LYS B CA 1
ATOM 3669 C C . LYS B 1 190 ? 54.507 3.115 74.651 1.00 26.41 190 LYS B C 1
ATOM 3670 O O . LYS B 1 190 ? 54.415 3.001 73.422 1.00 27.98 190 LYS B O 1
ATOM 3676 N N . SER B 1 191 ? 54.672 2.071 75.460 1.00 20.42 191 SER B N 1
ATOM 3677 C CA . SER B 1 191 ? 54.701 0.705 74.971 1.00 21.92 191 SER B CA 1
ATOM 3678 C C . SER B 1 191 ? 53.278 0.166 74.898 1.00 21.06 191 SER B C 1
ATOM 3679 O O . SER B 1 191 ? 52.328 0.855 75.257 1.00 22.81 191 SER B O 1
ATOM 3682 N N . ARG B 1 192 ? 53.132 -1.076 74.453 1.00 19.76 192 ARG B N 1
ATOM 3683 C CA . ARG B 1 192 ? 51.830 -1.734 74.379 1.00 21.11 192 ARG B CA 1
ATOM 3684 C C . ARG B 1 192 ? 50.983 -1.565 75.650 1.00 23.35 192 ARG B C 1
ATOM 3685 O O . ARG B 1 192 ? 49.777 -1.384 75.580 1.00 21.51 192 ARG B O 1
ATOM 3693 N N . TYR B 1 193 ? 51.617 -1.650 76.817 1.00 18.59 193 TYR B N 1
ATOM 3694 C CA . TYR B 1 193 ? 50.884 -1.539 78.084 1.00 19.47 193 TYR B CA 1
ATOM 3695 C C . TYR B 1 193 ? 51.240 -0.270 78.851 1.00 20.24 193 TYR B C 1
ATOM 3696 O O . TYR B 1 193 ? 50.955 -0.138 80.047 1.00 23.80 193 TYR B O 1
ATOM 3705 N N . GLY B 1 194 ? 51.823 0.691 78.138 1.00 22.84 194 GLY B N 1
ATOM 3706 C CA . GLY B 1 194 ? 52.239 1.938 78.755 1.00 22.52 194 GLY B CA 1
ATOM 3707 C C . GLY B 1 194 ? 51.096 2.739 79.391 1.00 19.95 194 GLY B C 1
ATOM 3708 O O . GLY B 1 194 ? 51.354 3.611 80.209 1.00 18.69 194 GLY B O 1
ATOM 3709 N N . LEU B 1 195 ? 49.853 2.484 78.998 1.00 18.58 195 LEU B N 1
ATOM 3710 C CA . LEU B 1 195 ? 48.759 3.298 79.547 1.00 17.53 195 LEU B CA 1
ATOM 3711 C C . LEU B 1 195 ? 48.696 3.228 81.074 1.00 17.03 195 LEU B C 1
ATOM 3712 O O . LEU B 1 195 ? 48.168 4.135 81.715 1.00 17.96 195 LEU B O 1
ATOM 3717 N N . ILE B 1 196 ? 49.184 2.135 81.662 1.00 18.12 196 ILE B N 1
ATOM 3718 C CA . ILE B 1 196 ? 49.213 2.038 83.129 1.00 18.11 196 ILE B CA 1
ATOM 3719 C C . ILE B 1 196 ? 49.976 3.222 83.717 1.00 16.29 196 ILE B C 1
ATOM 3720 O O . ILE B 1 196 ? 49.625 3.762 84.778 1.00 16.25 196 ILE B O 1
ATOM 3725 N N . HIS B 1 197 ? 51.038 3.621 83.030 1.00 15.99 197 HIS B N 1
ATOM 3726 C CA . HIS B 1 197 ? 51.781 4.814 83.416 1.00 19.87 197 HIS B CA 1
ATOM 3727 C C . HIS B 1 197 ? 51.241 6.095 82.778 1.00 21.91 197 HIS B C 1
ATOM 3728 O O . HIS B 1 197 ? 51.027 7.087 83.485 1.00 23.76 197 HIS B O 1
ATOM 3735 N N . ASP B 1 198 ? 51.022 6.043 81.459 1.00 21.10 198 ASP B N 1
ATOM 3736 C CA . ASP B 1 198 ? 50.763 7.226 80.614 1.00 23.51 198 ASP B CA 1
ATOM 3737 C C . ASP B 1 198 ? 49.360 7.786 80.835 1.00 25.92 198 ASP B C 1
ATOM 3738 O O . ASP B 1 198 ? 49.120 8.979 80.667 1.00 28.34 198 ASP B O 1
ATOM 3743 N N . VAL B 1 199 ? 48.436 6.899 81.179 1.00 19.09 199 VAL B N 1
ATOM 3744 C CA . VAL B 1 199 ? 47.038 7.280 81.350 1.00 19.44 199 VAL B CA 1
ATOM 3745 C C . VAL B 1 199 ? 46.592 7.190 82.825 1.00 19.44 199 VAL B C 1
ATOM 3746 O O . VAL B 1 199 ? 46.003 8.132 83.358 1.00 22.69 199 VAL B O 1
ATOM 3750 N N . PHE B 1 200 ? 46.938 6.089 83.495 1.00 19.27 200 PHE B N 1
ATOM 3751 C CA . PHE B 1 200 ? 46.412 5.820 84.840 1.00 17.55 200 PHE B CA 1
ATOM 3752 C C . PHE B 1 200 ? 47.308 6.447 85.909 1.00 22.35 200 PHE B C 1
ATOM 3753 O O . PHE B 1 200 ? 46.928 6.511 87.063 1.00 23.75 200 PHE B O 1
ATOM 3761 N N . GLY B 1 201 ? 48.508 6.896 85.516 1.00 21.02 201 GLY B N 1
ATOM 3762 C CA . GLY B 1 201 ? 49.340 7.705 86.401 1.00 22.26 201 GLY B CA 1
ATOM 3763 C C . GLY B 1 201 ? 50.255 6.967 87.363 1.00 21.67 201 GLY B C 1
ATOM 3764 O O . GLY B 1 201 ? 50.806 7.569 88.290 1.00 24.10 201 GLY B O 1
ATOM 3765 N N . VAL B 1 202 ? 50.444 5.671 87.149 1.00 20.05 202 VAL B N 1
ATOM 3766 C CA . VAL B 1 202 ? 51.321 4.885 88.022 1.00 21.04 202 VAL B CA 1
ATOM 3767 C C . VAL B 1 202 ? 52.748 5.274 87.685 1.00 19.93 202 VAL B C 1
ATOM 3768 O O . VAL B 1 202 ? 53.123 5.274 86.527 1.00 20.82 202 VAL B O 1
ATOM 3772 N N . ALA B 1 203 ? 53.529 5.681 88.685 1.00 21.37 203 ALA B N 1
ATOM 3773 C CA . ALA B 1 203 ? 54.912 6.065 88.393 1.00 20.85 203 ALA B CA 1
ATOM 3774 C C . ALA B 1 203 ? 55.689 4.828 87.955 1.00 20.24 203 ALA B C 1
ATOM 3775 O O . ALA B 1 203 ? 55.589 3.765 88.571 1.00 21.44 203 ALA B O 1
ATOM 3777 N N . PRO B 1 204 ? 56.481 4.959 86.886 1.00 22.04 204 PRO B N 1
ATOM 3778 C CA . PRO B 1 204 ? 57.259 3.811 86.396 1.00 18.83 204 PRO B CA 1
ATOM 3779 C C . PRO B 1 204 ? 58.377 3.456 87.366 1.00 21.74 204 PRO B C 1
ATOM 3780 O O . PRO B 1 204 ? 59.083 4.363 87.838 1.00 22.43 204 PRO B O 1
ATOM 3784 N N . ALA B 1 205 ? 58.527 2.168 87.667 1.00 19.76 205 ALA B N 1
ATOM 3785 C CA . ALA B 1 205 ? 59.666 1.706 88.451 1.00 20.85 205 ALA B CA 1
ATOM 3786 C C . ALA B 1 205 ? 60.947 1.835 87.627 1.00 24.88 205 ALA B C 1
ATOM 3787 O O . ALA B 1 205 ? 62.036 1.966 88.186 1.00 22.25 205 ALA B O 1
ATOM 3789 N N . ASP B 1 206 ? 60.808 1.803 86.305 1.00 22.14 206 ASP B N 1
ATOM 3790 C CA . ASP B 1 206 ? 61.964 1.958 85.417 1.00 23.21 206 ASP B CA 1
ATOM 3791 C C . ASP B 1 206 ? 61.541 2.837 84.258 1.00 21.46 206 ASP B C 1
ATOM 3792 O O . ASP B 1 206 ? 60.796 2.400 83.399 1.00 22.28 206 ASP B O 1
ATOM 3797 N N . GLN B 1 207 ? 62.035 4.073 84.238 1.00 25.16 207 GLN B N 1
ATOM 3798 C CA . GLN B 1 207 ? 61.695 5.042 83.188 1.00 33.28 207 GLN B CA 1
ATOM 3799 C C . GLN B 1 207 ? 62.332 4.684 81.854 1.00 33.40 207 GLN B C 1
ATOM 3800 O O . GLN B 1 207 ? 61.945 5.210 80.807 1.00 40.49 207 GLN B O 1
ATOM 3806 N N . ASN B 1 208 ? 63.318 3.799 81.888 1.00 23.00 208 ASN B N 1
ATOM 3807 C CA . ASN B 1 208 ? 64.169 3.597 80.709 1.00 24.26 208 ASN B CA 1
ATOM 3808 C C . ASN B 1 208 ? 63.903 2.361 79.862 1.00 27.04 208 ASN B C 1
ATOM 3809 O O . ASN B 1 208 ? 64.702 2.011 79.013 1.00 32.69 208 ASN B O 1
ATOM 3814 N N . ILE B 1 209 ? 62.764 1.723 80.085 1.00 23.38 209 ILE B N 1
ATOM 3815 C CA . ILE B 1 209 ? 62.402 0.546 79.308 1.00 20.00 209 ILE B CA 1
ATOM 3816 C C . ILE B 1 209 ? 62.140 0.987 77.877 1.00 22.91 209 ILE B C 1
ATOM 3817 O O . ILE B 1 209 ? 61.433 1.972 77.639 1.00 25.86 209 ILE B O 1
ATOM 3822 N N . LYS B 1 210 ? 62.721 0.261 76.935 1.00 19.74 210 LYS B N 1
ATOM 3823 C CA . LYS B 1 210 ? 62.516 0.535 75.521 1.00 22.95 210 LYS B CA 1
ATOM 3824 C C . LYS B 1 210 ? 61.119 0.097 75.097 1.00 27.82 210 LYS B C 1
ATOM 3825 O O . LYS B 1 210 ? 60.725 -1.042 75.353 1.00 31.03 210 LYS B O 1
ATOM 3831 N N . ALA B 1 211 ? 60.376 1.009 74.466 1.00 26.30 211 ALA B N 1
ATOM 3832 C CA . ALA B 1 211 ? 58.978 0.752 74.113 1.00 27.67 211 ALA B CA 1
ATOM 3833 C C . ALA B 1 211 ? 58.858 -0.066 72.842 1.00 32.62 211 ALA B C 1
ATOM 3834 O O . ALA B 1 211 ? 59.535 0.200 71.843 1.00 27.57 211 ALA B O 1
ATOM 3836 N N . SER B 1 212 ? 57.994 -1.070 72.891 1.00 33.90 212 SER B N 1
ATOM 3837 C CA . SER B 1 212 ? 57.638 -1.833 71.709 1.00 37.97 212 SER B CA 1
ATOM 3838 C C . SER B 1 212 ? 56.345 -2.594 71.972 1.00 37.23 212 SER B C 1
ATOM 3839 O O . SER B 1 212 ? 55.724 -2.459 73.056 1.00 31.45 212 SER B O 1
ATOM 3842 N N . THR B 1 213 ? 55.927 -3.361 70.967 1.00 35.67 213 THR B N 1
ATOM 3843 C CA . THR B 1 213 ? 54.743 -4.207 71.089 1.00 31.10 213 THR B CA 1
ATOM 3844 C C . THR B 1 213 ? 55.044 -5.510 71.827 1.00 29.74 213 THR B C 1
ATOM 3845 O O . THR B 1 213 ? 54.211 -6.003 72.573 1.00 34.56 213 THR B O 1
ATOM 3849 N N A HIS B 1 214 ? 56.241 -6.045 71.611 0.50 29.03 214 HIS B N 1
ATOM 3850 N N B HIS B 1 214 ? 56.233 -6.069 71.635 0.50 29.02 214 HIS B N 1
ATOM 3851 C CA A HIS B 1 214 ? 56.679 -7.272 72.264 0.50 31.23 214 HIS B CA 1
ATOM 3852 C CA B HIS B 1 214 ? 56.568 -7.303 72.339 0.50 30.25 214 HIS B CA 1
ATOM 3853 C C A HIS B 1 214 ? 57.162 -7.028 73.707 0.50 27.75 214 HIS B C 1
ATOM 3854 C C B HIS B 1 214 ? 57.332 -7.070 73.660 0.50 27.86 214 HIS B C 1
ATOM 3855 O O A HIS B 1 214 ? 57.126 -7.924 74.550 0.50 28.27 214 HIS B O 1
ATOM 3856 O O B HIS B 1 214 ? 57.650 -8.019 74.379 0.50 27.83 214 HIS B O 1
ATOM 3869 N N . GLY B 1 215 ? 57.614 -5.809 73.967 1.00 28.17 215 GLY B N 1
ATOM 3870 C CA . GLY B 1 215 ? 58.260 -5.469 75.221 1.00 27.00 215 GLY B CA 1
ATOM 3871 C C . GLY B 1 215 ? 59.756 -5.743 75.200 1.00 24.59 215 GLY B C 1
ATOM 3872 O O . GLY B 1 215 ? 60.278 -6.385 74.297 1.00 28.40 215 GLY B O 1
ATOM 3873 N N . GLN B 1 216 ? 60.437 -5.277 76.240 1.00 20.32 216 GLN B N 1
ATOM 3874 C CA . GLN B 1 216 ? 61.863 -5.468 76.390 1.00 25.03 216 GLN B CA 1
ATOM 3875 C C . GLN B 1 216 ? 62.118 -6.757 77.148 1.00 20.93 216 GLN B C 1
ATOM 3876 O O . GLN B 1 216 ? 61.648 -6.932 78.267 1.00 21.10 216 GLN B O 1
ATOM 3882 N N . SER B 1 217 ? 62.841 -7.674 76.517 1.00 22.81 217 SER B N 1
ATOM 3883 C CA . SER B 1 217 ? 63.224 -8.919 77.168 1.00 22.26 217 SER B CA 1
ATOM 3884 C C . SER B 1 217 ? 64.080 -8.613 78.407 1.00 23.47 217 SER B C 1
ATOM 3885 O O . SER B 1 217 ? 65.063 -7.878 78.331 1.00 23.63 217 SER B O 1
ATOM 3888 N N . VAL B 1 218 ? 63.689 -9.164 79.550 1.00 20.38 218 VAL B N 1
ATOM 3889 C CA . VAL B 1 218 ? 64.425 -8.912 80.786 1.00 22.29 218 VAL B CA 1
ATOM 3890 C C . VAL B 1 218 ? 64.651 -10.200 81.569 1.00 23.58 218 VAL B C 1
ATOM 3891 O O . VAL B 1 218 ? 63.913 -11.177 81.421 1.00 22.04 218 VAL B O 1
ATOM 3895 N N . SER B 1 219 ? 65.688 -10.185 82.398 1.00 24.24 219 SER B N 1
ATOM 3896 C CA . SER B 1 219 ? 66.023 -11.301 83.255 1.00 27.80 219 SER B CA 1
ATOM 3897 C C . SER B 1 219 ? 65.247 -11.249 84.582 1.00 25.06 219 SER B C 1
ATOM 3898 O O . SER B 1 219 ? 64.685 -10.216 84.967 1.00 22.19 219 SER B O 1
ATOM 3901 N N . TYR B 1 220 ? 65.249 -12.365 85.291 1.00 25.34 220 TYR B N 1
ATOM 3902 C CA . TYR B 1 220 ? 64.846 -12.350 86.696 1.00 26.81 220 TYR B CA 1
ATOM 3903 C C . TYR B 1 220 ? 65.637 -11.341 87.517 1.00 25.57 220 TYR B C 1
ATOM 3904 O O . TYR B 1 220 ? 65.066 -10.684 88.399 1.00 28.42 220 TYR B O 1
ATOM 3913 N N . GLU B 1 221 ? 66.942 -11.233 87.260 1.00 23.03 221 GLU B N 1
ATOM 3914 C CA . GLU B 1 221 ? 67.774 -10.314 88.043 1.00 26.39 221 GLU B CA 1
ATOM 3915 C C . GLU B 1 221 ? 67.332 -8.873 87.844 1.00 29.92 221 GLU B C 1
ATOM 3916 O O . GLU B 1 221 ? 67.388 -8.074 88.766 1.00 25.64 221 GLU B O 1
ATOM 3922 N N . TYR B 1 222 ? 66.888 -8.552 86.632 1.00 24.09 222 TYR B N 1
ATOM 3923 C CA . TYR B 1 222 ? 66.309 -7.235 86.360 1.00 25.43 222 TYR B CA 1
ATOM 3924 C C . TYR B 1 222 ? 65.142 -6.908 87.294 1.00 22.94 222 TYR B C 1
ATOM 3925 O O . TYR B 1 222 ? 65.020 -5.785 87.787 1.00 23.27 222 TYR B O 1
ATOM 3934 N N . ILE B 1 223 ? 64.270 -7.878 87.518 1.00 18.94 223 ILE B N 1
ATOM 3935 C CA . ILE B 1 223 ? 63.133 -7.642 88.387 1.00 18.51 223 ILE B CA 1
ATOM 3936 C C . ILE B 1 223 ? 63.601 -7.314 89.821 1.00 22.56 223 ILE B C 1
ATOM 3937 O O . ILE B 1 223 ? 63.097 -6.371 90.422 1.00 20.81 223 ILE B O 1
ATOM 3942 N N . SER B 1 224 ? 64.557 -8.067 90.363 1.00 23.92 224 SER B N 1
ATOM 3943 C CA . SER B 1 224 ? 65.072 -7.719 91.712 1.00 24.73 224 SER B CA 1
ATOM 3944 C C . SER B 1 224 ? 65.746 -6.365 91.738 1.00 23.38 224 SER B C 1
ATOM 3945 O O . SER B 1 224 ? 65.610 -5.592 92.697 1.00 22.07 224 SER B O 1
ATOM 3948 N N . LYS B 1 225 ? 66.545 -6.093 90.714 1.00 21.58 225 LYS B N 1
ATOM 3949 C CA . LYS B 1 225 ? 67.284 -4.839 90.671 1.00 21.67 225 LYS B CA 1
ATOM 3950 C C . LYS B 1 225 ? 66.331 -3.643 90.651 1.00 19.23 225 LYS B C 1
ATOM 3951 O O . LYS B 1 225 ? 66.611 -2.589 91.251 1.00 22.42 225 LYS B O 1
ATOM 3957 N N . THR B 1 226 ? 65.216 -3.823 89.946 1.00 20.63 226 THR B N 1
ATOM 3958 C CA . THR B 1 226 ? 64.201 -2.798 89.802 1.00 17.09 226 THR B CA 1
ATOM 3959 C C . THR B 1 226 ? 63.364 -2.649 91.081 1.00 17.49 226 THR B C 1
ATOM 3960 O O . THR B 1 226 ? 63.015 -1.530 91.450 1.00 22.38 226 THR B O 1
ATOM 3964 N N . ASN B 1 227 ? 63.087 -3.761 91.759 1.00 18.02 227 ASN B N 1
ATOM 3965 C CA . ASN B 1 227 ? 62.325 -3.756 93.024 1.00 17.19 227 ASN B CA 1
ATOM 3966 C C . ASN B 1 227 ? 61.082 -2.890 92.994 1.00 17.25 227 ASN B C 1
ATOM 3967 O O . ASN B 1 227 ? 60.964 -1.949 93.769 1.00 19.90 227 ASN B O 1
ATOM 3972 N N . PRO B 1 228 ? 60.126 -3.214 92.102 1.00 19.84 228 PRO B N 1
ATOM 3973 C CA . PRO B 1 228 ? 58.924 -2.368 91.993 1.00 19.55 228 PRO B CA 1
ATOM 3974 C C . PRO B 1 228 ? 58.013 -2.495 93.220 1.00 17.89 228 PRO B C 1
ATOM 3975 O O . PRO B 1 228 ? 57.941 -3.560 93.833 1.00 19.20 228 PRO B O 1
ATOM 3979 N N . ASP B 1 229 ? 57.294 -1.431 93.555 1.00 18.07 229 ASP B N 1
ATOM 3980 C CA . ASP B 1 229 ? 56.304 -1.499 94.631 1.00 18.61 229 ASP B CA 1
ATOM 3981 C C . ASP B 1 229 ? 55.076 -2.330 94.252 1.00 19.79 229 ASP B C 1
ATOM 3982 O O . ASP B 1 229 ? 54.511 -3.041 95.090 1.00 19.91 229 ASP B O 1
ATOM 3987 N N . TYR B 1 230 ? 54.662 -2.211 92.989 1.00 18.44 230 TYR B N 1
ATOM 3988 C CA . TYR B 1 230 ? 53.516 -2.917 92.418 1.00 20.78 230 TYR B CA 1
ATOM 3989 C C . TYR B 1 230 ? 53.985 -3.609 91.152 1.00 18.48 230 TYR B C 1
ATOM 3990 O O . TYR B 1 230 ? 54.775 -3.050 90.377 1.00 20.38 230 TYR B O 1
ATOM 3999 N N . LEU B 1 231 ? 53.509 -4.823 90.937 1.00 18.12 231 LEU B N 1
ATOM 4000 C CA . LEU B 1 231 ? 53.921 -5.569 89.746 1.00 17.40 231 LEU B CA 1
ATOM 4001 C C . LEU B 1 231 ? 52.681 -5.999 88.984 1.00 17.27 231 LEU B C 1
ATOM 4002 O O . LEU B 1 231 ? 51.869 -6.766 89.500 1.00 20.47 231 LEU B O 1
ATOM 4007 N N . PHE B 1 232 ? 52.511 -5.447 87.781 1.00 17.41 232 PHE B N 1
ATOM 4008 C CA . PHE B 1 232 ? 51.360 -5.761 86.942 1.00 18.57 232 PHE B CA 1
ATOM 4009 C C . PHE B 1 232 ? 51.772 -6.872 85.999 1.00 17.16 232 PHE B C 1
ATOM 4010 O O . PHE B 1 232 ? 52.769 -6.742 85.263 1.00 18.94 232 PHE B O 1
ATOM 4018 N N . VAL B 1 233 ? 51.023 -7.963 86.008 1.00 17.47 233 VAL B N 1
ATOM 4019 C CA . VAL B 1 233 ? 51.438 -9.134 85.251 1.00 18.12 233 VAL B CA 1
ATOM 4020 C C . VAL B 1 233 ? 50.377 -9.540 84.239 1.00 19.19 233 VAL B C 1
ATOM 4021 O O . VAL B 1 233 ? 49.204 -9.733 84.590 1.00 19.22 233 VAL B O 1
ATOM 4025 N N . ILE B 1 234 ? 50.815 -9.696 83.004 1.00 17.64 234 ILE B N 1
ATOM 4026 C CA . ILE B 1 234 ? 49.990 -10.258 81.947 1.00 20.34 234 ILE B CA 1
ATOM 4027 C C . ILE B 1 234 ? 50.643 -11.564 81.513 1.00 22.85 234 ILE B C 1
ATOM 4028 O O . ILE B 1 234 ? 51.861 -11.628 81.342 1.00 22.73 234 ILE B O 1
ATOM 4033 N N . ASP B 1 235 ? 49.844 -12.608 81.346 1.00 19.31 235 ASP B N 1
ATOM 4034 C CA . ASP B 1 235 ? 50.396 -13.891 80.967 1.00 20.98 235 ASP B CA 1
ATOM 4035 C C . ASP B 1 235 ? 49.906 -14.215 79.572 1.00 22.93 235 ASP B C 1
ATOM 4036 O O . ASP B 1 235 ? 48.723 -14.499 79.348 1.00 22.86 235 ASP B O 1
ATOM 4041 N N . ARG B 1 236 ? 50.824 -14.179 78.616 1.00 22.05 236 ARG B N 1
ATOM 4042 C CA . ARG B 1 236 ? 50.446 -14.444 77.230 1.00 24.52 236 ARG B CA 1
ATOM 4043 C C . ARG B 1 236 ? 49.861 -15.832 77.030 1.00 25.81 236 ARG B C 1
ATOM 4044 O O . ARG B 1 236 ? 48.914 -15.992 76.256 1.00 25.95 236 ARG B O 1
ATOM 4052 N N . GLY B 1 237 ? 50.418 -16.830 77.716 1.00 22.79 237 GLY B N 1
ATOM 4053 C CA . GLY B 1 237 ? 49.935 -18.198 77.618 1.00 28.37 237 GLY B CA 1
ATOM 4054 C C . GLY B 1 237 ? 48.500 -18.275 78.093 1.00 31.18 237 GLY B C 1
ATOM 4055 O O . GLY B 1 237 ? 47.640 -18.870 77.438 1.00 29.42 237 GLY B O 1
ATOM 4056 N N . THR B 1 238 ? 48.228 -17.676 79.243 1.00 27.12 238 THR B N 1
ATOM 4057 C CA . THR B 1 238 ? 46.865 -17.681 79.762 1.00 26.32 238 THR B CA 1
ATOM 4058 C C . THR B 1 238 ? 45.929 -16.994 78.772 1.00 27.86 238 THR B C 1
ATOM 4059 O O . THR B 1 238 ? 44.807 -17.466 78.539 1.00 33.00 238 THR B O 1
ATOM 4063 N N . ALA B 1 239 ? 46.405 -15.919 78.149 1.00 23.41 239 ALA B N 1
ATOM 4064 C CA . ALA B 1 239 ? 45.562 -15.134 77.232 1.00 24.37 239 ALA B CA 1
ATOM 4065 C C . ALA B 1 239 ? 45.080 -15.972 76.064 1.00 29.44 239 ALA B C 1
ATOM 4066 O O . ALA B 1 239 ? 43.963 -15.782 75.589 1.00 30.19 239 ALA B O 1
ATOM 4068 N N . ILE B 1 240 ? 45.916 -16.901 75.597 1.00 28.99 240 ILE B N 1
ATOM 4069 C CA . ILE B 1 240 ? 45.544 -17.685 74.412 1.00 32.55 240 ILE B CA 1
ATOM 4070 C C . ILE B 1 240 ? 45.250 -19.166 74.679 1.00 41.09 240 ILE B C 1
ATOM 4071 O O . ILE B 1 240 ? 45.031 -19.927 73.743 1.00 44.65 240 ILE B O 1
ATOM 4076 N N . GLY B 1 241 ? 45.263 -19.584 75.943 1.00 49.79 241 GLY B N 1
ATOM 4077 C CA . GLY B 1 241 ? 45.067 -20.991 76.270 1.00 54.18 241 GLY B CA 1
ATOM 4078 C C . GLY B 1 241 ? 46.292 -21.882 76.080 1.00 52.53 241 GLY B C 1
ATOM 4079 O O . GLY B 1 241 ? 46.188 -23.047 75.690 1.00 58.16 241 GLY B O 1
ATOM 4080 N N . GLU B 1 242 ? 47.467 -21.332 76.340 1.00 44.58 242 GLU B N 1
ATOM 4081 C CA . GLU B 1 242 ? 48.675 -22.131 76.392 1.00 41.43 242 GLU B CA 1
ATOM 4082 C C . GLU B 1 242 ? 49.133 -22.140 77.842 1.00 37.41 242 GLU B C 1
ATOM 4083 O O . GLU B 1 242 ? 48.443 -21.642 78.718 1.00 41.60 242 GLU B O 1
ATOM 4089 N N . THR B 1 243 ? 50.280 -22.727 78.103 1.00 40.47 243 THR B N 1
ATOM 4090 C CA . THR B 1 243 ? 50.699 -22.910 79.478 1.00 41.47 243 THR B CA 1
ATOM 4091 C C . THR B 1 243 ? 50.958 -21.562 80.171 1.00 37.58 243 THR B C 1
ATOM 4092 O O . THR B 1 243 ? 51.675 -20.713 79.643 1.00 30.47 243 THR B O 1
ATOM 4096 N N . SER B 1 244 ? 50.366 -21.371 81.348 1.00 39.08 244 SER B N 1
ATOM 4097 C CA . SER B 1 244 ? 50.658 -20.191 82.153 1.00 35.58 244 SER B CA 1
ATOM 4098 C C . SER B 1 244 ? 52.032 -20.364 82.769 1.00 25.15 244 SER B C 1
ATOM 4099 O O . SER B 1 244 ? 52.477 -21.489 83.041 1.00 29.70 244 SER B O 1
ATOM 4102 N N . SER B 1 245 ? 52.728 -19.257 82.980 1.00 26.09 245 SER B N 1
ATOM 4103 C CA . SER B 1 245 ? 54.060 -19.349 83.569 1.00 29.51 245 SER B CA 1
ATOM 4104 C C . SER B 1 245 ? 54.262 -18.295 84.655 1.00 33.18 245 SER B C 1
ATOM 4105 O O . SER B 1 245 ? 55.383 -18.002 85.065 1.00 34.85 245 SER B O 1
ATOM 4108 N N . THR B 1 246 ? 53.153 -17.762 85.151 1.00 28.89 246 THR B N 1
ATOM 4109 C CA . THR B 1 246 ? 53.193 -16.679 86.127 1.00 27.28 246 THR B CA 1
ATOM 4110 C C . THR B 1 246 ? 53.731 -17.144 87.487 1.00 29.57 246 THR B C 1
ATOM 4111 O O . THR B 1 246 ? 54.561 -16.474 88.111 1.00 30.01 246 THR B O 1
ATOM 4115 N N . LYS B 1 247 ? 53.281 -18.307 87.937 1.00 25.80 247 LYS B N 1
ATOM 4116 C CA . LYS B 1 247 ? 53.715 -18.822 89.231 1.00 30.23 247 LYS B CA 1
ATOM 4117 C C . LYS B 1 247 ? 55.241 -18.949 89.329 1.00 30.02 247 LYS B C 1
ATOM 4118 O O . LYS B 1 247 ? 55.842 -18.565 90.338 1.00 30.62 247 LYS B O 1
ATOM 4124 N N . GLN B 1 248 ? 55.871 -19.484 88.286 1.00 28.83 248 GLN B N 1
ATOM 4125 C CA . GLN B 1 248 ? 57.315 -19.694 88.333 1.00 32.36 248 GLN B CA 1
ATOM 4126 C C . GLN B 1 248 ? 58.059 -18.360 88.349 1.00 27.40 248 GLN B C 1
ATOM 4127 O O . GLN B 1 248 ? 59.151 -18.247 88.926 1.00 28.44 248 GLN B O 1
ATOM 4133 N N . VAL B 1 249 ? 57.462 -17.343 87.740 1.00 24.93 249 VAL B N 1
ATOM 4134 C CA . VAL B 1 249 ? 58.064 -16.015 87.799 1.00 26.65 249 VAL B CA 1
ATOM 4135 C C . VAL B 1 249 ? 58.021 -15.453 89.216 1.00 30.86 249 VAL B C 1
ATOM 4136 O O . VAL B 1 249 ? 59.062 -15.137 89.801 1.00 28.45 249 VAL B O 1
ATOM 4140 N N . VAL B 1 250 ? 56.822 -15.350 89.789 1.00 30.40 250 VAL B N 1
ATOM 4141 C CA . VAL B 1 250 ? 56.695 -14.713 91.104 1.00 30.74 250 VAL B CA 1
ATOM 4142 C C . VAL B 1 250 ? 57.351 -15.498 92.246 1.00 29.71 250 VAL B C 1
ATOM 4143 O O . VAL B 1 250 ? 57.674 -14.919 93.298 1.00 32.87 250 VAL B O 1
ATOM 4147 N N . GLU B 1 251 ? 57.581 -16.801 92.052 1.00 25.66 251 GLU B N 1
ATOM 4148 C CA . GLU B 1 251 ? 58.203 -17.622 93.087 1.00 24.10 251 GLU B CA 1
ATOM 4149 C C . GLU B 1 251 ? 59.709 -17.785 92.933 1.00 25.04 251 GLU B C 1
ATOM 4150 O O . GLU B 1 251 ? 60.393 -18.359 93.801 1.00 30.75 251 GLU B O 1
ATOM 4156 N N . ASN B 1 252 ? 60.236 -17.259 91.835 1.00 29.05 252 ASN B N 1
ATOM 4157 C CA . ASN B 1 252 ? 61.670 -17.311 91.587 1.00 27.12 252 ASN B CA 1
ATOM 4158 C C . ASN B 1 252 ? 62.443 -16.600 92.710 1.00 29.83 252 ASN B C 1
ATOM 4159 O O . ASN B 1 252 ? 61.970 -15.608 93.248 1.00 25.87 252 ASN B O 1
ATOM 4164 N N . ASP B 1 253 ? 63.627 -17.101 93.055 1.00 31.50 253 ASP B N 1
ATOM 4165 C CA . ASP B 1 253 ? 64.382 -16.555 94.190 1.00 36.75 253 ASP B CA 1
ATOM 4166 C C . ASP B 1 253 ? 64.696 -15.068 94.045 1.00 36.74 253 ASP B C 1
ATOM 4167 O O . ASP B 1 253 ? 64.876 -14.362 95.040 1.00 40.17 253 ASP B O 1
ATOM 4172 N N . TYR B 1 254 ? 64.776 -14.595 92.808 1.00 32.33 254 TYR B N 1
ATOM 4173 C CA . TYR B 1 254 ? 65.035 -13.183 92.553 1.00 34.51 254 TYR B CA 1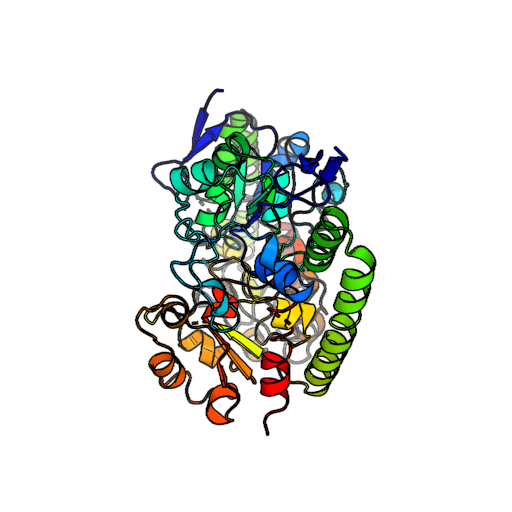
ATOM 4174 C C . TYR B 1 254 ? 63.801 -12.327 92.420 1.00 37.55 254 TYR B C 1
ATOM 4175 O O . TYR B 1 254 ? 63.900 -11.157 92.060 1.00 38.42 254 TYR B O 1
ATOM 4184 N N . VAL B 1 255 ? 62.626 -12.885 92.664 1.00 27.18 255 VAL B N 1
ATOM 4185 C CA . VAL B 1 255 ? 61.449 -12.073 92.508 1.00 26.38 255 VAL B CA 1
ATOM 4186 C C . VAL B 1 255 ? 60.694 -12.038 93.832 1.00 22.51 255 VAL B C 1
ATOM 4187 O O . VAL B 1 255 ? 60.038 -11.053 94.157 1.00 27.68 255 VAL B O 1
ATOM 4191 N N . LYS B 1 256 ? 60.830 -13.105 94.605 1.00 26.15 256 LYS B N 1
ATOM 4192 C CA . LYS B 1 256 ? 59.921 -13.330 95.717 1.00 31.45 256 LYS B CA 1
ATOM 4193 C C . LYS B 1 256 ? 60.134 -12.320 96.834 1.00 28.20 256 LYS B C 1
ATOM 4194 O O . LYS B 1 256 ? 59.230 -12.105 97.646 1.00 31.85 256 LYS B O 1
ATOM 4200 N N . ASN B 1 257 ? 61.323 -11.712 96.905 1.00 26.08 257 ASN B N 1
ATOM 4201 C CA . ASN B 1 257 ? 61.559 -10.690 97.937 1.00 24.04 257 ASN B CA 1
ATOM 4202 C C . ASN B 1 257 ? 61.366 -9.262 97.447 1.00 20.29 257 ASN B C 1
ATOM 4203 O O . ASN B 1 257 ? 61.554 -8.305 98.197 1.00 24.27 257 ASN B O 1
ATOM 4208 N N . VAL B 1 258 ? 61.010 -9.119 96.175 1.00 19.38 258 VAL B N 1
ATOM 4209 C CA . VAL B 1 258 ? 60.710 -7.826 95.617 1.00 20.92 258 VAL B CA 1
ATOM 4210 C C . VAL B 1 258 ? 59.515 -7.251 96.369 1.00 19.28 258 VAL B C 1
ATOM 4211 O O . VAL B 1 258 ? 58.657 -8.004 96.820 1.00 23.58 258 VAL B O 1
ATOM 4215 N N . ASN B 1 259 ? 59.474 -5.933 96.562 1.00 19.63 259 ASN B N 1
ATOM 4216 C CA . ASN B 1 259 ? 58.385 -5.342 97.365 1.00 19.69 259 ASN B CA 1
ATOM 4217 C C . ASN B 1 259 ? 56.981 -5.760 96.917 1.00 20.50 259 ASN B C 1
ATOM 4218 O O . ASN B 1 259 ? 56.121 -6.133 97.747 1.00 23.80 259 ASN B O 1
ATOM 4223 N N . ALA B 1 260 ? 56.745 -5.671 95.608 1.00 20.88 260 ALA B N 1
ATOM 4224 C CA . ALA B 1 260 ? 55.453 -6.070 95.052 1.00 23.09 260 ALA B CA 1
ATOM 4225 C C . ALA B 1 260 ? 55.050 -7.467 95.489 1.00 26.08 260 ALA B C 1
ATOM 4226 O O . ALA B 1 260 ? 53.881 -7.718 95.809 1.00 27.55 260 ALA B O 1
ATOM 4228 N N . VAL B 1 261 ? 56.009 -8.394 95.497 1.00 25.40 261 VAL B N 1
ATOM 4229 C CA . VAL B 1 261 ? 55.688 -9.776 95.827 1.00 27.49 261 VAL B CA 1
ATOM 4230 C C . VAL B 1 261 ? 55.560 -9.958 97.334 1.00 32.39 261 VAL B C 1
ATOM 4231 O O . VAL B 1 261 ? 54.546 -10.467 97.832 1.00 29.79 261 VAL B O 1
ATOM 4235 N N . LYS B 1 262 ? 56.555 -9.500 98.082 1.00 24.63 262 LYS B N 1
ATOM 4236 C CA . LYS B 1 262 ? 56.506 -9.761 99.516 1.00 27.76 262 LYS B CA 1
ATOM 4237 C C . LYS B 1 262 ? 55.389 -8.992 100.242 1.00 36.30 262 LYS B C 1
ATOM 4238 O O . LYS B 1 262 ? 54.916 -9.428 101.298 1.00 34.48 262 LYS B O 1
ATOM 4244 N N . ASN B 1 263 ? 54.937 -7.888 99.654 1.00 33.39 263 ASN B N 1
ATOM 4245 C CA . ASN B 1 263 ? 53.863 -7.081 100.236 1.00 28.97 263 ASN B CA 1
ATOM 4246 C C . ASN B 1 263 ? 52.475 -7.371 99.681 1.00 29.55 263 ASN B C 1
ATOM 4247 O O . ASN B 1 263 ? 51.521 -6.668 100.018 1.00 35.98 263 ASN B O 1
ATOM 4252 N N . GLY B 1 264 ? 52.361 -8.378 98.821 1.00 28.31 264 GLY B N 1
ATOM 4253 C CA . GLY B 1 264 ? 51.070 -8.729 98.234 1.00 29.05 264 GLY B CA 1
ATOM 4254 C C . GLY B 1 264 ? 50.521 -7.726 97.226 1.00 32.02 264 GLY B C 1
ATOM 4255 O O . GLY B 1 264 ? 49.307 -7.529 97.118 1.00 31.07 264 GLY B O 1
ATOM 4256 N N . HIS B 1 265 ? 51.401 -7.085 96.465 1.00 23.50 265 HIS B N 1
ATOM 4257 C CA . HIS B 1 265 ? 50.938 -6.145 95.456 1.00 20.61 265 HIS B CA 1
ATOM 4258 C C . HIS B 1 265 ? 51.324 -6.596 94.060 1.00 20.97 265 HIS B C 1
ATOM 4259 O O . HIS B 1 265 ? 51.769 -5.792 93.237 1.00 24.92 265 HIS B O 1
ATOM 4266 N N . VAL B 1 266 ? 51.112 -7.879 93.789 1.00 22.78 266 VAL B N 1
ATOM 4267 C CA . VAL B 1 266 ? 51.162 -8.349 92.410 1.00 22.19 266 VAL B CA 1
ATOM 4268 C C . VAL B 1 266 ? 49.733 -8.257 91.908 1.00 20.02 266 VAL B C 1
ATOM 4269 O O . VAL B 1 266 ? 48.818 -8.786 92.546 1.00 23.46 266 VAL B O 1
ATOM 4273 N N . ILE B 1 267 ? 49.555 -7.547 90.803 1.00 19.76 267 ILE B N 1
ATOM 4274 C CA . ILE B 1 267 ? 48.245 -7.383 90.196 1.00 20.62 267 ILE B CA 1
ATOM 4275 C C . ILE B 1 267 ? 48.198 -8.293 88.981 1.00 18.88 267 ILE B C 1
ATOM 4276 O O . ILE B 1 267 ? 48.902 -8.081 87.972 1.00 21.51 267 ILE B O 1
ATOM 4281 N N . TYR B 1 268 ? 47.371 -9.332 89.081 1.00 20.18 268 TYR B N 1
ATOM 4282 C CA . TYR B 1 268 ? 47.224 -10.257 87.954 1.00 19.40 268 TYR B CA 1
ATOM 4283 C C . TYR B 1 268 ? 46.130 -9.760 87.021 1.00 22.09 268 TYR B C 1
ATOM 4284 O O . TYR B 1 268 ? 44.943 -9.912 87.307 1.00 25.25 268 TYR B O 1
ATOM 4293 N N . LEU B 1 269 ? 46.540 -9.184 85.907 1.00 16.85 269 LEU B N 1
ATOM 4294 C CA . LEU B 1 269 ? 45.588 -8.547 84.991 1.00 15.95 269 LEU B CA 1
ATOM 4295 C C . LEU B 1 269 ? 44.867 -9.617 84.195 1.00 21.06 269 LEU B C 1
ATOM 4296 O O . LEU B 1 269 ? 45.352 -10.750 84.086 1.00 20.81 269 LEU B O 1
ATOM 4301 N N . ASP B 1 270 ? 43.677 -9.275 83.693 1.00 19.99 270 ASP B N 1
ATOM 4302 C CA . ASP B 1 270 ? 42.905 -10.204 82.861 1.00 25.12 270 ASP B CA 1
ATOM 4303 C C . ASP B 1 270 ? 43.623 -10.364 81.525 1.00 18.34 270 ASP B C 1
ATOM 4304 O O . ASP B 1 270 ? 43.428 -9.572 80.603 1.00 18.57 270 ASP B O 1
ATOM 4309 N N . SER B 1 271 ? 44.506 -11.354 81.439 1.00 20.57 271 SER B N 1
ATOM 4310 C CA . SER B 1 271 ? 45.438 -11.430 80.319 1.00 18.74 271 SER B CA 1
ATOM 4311 C C . SER B 1 271 ? 44.748 -11.451 78.953 1.00 18.83 271 SER B C 1
ATOM 4312 O O . SER B 1 271 ? 45.234 -10.827 78.016 1.00 18.57 271 SER B O 1
ATOM 4315 N N . ALA B 1 272 ? 43.644 -12.190 78.822 1.00 19.45 272 ALA B N 1
ATOM 4316 C CA . ALA B 1 272 ? 42.967 -12.257 77.518 1.00 23.13 272 ALA B CA 1
ATOM 4317 C C . ALA B 1 272 ? 42.496 -10.881 77.069 1.00 22.25 272 ALA B C 1
ATOM 4318 O O . ALA B 1 272 ? 42.661 -10.483 75.916 1.00 21.24 272 ALA B O 1
ATOM 4320 N N . THR B 1 273 ? 41.898 -10.135 77.983 1.00 21.15 273 THR B N 1
ATOM 4321 C CA . THR B 1 273 ? 41.494 -8.787 77.637 1.00 21.22 273 THR B CA 1
ATOM 4322 C C . THR B 1 273 ? 42.667 -7.874 77.293 1.00 24.58 273 THR B C 1
ATOM 4323 O O . THR B 1 273 ? 42.630 -7.151 76.299 1.00 17.97 273 THR B O 1
ATOM 4327 N N . TRP B 1 274 ? 43.704 -7.883 78.127 1.00 18.02 274 TRP B N 1
ATOM 4328 C CA . TRP B 1 274 ? 44.828 -7.007 77.891 1.00 17.05 274 TRP B CA 1
ATOM 4329 C C . TRP B 1 274 ? 45.622 -7.364 76.617 1.00 15.81 274 TRP B C 1
ATOM 4330 O O . TRP B 1 274 ? 46.104 -6.477 75.901 1.00 20.80 274 TRP B O 1
ATOM 4341 N N . TYR B 1 275 ? 45.718 -8.648 76.325 1.00 20.30 275 TYR B N 1
ATOM 4342 C CA . TYR B 1 275 ? 46.531 -9.089 75.178 1.00 21.06 275 TYR B CA 1
ATOM 4343 C C . TYR B 1 275 ? 45.733 -9.089 73.868 1.00 21.67 275 TYR B C 1
ATOM 4344 O O . TYR B 1 275 ? 46.259 -8.696 72.834 1.00 22.44 275 TYR B O 1
ATOM 4353 N N . LEU B 1 276 ? 44.480 -9.528 73.920 1.00 18.71 276 LEU B N 1
ATOM 4354 C CA . LEU B 1 276 ? 43.666 -9.671 72.705 1.00 18.42 276 LEU B CA 1
ATOM 4355 C C . LEU B 1 276 ? 42.753 -8.496 72.410 1.00 22.08 276 LEU B C 1
ATOM 4356 O O . LEU B 1 276 ? 42.248 -8.362 71.279 1.00 20.89 276 LEU B O 1
ATOM 4361 N N . SER B 1 277 ? 42.522 -7.649 73.406 1.00 18.54 277 SER B N 1
ATOM 4362 C CA . SER B 1 277 ? 41.546 -6.578 73.218 1.00 18.07 277 SER B CA 1
ATOM 4363 C C . SER B 1 277 ? 42.133 -5.278 73.717 1.00 17.26 277 SER B C 1
ATOM 4364 O O . SER B 1 277 ? 43.336 -5.034 73.527 1.00 20.09 277 SER B O 1
ATOM 4367 N N . GLY B 1 278 ? 41.300 -4.415 74.298 1.00 18.97 278 GLY B N 1
ATOM 4368 C CA . GLY B 1 278 ? 41.725 -3.085 74.692 1.00 20.27 278 GLY B CA 1
ATOM 4369 C C . GLY B 1 278 ? 41.318 -2.047 73.660 1.00 19.67 278 GLY B C 1
ATOM 4370 O O . GLY B 1 278 ? 41.127 -2.368 72.491 1.00 21.34 278 GLY B O 1
ATOM 4371 N N . GLY B 1 279 ? 41.212 -0.803 74.095 1.00 16.26 279 GLY B N 1
ATOM 4372 C CA . GLY B 1 279 ? 40.949 0.330 73.218 1.00 16.45 279 GLY B CA 1
ATOM 4373 C C . GLY B 1 279 ? 39.467 0.557 72.945 1.00 18.94 279 GLY B C 1
ATOM 4374 O O . GLY B 1 279 ? 39.112 1.409 72.138 1.00 20.13 279 GLY B O 1
ATOM 4375 N N . GLY B 1 280 ? 38.595 -0.194 73.615 1.00 17.77 280 GLY B N 1
ATOM 4376 C CA . GLY B 1 280 ? 37.154 0.011 73.474 1.00 19.80 280 GLY B CA 1
ATOM 4377 C C . GLY B 1 280 ? 36.518 0.523 74.758 1.00 20.53 280 GLY B C 1
ATOM 4378 O O . GLY B 1 280 ? 37.154 0.525 75.808 1.00 17.40 280 GLY B O 1
ATOM 4379 N N . LEU B 1 281 ? 35.263 0.949 74.683 1.00 18.30 281 LEU B N 1
ATOM 4380 C CA . LEU B 1 281 ? 34.615 1.532 75.863 1.00 18.56 281 LEU B CA 1
ATOM 4381 C C . LEU B 1 281 ? 34.545 0.545 77.025 1.00 21.12 281 LEU B C 1
ATOM 4382 O O . LEU B 1 281 ? 34.776 0.931 78.174 1.00 19.83 281 LEU B O 1
ATOM 4387 N N . GLU B 1 282 ? 34.244 -0.724 76.738 1.00 18.11 282 GLU B N 1
ATOM 4388 C CA . GLU B 1 282 ? 34.086 -1.717 77.810 1.00 18.45 282 GLU B CA 1
ATOM 4389 C C . GLU B 1 282 ? 35.433 -2.191 78.304 1.00 19.94 282 GLU B C 1
ATOM 4390 O O . GLU B 1 282 ? 35.624 -2.369 79.513 1.00 20.52 282 GLU B O 1
ATOM 4396 N N . SER B 1 283 ? 36.358 -2.440 77.374 1.00 19.00 283 SER B N 1
ATOM 4397 C CA . SER B 1 283 ? 37.680 -2.919 77.809 1.00 17.61 283 SER B CA 1
ATOM 4398 C C . SER B 1 283 ? 38.387 -1.845 78.636 1.00 17.64 283 SER B C 1
ATOM 4399 O O . SER B 1 283 ? 39.019 -2.156 79.667 1.00 17.67 283 SER B O 1
ATOM 4410 N N . THR B 1 285 ? 36.988 0.451 80.444 1.00 20.42 285 THR B N 1
ATOM 4411 C CA . THR B 1 285 ? 36.321 0.511 81.740 1.00 22.42 285 THR B CA 1
ATOM 4412 C C . THR B 1 285 ? 36.831 -0.596 82.664 1.00 21.65 285 THR B C 1
ATOM 4413 O O . THR B 1 285 ? 37.112 -0.370 83.853 1.00 22.15 285 THR B O 1
ATOM 4417 N N . GLN B 1 286 ? 36.957 -1.794 82.103 1.00 20.77 286 GLN B N 1
ATOM 4418 C CA . GLN B 1 286 ? 37.473 -2.915 82.870 1.00 22.12 286 GLN B CA 1
ATOM 4419 C C . GLN B 1 286 ? 38.911 -2.704 83.315 1.00 20.87 286 GLN B C 1
ATOM 4420 O O . GLN B 1 286 ? 39.249 -2.986 84.469 1.00 20.83 286 GLN B O 1
ATOM 4434 N N . ILE B 1 288 ? 40.683 0.059 83.742 1.00 17.88 288 ILE B N 1
ATOM 4435 C CA . ILE B 1 288 ? 40.752 1.053 84.825 1.00 21.80 288 ILE B CA 1
ATOM 4436 C C . ILE B 1 288 ? 40.432 0.416 86.158 1.00 19.58 288 ILE B C 1
ATOM 4437 O O . ILE B 1 288 ? 41.145 0.630 87.150 1.00 20.75 288 ILE B O 1
ATOM 4442 N N . LYS B 1 289 ? 39.351 -0.350 86.188 1.00 17.11 289 LYS B N 1
ATOM 4443 C CA . LYS B 1 289 ? 38.893 -0.973 87.438 1.00 21.49 289 LYS B CA 1
ATOM 4444 C C . LYS B 1 289 ? 39.918 -1.975 87.981 1.00 19.74 289 LYS B C 1
ATOM 4445 O O . LYS B 1 289 ? 40.176 -2.031 89.194 1.00 21.89 289 LYS B O 1
ATOM 4451 N N . GLU B 1 290 ? 40.531 -2.747 87.090 1.00 17.81 290 GLU B N 1
ATOM 4452 C CA . GLU B 1 290 ? 41.531 -3.698 87.553 1.00 21.95 290 GLU B CA 1
ATOM 4453 C C . GLU B 1 290 ? 42.718 -2.993 88.187 1.00 21.15 290 GLU B C 1
ATOM 4454 O O . GLU B 1 290 ? 43.244 -3.415 89.221 1.00 20.47 290 GLU B O 1
ATOM 4460 N N . VAL B 1 291 ? 43.168 -1.926 87.550 1.00 17.48 291 VAL B N 1
ATOM 4461 C CA . VAL B 1 291 ? 44.302 -1.175 88.091 1.00 19.72 291 VAL B CA 1
ATOM 4462 C C . VAL B 1 291 ? 43.899 -0.458 89.388 1.00 21.72 291 VAL B C 1
ATOM 4463 O O . VAL B 1 291 ? 44.627 -0.497 90.397 1.00 20.53 291 VAL B O 1
ATOM 4467 N N . LYS B 1 292 ? 42.754 0.199 89.380 1.00 18.89 292 LYS B N 1
ATOM 4468 C CA . LYS B 1 292 ? 42.286 0.843 90.619 1.00 22.42 292 LYS B CA 1
ATOM 4469 C C . LYS B 1 292 ? 42.169 -0.153 91.786 1.00 26.13 292 LYS B C 1
ATOM 4470 O O . LYS B 1 292 ? 42.627 0.123 92.903 1.00 24.97 292 LYS B O 1
ATOM 4476 N N . ASP B 1 293 ? 41.550 -1.304 91.532 1.00 26.42 293 ASP B N 1
ATOM 4477 C CA . ASP B 1 293 ? 41.416 -2.339 92.551 1.00 27.32 293 ASP B CA 1
ATOM 4478 C C . ASP B 1 293 ? 42.770 -2.775 93.088 1.00 27.30 293 ASP B C 1
ATOM 4479 O O . ASP B 1 293 ? 42.932 -2.961 94.302 1.00 26.00 293 ASP B O 1
ATOM 4484 N N . GLY B 1 294 ? 43.737 -2.955 92.187 1.00 24.69 294 GLY B N 1
ATOM 4485 C CA . GLY B 1 294 ? 45.082 -3.334 92.591 1.00 24.00 294 GLY B CA 1
ATOM 4486 C C . GLY B 1 294 ? 45.736 -2.271 93.441 1.00 23.10 294 GLY B C 1
ATOM 4487 O O . GLY B 1 294 ? 46.396 -2.567 94.456 1.00 26.24 294 GLY B O 1
ATOM 4488 N N . LEU B 1 295 ? 45.535 -1.020 93.063 1.00 23.01 295 LEU B N 1
ATOM 4489 C CA . LEU B 1 295 ? 46.175 0.070 93.798 1.00 26.09 295 LEU B CA 1
ATOM 4490 C C . LEU B 1 295 ? 45.544 0.321 95.158 1.00 30.48 295 LEU B C 1
ATOM 4491 O O . LEU B 1 295 ? 46.212 0.820 96.083 1.00 28.73 295 LEU B O 1
ATOM 4496 N N . GLU B 1 296 ? 44.267 -0.026 95.292 1.00 28.40 296 GLU B N 1
ATOM 4497 C CA . GLU B 1 296 ? 43.564 0.180 96.561 1.00 34.17 296 GLU B CA 1
ATOM 4498 C C . GLU B 1 296 ? 43.741 -0.971 97.563 1.00 35.59 296 GLU B C 1
ATOM 4499 O O . GLU B 1 296 ? 43.275 -0.905 98.697 1.00 36.88 296 GLU B O 1
ATOM 4505 N N . LYS B 1 297 ? 44.419 -2.029 97.146 1.00 29.75 297 LYS B N 1
ATOM 4506 C CA . LYS B 1 297 ? 44.506 -3.230 97.965 1.00 35.05 297 LYS B CA 1
ATOM 4507 C C . LYS B 1 297 ? 45.301 -2.948 99.236 1.00 38.80 297 LYS B C 1
ATOM 4508 O O . LYS B 1 297 ? 46.333 -2.281 99.189 1.00 33.65 297 LYS B O 1
ATOM 4514 N N . GLU B 1 298 ? 44.810 -3.435 100.376 1.00 35.90 298 GLU B N 1
ATOM 4515 C CA . GLU B 1 298 ? 45.481 -3.139 101.630 1.00 41.98 298 GLU B CA 1
ATOM 4516 C C . GLU B 1 298 ? 46.910 -3.671 101.612 1.00 40.65 298 GLU B C 1
ATOM 4517 O O . GLU B 1 298 ? 47.154 -4.845 101.334 1.00 45.02 298 GLU B O 1
#

Solvent-accessible surface area: 25645 Å² total

CATH classification: 3.40.50.1980 (+1 more: 3.40.50.1980)

Secondary structure (DSSP, 8-state):
--EEEEEETTEEEEEEEESS-S-EEE--HHHHHHHHHTT-GGGEEEE--SS--GGGGGGGSTTSEE-B-SSSB-HHHHHHT--SEEEE-GGGGGGHHHHHHHS-EEE----GGG--HHHHHHHHHHHHTT-HHHHHHHHHHHHHHHHHHHHHHHHHT-EEEE--BTTBEEEB-TTSTTTHHHHTT-PEES-TTPPP-SS-EEE-HHHHHHH--SEEEE--HHHHHTS---HHHHHT-GGGTTSHHHHTT-EEE--HHHHHH--SSS-----HHHHHHHHS--/--EEEEEETTEEEEEEEESS-SSEEE--HHHHHHHHHTT-GGGEEEE--SS--GGGGGGGSTTSEE-B-SSSB-HHHHHHT--SEEEE-GGGGGGHHHHHHHS-EEE----GGG--HHHHHHHHHHHHTT-HHHHHHHHHHHHHHHHHHHHHHHHHT-EEEE--BTTBEEEB-TTSTTTHHHHTT-PEES-TTPPP-SS-EEE-HHHHHHH--SEEEE--HHHHHTS---HHHHHHSTTTTTSHHHHTT-EEE--HHHHHH--SSS-----HHHHHHHT--

Organism: Bacillus subtilis (strain 168) (NCBI:txid224308)

Radius of gyration: 27.0 Å; Cα contacts (8 Å, |Δi|>4): 1173; chains: 2; bounding box: 81×48×60 Å

GO terms:
  GO:0045121 membrane raft (C, EXP)
  GO:0005886 plasma membrane (C, EXP)

Foldseek 3Di:
DAW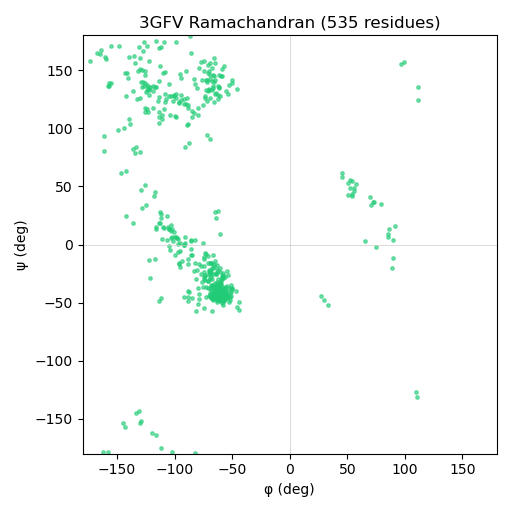DFAQAPVHNVTFIAAAQWQEEEELAVQLVVQCVVLVNPRRHQEYAVLDDFPVPVVCVPVSHHHQHHSQDGVLVVVLVSLGAEYEHEDSCVVCCVVVVVRYTYHYQDQQLQHVVSLLSSSCSVCRRHVNNVVSVVLVVVVLVLLVVLQVLQVVVPFAEWEWAEPRWMFTADRRALPNCVCVGNPGHHLDNPFDHYDVHHTDDLVVLQVSLGLAYEYAFQCVLNVHDGDVCCRLVPPVCCPRNCNVQVLYQYDSNNCSNRHDSHSVNVSSVSSSVSSPDHD/DDWDWDAADLHNPTFIAAAAWQEEEELAVQLVVQCVVLVNVRSHQAYAVLDDQPVCVVRVDVSHPHQHHSQDGVLVSVLVSQGAEYEHEDNCSVCCPSVVVRYGYHYQDQQLQHVVSLLSSSCSVCRRHVNNVVSVVLVVVVLVLLVVLQVLQVVLPFAEWEWEEPRWMFTADRSALPNCVCVGSPHHHLDNPWDHYDRHHTDDLQVQLVSLGQAYEYAFQCQLNVHDGDVVVSCPPPSRCPRNNNVVVLYQYDSNVLSNRHDSHSVNVSSVSSSCSSPDD

InterPro domains:
  IPR002491 ABC transporter periplasmic binding domain [PF01497] (57-292)
  IPR002491 ABC transporter periplasmic binding domain [PS50983] (56-317)
  IPR033870 FatB domain [cd01140] (44-313)
  IPR051313 Bacterial iron-siderophore binding [PTHR30532] (1-316)

Nearest PDB structures (foldseek):
  3gfv-assembly2_B  TM=9.958E-01  e=1.762E-54  Bacillus subtilis subsp. subtilis str. 168
  8bnw-assembly1_A  TM=9.658E-01  e=2.245E-36  Parageobacillus thermoglucosidasius
  5tcy-assembly3_C  TM=9.441E-01  e=3.555E-31  Campylobacter jejuni BJ-CJGB96299
  5mbu-assembly2_B  TM=9.530E-01  e=5.810E-31  Campylobacter jejuni
  5oah-assembly2_B  TM=9.476E-01  e=2.175E-29  Campylobacter jejuni

Sequence (563 aa):
KEQITVKHQLDKNGTKVPKNPKKVVVFDFGSLDTLDKLGLDDIVAGLPKQVLPKYLSKFKDDKYADVGSLKEPDFDKVAELDPDLIIISARQSESYKEFSKIAPTIYLGVDTAKYESFKSDAETIGKIFDKEDKVKDELANIDHHSIADDVKKTAEKLNKNGLVIANDGKISAFGPKSRYGLIHDVFGVAPADQNIKASTHHGQSVSYEYISKTNPDYLFVIDRGTAIGETSSTKQVVENDYVKNVNAVKNGHVIYLDSATWYLSGGGLESTQQIKEVKDGLEKENKEQITVKHQLDKNGTKVPKNPKKVVVFDFGSLDTLDKLGLDDIVAGLPKQVLPKYLSKFKDDDKYADVGSLKEPDFDKVAELDPDLIIISARQSESYKEFSKIAPTIYLGVDTAKYEESFKSDAETIGKIFDKEDKVKDELANNIDHSIADVKKTAEKLNKNGLVIANDGKISAFGPKSRYGLIHDVFGVAPADQNIKASTHHGQSVSYEYISKTNPDYLFVIDRGTAIGETSSTKQVVENDYVKNVNAVKNGHVIYLDSATWYLSGGGLESTQIKEVKDGLEKE